Protein AF-A0A8C0EFK5-F1 (afdb_monomer_lite)

InterPro domains:
  IPR038929 Coiled-coil domain-containing protein 13 [PTHR31935] (38-577)

Organism: Bubo bubo (NCBI:txid30461)

pLDDT: mean 75.66, std 22.25, range [25.09, 98.5]

Structure (mmCIF, N/CA/C/O backbone):
data_AF-A0A8C0EFK5-F1
#
_entry.id   AF-A0A8C0EFK5-F1
#
loop_
_atom_site.group_PDB
_atom_site.id
_atom_site.type_symbol
_atom_site.label_atom_id
_atom_site.label_alt_id
_atom_site.label_comp_id
_atom_site.label_asym_id
_atom_site.label_entity_id
_atom_site.label_seq_id
_atom_site.pdbx_PDB_ins_code
_atom_site.Cartn_x
_atom_site.Cartn_y
_atom_site.Cartn_z
_atom_site.occupancy
_atom_site.B_iso_or_equiv
_atom_site.auth_seq_id
_atom_site.auth_comp_id
_atom_site.auth_asym_id
_atom_site.auth_atom_id
_atom_site.pdbx_PDB_model_num
ATOM 1 N N . MET A 1 1 ? -13.902 -30.221 4.411 1.00 50.72 1 MET A N 1
ATOM 2 C CA . MET A 1 1 ? -14.308 -31.520 3.827 1.00 50.72 1 MET A CA 1
ATOM 3 C C . MET A 1 1 ? -15.475 -31.349 2.859 1.00 50.72 1 MET A C 1
ATOM 5 O O . MET A 1 1 ? -15.222 -31.438 1.668 1.00 50.72 1 MET A O 1
ATOM 9 N N . GLU A 1 2 ? -16.713 -31.046 3.283 1.00 52.28 2 GLU A N 1
ATOM 10 C CA . GLU A 1 2 ? -17.829 -30.838 2.323 1.00 52.28 2 GLU A CA 1
ATOM 11 C C . GLU A 1 2 ? -17.586 -29.707 1.308 1.00 52.28 2 GLU A C 1
ATOM 13 O O . GLU A 1 2 ? -17.977 -29.821 0.146 1.00 52.28 2 GLU A O 1
ATOM 18 N N . SER A 1 3 ? -16.902 -28.637 1.725 1.00 60.78 3 SER A N 1
ATOM 19 C CA . SER A 1 3 ? -16.443 -27.548 0.852 1.00 60.78 3 SER A CA 1
ATOM 20 C C . SER A 1 3 ? -15.601 -28.057 -0.321 1.00 60.78 3 SER A C 1
ATOM 22 O O . SER A 1 3 ? -15.846 -27.707 -1.474 1.00 60.78 3 SER A O 1
ATOM 24 N N . ASP A 1 4 ? -14.639 -28.929 -0.029 1.00 62.12 4 ASP A N 1
ATOM 25 C CA . ASP A 1 4 ? -13.640 -29.413 -0.983 1.00 62.12 4 ASP A CA 1
ATOM 26 C C . ASP A 1 4 ? -14.261 -30.417 -1.963 1.00 62.12 4 ASP A C 1
ATOM 28 O O . ASP A 1 4 ? -13.916 -30.439 -3.143 1.00 62.12 4 ASP A O 1
ATOM 32 N N . ILE A 1 5 ? -15.248 -31.193 -1.496 1.00 72.25 5 ILE A N 1
ATOM 33 C CA . ILE A 1 5 ? -16.047 -32.098 -2.333 1.00 72.25 5 ILE A CA 1
ATOM 34 C C . ILE A 1 5 ? -16.863 -31.293 -3.356 1.00 72.25 5 ILE A C 1
ATOM 36 O O . ILE A 1 5 ? -16.809 -31.602 -4.546 1.00 72.25 5 ILE A O 1
ATOM 40 N N . LYS A 1 6 ? -17.552 -30.221 -2.932 1.00 74.31 6 LYS A N 1
ATOM 41 C CA . LYS A 1 6 ? -18.326 -29.350 -3.841 1.00 74.31 6 LYS A CA 1
ATOM 42 C C . LYS A 1 6 ? -17.438 -28.650 -4.876 1.00 74.31 6 LYS A C 1
ATOM 44 O O . LYS A 1 6 ? -17.806 -28.575 -6.046 1.00 74.31 6 LYS A O 1
ATOM 49 N N . VAL A 1 7 ? -16.252 -28.190 -4.473 1.00 77.75 7 VAL A N 1
ATOM 50 C CA . VAL A 1 7 ? -15.264 -27.589 -5.388 1.00 77.75 7 VAL A CA 1
ATOM 51 C C . VAL A 1 7 ? -14.739 -28.619 -6.401 1.00 77.75 7 VAL A C 1
ATOM 53 O O . VAL A 1 7 ? -14.638 -28.312 -7.589 1.00 77.75 7 VAL A O 1
ATOM 56 N N . ASN A 1 8 ? -14.470 -29.856 -5.973 1.00 84.06 8 ASN A N 1
ATOM 57 C CA . ASN A 1 8 ? -14.023 -30.936 -6.857 1.00 84.06 8 ASN A CA 1
ATOM 58 C C . ASN A 1 8 ? -15.111 -31.360 -7.868 1.00 84.06 8 ASN A C 1
ATOM 60 O O . ASN A 1 8 ? -14.830 -31.494 -9.057 1.00 84.06 8 ASN A O 1
ATOM 64 N N . GLU A 1 9 ? -16.369 -31.495 -7.434 1.00 87.19 9 GLU A N 1
ATOM 65 C CA . GLU A 1 9 ? -17.511 -31.762 -8.327 1.00 87.19 9 GLU A CA 1
ATOM 66 C C . GLU A 1 9 ? -17.725 -30.645 -9.362 1.00 87.19 9 GLU A C 1
ATOM 68 O O . GLU A 1 9 ? -17.975 -30.917 -10.541 1.00 87.19 9 GLU A O 1
ATOM 73 N N . HIS A 1 10 ? -17.541 -29.384 -8.963 1.00 88.62 10 HIS A N 1
ATOM 74 C CA . HIS A 1 10 ? -17.586 -28.248 -9.882 1.00 88.62 10 HIS A CA 1
ATOM 75 C C . HIS A 1 10 ? -16.460 -28.309 -10.932 1.00 88.62 10 HIS A C 1
ATOM 77 O O . HIS A 1 10 ? -16.728 -28.140 -12.123 1.00 88.62 10 HIS A O 1
ATOM 83 N N . PHE A 1 11 ? -15.220 -28.633 -10.541 1.00 87.81 11 PHE A N 1
ATOM 84 C CA . PHE A 1 11 ? -14.117 -28.803 -11.497 1.00 87.81 11 PHE A CA 1
ATOM 85 C C . PHE A 1 11 ? -14.320 -29.990 -12.450 1.00 87.81 11 PHE A C 1
ATOM 87 O O . PHE A 1 11 ? -14.077 -29.845 -13.649 1.00 87.81 11 PHE A O 1
ATOM 94 N N . LYS A 1 12 ? -14.829 -31.134 -11.971 1.00 92.69 12 LYS A N 1
ATOM 95 C CA . LYS A 1 12 ? -15.214 -32.260 -12.846 1.00 92.69 12 LYS A CA 1
ATOM 96 C C . LYS A 1 12 ? -16.294 -31.854 -13.849 1.00 92.69 12 LYS A C 1
ATOM 98 O O . LYS A 1 12 ? -16.196 -32.197 -15.025 1.00 92.69 12 LYS A O 1
ATOM 103 N N . SER A 1 13 ? -17.295 -31.095 -13.400 1.00 91.44 13 SER A N 1
ATOM 104 C CA . SER A 1 13 ? -18.384 -30.602 -14.250 1.00 91.44 13 SER A CA 1
ATOM 105 C C . SER A 1 13 ? -17.873 -29.643 -15.331 1.00 91.44 13 SER A C 1
ATOM 107 O O . SER A 1 13 ? -18.224 -29.798 -16.500 1.00 91.44 13 SER A O 1
ATOM 109 N N . GLN A 1 14 ? -16.975 -28.713 -14.980 1.00 88.50 14 GLN A N 1
ATOM 110 C CA . GLN A 1 14 ? -16.312 -27.838 -15.956 1.00 88.50 14 GLN A CA 1
ATOM 111 C C . GLN A 1 14 ? -15.446 -28.621 -16.953 1.00 88.50 14 GLN A C 1
ATOM 113 O O . GLN A 1 14 ? -15.498 -28.350 -18.153 1.00 88.50 14 GLN A O 1
ATOM 118 N N . PHE A 1 15 ? -14.685 -29.617 -16.487 1.00 93.06 15 PHE A N 1
ATOM 119 C CA . PHE A 1 15 ? -13.860 -30.453 -17.360 1.00 93.06 15 PHE A CA 1
ATOM 120 C C . PHE A 1 15 ? -14.712 -31.256 -18.354 1.00 93.06 15 PHE A C 1
ATOM 122 O O . PHE A 1 15 ? -14.403 -31.290 -19.545 1.00 93.06 15 PHE A O 1
ATOM 129 N N . LYS A 1 16 ? -15.833 -31.829 -17.893 1.00 94.38 16 LYS A N 1
ATOM 130 C CA . LYS A 1 16 ? -16.793 -32.537 -18.748 1.00 94.38 16 LYS A CA 1
ATOM 131 C C . LYS A 1 16 ? -17.415 -31.607 -19.797 1.00 94.38 16 LYS A C 1
ATOM 133 O O . LYS A 1 16 ? -17.402 -31.941 -20.979 1.00 94.38 16 LYS A O 1
ATOM 138 N N . ALA A 1 17 ? -17.865 -30.415 -19.398 1.00 91.19 17 ALA A N 1
ATOM 139 C CA . ALA A 1 17 ? -18.406 -29.416 -20.324 1.00 91.19 17 ALA A CA 1
ATOM 140 C C . ALA A 1 17 ? -17.376 -28.976 -21.385 1.00 91.19 17 ALA A C 1
ATOM 142 O O . ALA A 1 17 ? -17.714 -28.822 -22.560 1.00 91.19 17 ALA A O 1
ATOM 143 N N . TYR A 1 18 ? -16.103 -28.828 -21.004 1.00 93.06 18 TYR A N 1
ATOM 144 C CA . TYR A 1 18 ? -15.019 -28.545 -21.948 1.00 93.06 18 TYR A CA 1
ATOM 145 C C . TYR A 1 18 ? -14.781 -29.708 -22.923 1.00 93.06 18 TYR A C 1
ATOM 147 O O . TYR A 1 18 ? -14.620 -29.486 -24.124 1.00 93.06 18 TYR A O 1
ATOM 155 N N . GLN A 1 19 ? -14.807 -30.952 -22.437 1.00 89.94 19 GLN A N 1
ATOM 156 C CA . GLN A 1 19 ? -14.638 -32.147 -23.265 1.00 89.94 19 GLN A CA 1
ATOM 157 C C . GLN A 1 19 ? -15.780 -32.296 -24.288 1.00 89.94 19 GLN A C 1
ATOM 159 O O . GLN A 1 19 ? -15.517 -32.519 -25.473 1.00 89.94 19 GLN A O 1
ATOM 164 N N . GLU A 1 20 ? -17.029 -32.061 -23.872 1.00 93.44 20 GLU A N 1
ATOM 165 C CA . GLU A 1 20 ? -18.196 -31.989 -24.763 1.00 93.44 20 GLU A CA 1
ATOM 166 C C . GLU A 1 20 ? -18.071 -30.843 -25.785 1.00 93.44 20 GLU A C 1
ATOM 168 O O . GLU A 1 20 ? -18.390 -31.021 -26.963 1.00 93.44 20 GLU A O 1
ATOM 173 N N . GLN A 1 21 ? -17.541 -29.678 -25.389 1.00 91.31 21 GLN A N 1
ATOM 174 C CA . GLN A 1 21 ? -17.300 -28.563 -26.312 1.00 91.31 21 GLN A CA 1
ATOM 175 C C . GLN A 1 21 ? -16.269 -28.919 -27.400 1.00 91.31 21 GLN A C 1
ATOM 177 O O . GLN A 1 21 ? -16.462 -28.553 -28.563 1.00 91.31 21 GLN A O 1
ATOM 182 N N . GLN A 1 22 ? -15.199 -29.651 -27.063 1.00 88.06 22 GLN A N 1
ATOM 183 C CA . GLN A 1 22 ? -14.231 -30.122 -28.064 1.00 88.06 22 GLN A CA 1
ATOM 184 C C . GLN A 1 22 ? -14.835 -31.183 -28.995 1.00 88.06 22 GLN A C 1
ATOM 186 O O . GLN A 1 22 ? -14.611 -31.123 -30.205 1.00 88.06 22 GLN A O 1
ATOM 191 N N . GLN A 1 23 ? -15.658 -32.100 -28.472 1.00 90.31 23 GLN A N 1
ATOM 192 C CA . GLN A 1 23 ? -16.383 -33.075 -29.297 1.00 90.31 23 GLN A CA 1
ATOM 193 C C . GLN A 1 23 ? -17.337 -32.388 -30.286 1.00 90.31 23 GLN A C 1
ATOM 195 O O . GLN A 1 23 ? -17.288 -32.690 -31.478 1.00 90.31 23 GLN A O 1
ATOM 200 N N . ARG A 1 24 ? -18.119 -31.389 -29.845 1.00 93.19 24 ARG A N 1
ATOM 201 C CA . ARG A 1 24 ? -18.983 -30.588 -30.736 1.00 93.19 24 ARG A CA 1
ATOM 202 C C . ARG A 1 24 ? -18.186 -29.843 -31.811 1.00 93.19 24 ARG A C 1
ATOM 204 O O . ARG A 1 24 ? -18.594 -29.817 -32.967 1.00 93.19 24 ARG A O 1
ATOM 211 N N . ARG A 1 25 ? -17.021 -29.272 -31.476 1.00 89.12 25 ARG A N 1
ATOM 212 C CA . ARG A 1 25 ? -16.133 -28.637 -32.473 1.00 89.12 25 ARG A CA 1
ATOM 213 C C . ARG A 1 25 ? -15.648 -29.630 -33.531 1.00 89.12 25 ARG A C 1
ATOM 215 O O . ARG A 1 25 ? -15.613 -29.281 -34.710 1.00 89.12 25 ARG A O 1
ATOM 222 N N . LEU A 1 26 ? -15.302 -30.853 -33.125 1.00 89.94 26 LEU A N 1
ATOM 223 C CA . LEU A 1 26 ? -14.895 -31.914 -34.045 1.00 89.94 26 LEU A CA 1
ATOM 224 C C . LEU A 1 26 ? -16.064 -32.375 -34.929 1.00 89.94 26 LEU A C 1
ATOM 226 O O . LEU A 1 26 ? -15.886 -32.507 -36.139 1.00 89.94 26 LEU A O 1
ATOM 230 N N . GLN A 1 27 ? -17.261 -32.544 -34.361 1.00 89.25 27 GLN A N 1
ATOM 231 C CA . GLN A 1 27 ? -18.467 -32.902 -35.110 1.00 89.25 27 GLN A CA 1
ATOM 232 C C . GLN A 1 27 ? -18.821 -31.839 -36.161 1.00 89.25 27 GLN A C 1
ATOM 234 O O . GLN A 1 27 ? -18.952 -32.177 -37.334 1.00 89.25 27 GLN A O 1
ATOM 239 N N . ASN A 1 28 ? -18.841 -30.555 -35.793 1.00 91.50 28 ASN A N 1
ATOM 240 C CA . ASN A 1 28 ? -19.112 -29.459 -36.732 1.00 91.50 28 ASN A CA 1
ATOM 241 C C . ASN A 1 28 ? -18.061 -29.374 -37.861 1.00 91.50 28 ASN A C 1
ATOM 243 O O . ASN A 1 28 ? -18.371 -28.962 -38.978 1.00 91.50 28 ASN A O 1
ATOM 247 N N . LEU A 1 29 ? -16.804 -29.760 -37.598 1.00 90.38 29 LEU A N 1
ATOM 248 C CA . LEU A 1 29 ? -15.770 -29.877 -38.636 1.00 90.38 29 LEU A CA 1
ATOM 249 C C . LEU A 1 29 ? -16.009 -31.071 -39.570 1.00 90.38 29 LEU A C 1
ATOM 251 O O . LEU A 1 29 ? -15.716 -30.969 -40.763 1.00 90.38 29 LEU A O 1
ATOM 255 N N . MET A 1 30 ? -16.537 -32.183 -39.056 1.00 83.25 30 MET A N 1
ATOM 256 C CA . MET A 1 30 ? -16.912 -33.351 -39.858 1.00 83.25 30 MET A CA 1
ATOM 257 C C . MET A 1 30 ? -18.160 -33.079 -40.706 1.00 83.25 30 MET A C 1
ATOM 259 O O . MET A 1 30 ? -18.161 -33.411 -41.889 1.00 83.25 30 MET A O 1
ATOM 263 N N . GLU A 1 31 ? -19.170 -32.402 -40.156 1.00 85.44 31 GLU A N 1
ATOM 264 C CA . GLU A 1 31 ? -20.357 -31.952 -40.895 1.00 85.44 31 GLU A CA 1
ATOM 265 C C . GLU A 1 31 ? -19.969 -30.976 -42.011 1.00 85.44 31 GLU A C 1
ATOM 267 O O . GLU A 1 31 ? -20.247 -31.262 -43.171 1.00 85.44 31 GLU A O 1
ATOM 272 N N . ARG A 1 32 ? -19.168 -29.937 -41.728 1.00 84.19 32 ARG A N 1
ATOM 273 C CA . ARG A 1 32 ? -18.648 -29.024 -42.770 1.00 84.19 32 ARG A CA 1
ATOM 274 C C . ARG A 1 32 ? -17.783 -29.707 -43.833 1.00 84.19 32 ARG A C 1
ATOM 276 O O . ARG A 1 32 ? -17.703 -29.223 -44.962 1.00 84.19 32 ARG A O 1
ATOM 283 N N . LYS A 1 33 ? -17.097 -30.809 -43.506 1.00 81.50 33 LYS A N 1
ATOM 284 C CA . LYS A 1 33 ? -16.394 -31.633 -44.508 1.00 81.50 33 LYS A CA 1
ATOM 285 C C . LYS A 1 33 ? -17.373 -32.448 -45.356 1.00 81.50 33 LYS A C 1
ATOM 287 O O . LYS A 1 33 ? -17.174 -32.539 -46.564 1.00 81.50 33 LYS A O 1
ATOM 292 N N . LYS A 1 34 ? -18.426 -32.999 -44.746 1.00 79.19 34 LYS A N 1
ATOM 293 C CA . LYS A 1 34 ? -19.484 -33.763 -45.422 1.00 79.19 34 LYS A CA 1
ATOM 294 C C . LYS A 1 34 ? -20.331 -32.877 -46.339 1.00 79.19 34 LYS A C 1
ATOM 296 O O . LYS A 1 34 ? -20.580 -33.265 -47.472 1.00 79.19 34 LYS A O 1
ATOM 301 N N . GLU A 1 35 ? -20.692 -31.673 -45.897 1.00 76.06 35 GLU A N 1
ATOM 302 C CA . GLU A 1 35 ? -21.345 -30.639 -46.712 1.00 76.06 35 GLU A CA 1
ATOM 303 C C . GLU A 1 35 ? -20.518 -30.339 -47.964 1.00 76.06 35 GLU A C 1
ATOM 305 O O . GLU A 1 35 ? -21.017 -30.495 -49.073 1.00 76.06 35 GLU A O 1
ATOM 310 N N . LYS A 1 36 ? -19.224 -30.027 -47.804 1.00 77.12 36 LYS A N 1
ATOM 311 C CA . LYS A 1 36 ? -18.318 -29.766 -48.935 1.00 77.12 36 LYS A CA 1
ATOM 312 C C . LYS A 1 36 ? -18.198 -30.954 -49.895 1.00 77.12 36 LYS A C 1
ATOM 314 O O . LYS A 1 36 ? -18.189 -30.745 -51.103 1.00 77.12 36 LYS A O 1
ATOM 319 N N . GLN A 1 37 ? -18.151 -32.188 -49.387 1.00 67.06 37 GLN A N 1
ATOM 320 C CA . GLN A 1 37 ? -18.147 -33.387 -50.234 1.00 67.06 37 GLN A CA 1
ATOM 321 C C . GLN A 1 37 ? -19.483 -33.626 -50.954 1.00 67.06 37 GLN A C 1
ATOM 323 O O . GLN A 1 37 ? -19.471 -34.114 -52.081 1.00 67.06 37 GLN A O 1
ATOM 328 N N . ASN A 1 38 ? -20.619 -33.260 -50.351 1.00 58.81 38 ASN A N 1
ATOM 329 C CA . ASN A 1 38 ? -21.924 -33.311 -51.011 1.00 58.81 38 ASN A CA 1
ATOM 330 C C . ASN A 1 38 ? -22.061 -32.218 -52.084 1.00 58.81 38 ASN A C 1
ATOM 332 O O . ASN A 1 38 ? -22.485 -32.525 -53.195 1.00 58.81 38 ASN A O 1
ATOM 336 N N . SER A 1 39 ? -21.639 -30.977 -51.804 1.00 57.03 39 SER A N 1
ATOM 337 C CA . SER A 1 39 ? -21.615 -29.888 -52.795 1.00 57.03 39 SER A CA 1
ATOM 338 C C . SER A 1 39 ? -20.762 -30.241 -54.017 1.00 57.03 39 SER A C 1
ATOM 340 O O . SER A 1 39 ? -21.118 -29.895 -55.136 1.00 57.03 39 SER A O 1
ATOM 342 N N . GLN A 1 40 ? -19.668 -30.982 -53.819 1.00 55.59 40 GLN A N 1
ATOM 343 C CA . GLN A 1 40 ? -18.756 -31.396 -54.890 1.00 55.59 40 GLN A CA 1
ATOM 344 C C . GLN A 1 40 ? -19.191 -32.687 -55.620 1.00 55.59 40 GLN A C 1
ATOM 346 O O . GLN A 1 40 ? -18.482 -33.161 -56.505 1.00 55.59 40 GLN A O 1
ATOM 351 N N . LYS A 1 41 ? -20.353 -33.259 -55.268 1.00 49.22 41 LYS A N 1
ATOM 352 C CA . LYS A 1 41 ? -20.974 -34.417 -55.940 1.00 49.22 41 LYS A CA 1
ATOM 353 C C . LYS A 1 41 ? -22.230 -34.069 -56.751 1.00 49.22 41 LYS A C 1
ATOM 355 O O . LYS A 1 41 ? -22.797 -34.965 -57.369 1.00 49.22 41 LYS A O 1
ATOM 360 N N . GLY A 1 42 ? -22.668 -32.808 -56.721 1.00 47.47 42 GLY A N 1
ATOM 361 C CA . GLY A 1 42 ? -23.909 -32.345 -57.352 1.00 47.47 42 GLY A CA 1
ATOM 362 C C . GLY A 1 42 ? -23.764 -31.725 -58.745 1.00 47.47 42 GLY A C 1
ATOM 363 O O . GLY A 1 42 ? -24.782 -31.407 -59.345 1.00 47.47 42 GLY A O 1
ATOM 364 N N . ASP A 1 43 ? -22.544 -31.547 -59.260 1.00 43.75 43 ASP A N 1
ATOM 365 C CA . ASP A 1 43 ? -22.303 -30.881 -60.547 1.00 43.75 43 ASP A CA 1
ATOM 366 C C . ASP A 1 43 ? -21.783 -31.864 -61.604 1.00 43.75 43 ASP A C 1
ATOM 368 O O . ASP A 1 43 ? -20.577 -32.052 -61.776 1.00 43.75 43 ASP A O 1
ATOM 372 N N . ASN A 1 44 ? -22.718 -32.551 -62.268 1.00 42.78 44 ASN A N 1
ATOM 373 C CA . ASN A 1 44 ? -22.461 -33.256 -63.523 1.00 42.78 44 ASN A CA 1
ATOM 374 C C . ASN A 1 44 ? -23.784 -33.508 -64.273 1.00 42.78 44 ASN A C 1
ATOM 376 O O . ASN A 1 44 ? -24.384 -34.575 -64.137 1.00 42.78 44 ASN A O 1
ATOM 380 N N . GLY A 1 45 ? -24.278 -32.529 -65.039 1.00 35.88 45 GLY A N 1
ATOM 381 C CA . GLY A 1 45 ? -25.526 -32.713 -65.793 1.00 35.88 45 GLY A CA 1
ATOM 382 C C . GLY A 1 45 ? -26.192 -31.435 -66.296 1.00 35.88 45 GLY A C 1
ATOM 383 O O . GLY A 1 45 ? -27.135 -30.942 -65.695 1.00 35.88 45 GLY A O 1
ATOM 384 N N . ASN A 1 46 ? -25.727 -30.950 -67.444 1.00 42.22 46 ASN A N 1
ATOM 385 C CA . ASN A 1 46 ? -26.373 -29.947 -68.295 1.00 42.22 46 ASN A CA 1
ATOM 386 C C . ASN A 1 46 ? -27.914 -30.082 -68.408 1.00 42.22 46 ASN A C 1
ATOM 388 O O . ASN A 1 46 ? -28.397 -31.016 -69.049 1.00 42.22 46 ASN A O 1
ATOM 392 N N . SER A 1 47 ? -28.663 -29.073 -67.949 1.00 34.34 47 SER A N 1
ATOM 393 C CA . SER A 1 47 ? -29.986 -28.741 -68.500 1.00 34.34 47 SER A CA 1
ATOM 394 C C . SER A 1 47 ? -30.383 -27.288 -68.221 1.00 34.34 47 SER A C 1
ATOM 396 O O . SER A 1 47 ? -30.221 -26.784 -67.113 1.00 34.34 47 SER A O 1
ATOM 398 N N . LYS A 1 48 ? -30.960 -26.624 -69.232 1.00 50.22 48 LYS A N 1
ATOM 399 C CA . LYS A 1 48 ? -31.713 -25.372 -69.064 1.00 50.22 48 LYS A CA 1
ATOM 400 C C . LYS A 1 48 ? -32.900 -25.628 -68.137 1.00 50.22 48 LYS A C 1
ATOM 402 O O . LYS A 1 48 ? -33.743 -26.441 -68.504 1.00 50.22 48 LYS A O 1
ATOM 407 N N . GLU A 1 49 ? -33.060 -24.862 -67.060 1.00 34.06 49 GLU A N 1
ATOM 408 C CA . GLU A 1 49 ? -34.393 -24.698 -66.478 1.00 34.06 49 GLU A CA 1
ATOM 409 C C . GLU A 1 49 ? -34.616 -23.333 -65.819 1.00 34.06 49 GLU A C 1
ATOM 411 O O . GLU A 1 49 ? -33.742 -22.745 -65.184 1.00 34.06 49 GLU A O 1
ATOM 416 N N . THR A 1 50 ? -35.816 -22.810 -66.045 1.00 43.88 50 THR A N 1
ATOM 417 C CA . THR A 1 50 ? -36.297 -21.504 -65.604 1.00 43.88 50 THR A CA 1
ATOM 418 C C . THR A 1 50 ? -36.834 -21.584 -64.177 1.00 43.88 50 THR A C 1
ATOM 420 O O . THR A 1 50 ? -37.790 -22.313 -63.933 1.00 43.88 50 THR A O 1
ATOM 423 N N . PHE A 1 51 ? -36.324 -20.759 -63.259 1.00 29.73 51 PHE A N 1
ATOM 424 C CA . PHE A 1 51 ? -36.966 -20.496 -61.962 1.00 29.73 51 PHE A CA 1
ATOM 425 C C . PHE A 1 51 ? -37.121 -18.980 -61.780 1.00 29.73 51 PHE A C 1
ATOM 427 O O . PHE A 1 51 ? -36.142 -18.255 -61.652 1.00 29.73 51 PHE A O 1
ATOM 434 N N . ARG A 1 52 ? -38.319 -18.440 -62.035 1.00 32.19 52 ARG A N 1
ATOM 435 C CA . ARG A 1 52 ? -39.426 -18.279 -61.064 1.00 32.19 52 ARG A CA 1
ATOM 436 C C . ARG A 1 52 ? -39.083 -17.317 -59.921 1.00 32.19 52 ARG A C 1
ATOM 438 O O . ARG A 1 52 ? -38.682 -17.736 -58.842 1.00 32.19 52 ARG A O 1
ATOM 445 N N . ILE A 1 53 ? -39.365 -16.038 -60.159 1.00 36.25 53 ILE A N 1
ATOM 446 C CA . ILE A 1 53 ? -39.674 -15.070 -59.101 1.00 36.25 53 ILE A CA 1
ATOM 447 C C . ILE A 1 53 ? -41.118 -15.354 -58.640 1.00 36.25 53 ILE A C 1
ATOM 449 O O . ILE A 1 53 ? -42.001 -15.421 -59.500 1.00 36.25 53 ILE A O 1
ATOM 453 N N . PRO A 1 54 ? -41.393 -15.547 -57.338 1.00 39.84 54 PRO A N 1
ATOM 454 C CA . PRO A 1 54 ? -42.761 -15.622 -56.832 1.00 39.84 54 PRO A CA 1
ATOM 455 C C . PRO A 1 54 ? -43.401 -14.227 -56.818 1.00 39.84 54 PRO A C 1
ATOM 457 O O . PRO A 1 54 ? -43.031 -13.379 -56.009 1.00 39.84 54 PRO A O 1
ATOM 460 N N . ASN A 1 55 ? -44.364 -13.996 -57.710 1.00 36.41 55 ASN A N 1
ATOM 461 C CA . ASN A 1 55 ? -45.246 -12.833 -57.646 1.00 36.41 55 ASN A CA 1
ATOM 462 C C . ASN A 1 55 ? -46.435 -13.158 -56.734 1.00 36.41 55 ASN A C 1
ATOM 464 O O . ASN A 1 55 ? -47.362 -13.832 -57.175 1.00 36.41 55 ASN A O 1
ATOM 468 N N . ASP A 1 56 ? -46.429 -12.635 -55.509 1.00 41.22 56 ASP A N 1
ATOM 469 C CA . ASP A 1 56 ? -47.608 -12.581 -54.638 1.00 41.22 56 ASP A CA 1
ATOM 470 C C . ASP A 1 56 ? -47.838 -11.132 -54.198 1.00 41.22 56 ASP A C 1
ATOM 472 O O . ASP A 1 56 ? -47.248 -10.669 -53.226 1.00 41.22 56 ASP A O 1
ATOM 476 N N . LEU A 1 57 ? -48.674 -10.411 -54.955 1.00 39.62 57 LEU A N 1
ATOM 477 C CA . LEU A 1 57 ? -49.387 -9.195 -54.535 1.00 39.62 57 LEU A CA 1
ATOM 478 C C . LEU A 1 57 ? -50.405 -8.798 -55.620 1.00 39.62 57 LEU A C 1
ATOM 480 O O . LEU A 1 57 ? -50.169 -7.931 -56.458 1.00 39.62 57 LEU A O 1
ATOM 484 N N . ASN A 1 58 ? -51.564 -9.460 -55.607 1.00 43.69 58 ASN A N 1
ATOM 485 C CA . ASN A 1 58 ? -52.738 -8.984 -56.336 1.00 43.69 58 ASN A CA 1
ATOM 486 C C . ASN A 1 58 ? -53.347 -7.792 -55.586 1.00 43.69 58 ASN A C 1
ATOM 488 O O . ASN A 1 58 ? -53.879 -7.976 -54.491 1.00 43.69 58 ASN A O 1
ATOM 492 N N . LEU A 1 59 ? -53.349 -6.601 -56.192 1.00 40.28 59 LEU A N 1
ATOM 493 C CA . LEU A 1 59 ? -54.223 -5.511 -55.757 1.00 40.28 59 LEU A CA 1
ATOM 494 C C . LEU A 1 59 ? -54.871 -4.798 -56.954 1.00 40.28 59 LEU A C 1
ATOM 496 O O . LEU A 1 59 ? -54.310 -3.883 -57.542 1.00 40.28 59 LEU A O 1
ATOM 500 N N . PHE A 1 60 ? -56.067 -5.283 -57.289 1.00 38.22 60 PHE A N 1
ATOM 501 C CA . PHE A 1 60 ? -57.155 -4.621 -58.016 1.00 38.22 60 PHE A CA 1
ATOM 502 C C . PHE A 1 60 ? -56.821 -3.513 -59.030 1.00 38.22 60 PHE A C 1
ATOM 504 O O . PHE A 1 60 ? -56.815 -2.317 -58.739 1.00 38.22 60 PHE A O 1
ATOM 511 N N . GLU A 1 61 ? -56.752 -3.964 -60.280 1.00 45.88 61 GLU A N 1
ATOM 512 C CA . GLU A 1 61 ? -57.284 -3.304 -61.473 1.00 45.88 61 GLU A CA 1
ATOM 513 C C . GLU A 1 61 ? -58.388 -2.260 -61.175 1.00 45.88 61 GLU A C 1
ATOM 515 O O . GLU A 1 61 ? -59.541 -2.600 -60.909 1.00 45.88 61 GLU A O 1
ATOM 520 N N . THR A 1 62 ? -58.043 -0.969 -61.263 1.00 37.88 62 THR A N 1
ATOM 521 C CA . THR A 1 62 ? -59.022 0.125 -61.373 1.00 37.88 62 THR A CA 1
ATOM 522 C C . THR A 1 62 ? -58.833 0.844 -62.705 1.00 37.88 62 THR A C 1
ATOM 524 O O . THR A 1 62 ? -57.851 1.532 -62.960 1.00 37.88 62 THR A O 1
ATOM 527 N N . ARG A 1 63 ? -59.827 0.638 -63.562 1.00 39.16 63 ARG A N 1
ATOM 528 C CA . ARG A 1 63 ? -59.982 1.102 -64.942 1.00 39.16 63 ARG A CA 1
ATOM 529 C C . ARG A 1 63 ? -59.955 2.632 -65.097 1.00 39.16 63 ARG A C 1
ATOM 531 O O . ARG A 1 63 ? -60.944 3.278 -64.761 1.00 39.16 63 ARG A O 1
ATOM 538 N N . GLN A 1 64 ? -58.929 3.184 -65.752 1.00 37.53 64 GLN A N 1
ATOM 539 C CA . GLN A 1 64 ? -58.996 4.462 -66.489 1.00 37.53 64 GLN A CA 1
ATOM 540 C C . GLN A 1 64 ? -57.879 4.548 -67.556 1.00 37.53 64 GLN A C 1
ATOM 542 O O . GLN A 1 64 ? -56.815 3.965 -67.352 1.00 37.53 64 GLN A O 1
ATOM 547 N N . PRO A 1 65 ? -58.098 5.231 -68.700 1.00 48.84 65 PRO A N 1
ATOM 548 C CA . PRO A 1 65 ? -57.100 5.345 -69.759 1.00 48.84 65 PRO A CA 1
ATOM 549 C C . PRO A 1 65 ? -56.095 6.447 -69.408 1.00 48.84 65 PRO A C 1
ATOM 551 O O . PRO A 1 65 ? -56.329 7.625 -69.669 1.00 48.84 65 PRO A O 1
ATOM 554 N N . VAL A 1 66 ? -54.982 6.057 -68.795 1.00 43.97 66 VAL A N 1
ATOM 555 C CA . VAL A 1 66 ? -53.817 6.931 -68.615 1.00 43.97 66 VAL A CA 1
ATOM 556 C C . VAL A 1 66 ? -52.950 6.819 -69.869 1.00 43.97 66 VAL A C 1
ATOM 558 O O . VAL A 1 66 ? -52.782 5.721 -70.401 1.00 43.97 66 VAL A O 1
ATOM 561 N N . ASN A 1 67 ? -52.450 7.948 -70.377 1.00 51.25 67 ASN A N 1
ATOM 562 C CA . ASN A 1 67 ? -51.731 7.996 -71.649 1.00 51.25 67 ASN A CA 1
ATOM 563 C C . ASN A 1 67 ? -50.503 7.072 -71.611 1.00 51.25 67 ASN A C 1
ATOM 565 O O . ASN A 1 67 ? -49.799 7.018 -70.601 1.00 51.25 67 ASN A O 1
ATOM 569 N N . GLU A 1 68 ? -50.195 6.404 -72.728 1.00 58.75 68 GLU A N 1
ATOM 570 C CA . GLU A 1 68 ? -49.015 5.527 -72.836 1.00 58.75 68 GLU A CA 1
ATOM 571 C C . GLU A 1 68 ? -47.709 6.261 -72.470 1.00 58.75 68 GLU A C 1
ATOM 573 O O . GLU A 1 68 ? -46.774 5.651 -71.953 1.00 58.75 68 GLU A O 1
ATOM 578 N N . ASP A 1 69 ? -47.669 7.583 -72.667 1.00 60.81 69 ASP A N 1
ATOM 579 C CA . ASP A 1 69 ? -46.540 8.447 -72.320 1.00 60.81 69 ASP A CA 1
ATOM 580 C C . ASP A 1 69 ? -46.346 8.624 -70.798 1.00 60.81 69 ASP A C 1
ATOM 582 O O . ASP A 1 69 ? -45.212 8.638 -70.326 1.00 60.81 69 ASP A O 1
ATOM 586 N N . ASP A 1 70 ? -47.421 8.681 -70.003 1.00 63.41 70 ASP A N 1
ATOM 587 C CA . ASP A 1 70 ? -47.334 8.857 -68.543 1.00 63.41 70 ASP A CA 1
ATOM 588 C C . ASP A 1 70 ? -46.847 7.570 -67.855 1.00 63.41 70 ASP A C 1
ATOM 590 O O . ASP A 1 70 ? -45.970 7.602 -66.988 1.00 63.41 70 ASP A O 1
ATOM 594 N N . GLY A 1 71 ? -47.359 6.412 -68.292 1.00 75.69 71 GLY A N 1
ATOM 595 C CA . GLY A 1 71 ? -46.897 5.103 -67.816 1.00 75.69 71 GLY A CA 1
ATOM 596 C C . GLY A 1 71 ? -45.447 4.813 -68.217 1.00 75.69 71 GLY A C 1
ATOM 597 O O . GLY A 1 71 ? -44.676 4.267 -67.426 1.00 75.69 71 GLY A O 1
ATOM 598 N N . LYS A 1 72 ? -45.044 5.239 -69.421 1.00 78.50 72 LYS A N 1
ATOM 599 C CA . LYS A 1 72 ? -43.661 5.131 -69.891 1.00 78.50 72 LYS A CA 1
ATOM 600 C C . LYS A 1 72 ? -42.707 6.015 -69.081 1.00 78.50 72 LYS A C 1
ATOM 602 O O . LYS A 1 72 ? -41.658 5.523 -68.676 1.00 78.50 72 LYS A O 1
ATOM 607 N N . ARG A 1 73 ? -43.080 7.264 -68.778 1.00 76.88 73 ARG A N 1
ATOM 608 C CA . ARG A 1 73 ? -42.297 8.157 -67.899 1.00 76.88 73 ARG A CA 1
ATOM 609 C C . ARG A 1 73 ? -42.116 7.563 -66.501 1.00 76.88 73 ARG A C 1
ATOM 611 O O . ARG A 1 73 ? -40.996 7.529 -66.006 1.00 76.88 73 ARG A O 1
ATOM 618 N N . LEU A 1 74 ? -43.178 7.012 -65.906 1.00 82.69 74 LEU A N 1
ATOM 619 C CA . LEU A 1 74 ? -43.099 6.358 -64.594 1.00 82.69 74 LEU A CA 1
ATOM 620 C C . LEU A 1 74 ? -42.135 5.155 -64.596 1.00 82.69 74 LEU A C 1
ATOM 622 O O . LEU A 1 74 ? -41.362 4.984 -63.655 1.00 82.69 74 LEU A O 1
ATOM 626 N N . LEU A 1 75 ? -42.140 4.348 -65.663 1.00 82.56 75 LEU A N 1
ATOM 627 C CA . LEU A 1 75 ? -41.184 3.248 -65.844 1.00 82.56 75 LEU A CA 1
ATOM 628 C C . LEU A 1 75 ? -39.747 3.748 -66.068 1.00 82.56 75 LEU A C 1
ATOM 630 O O . LEU A 1 75 ? -38.806 3.149 -65.550 1.00 82.56 75 LEU A O 1
ATOM 634 N N . GLU A 1 76 ? -39.555 4.840 -66.812 1.00 86.00 76 GLU A N 1
ATOM 635 C CA . GLU A 1 76 ? -38.242 5.467 -67.016 1.00 86.00 76 GLU A CA 1
ATOM 636 C C . GLU A 1 76 ? -37.665 6.041 -65.710 1.00 86.00 76 GLU A C 1
ATOM 638 O O . GLU A 1 76 ? -36.468 5.883 -65.452 1.00 86.00 76 GLU A O 1
ATOM 643 N N . ASP A 1 77 ? -38.502 6.624 -64.848 1.00 88.38 77 ASP A N 1
ATOM 644 C CA . ASP A 1 77 ? -38.089 7.123 -63.533 1.00 88.38 77 ASP A CA 1
ATOM 645 C C . ASP A 1 77 ? -37.807 5.987 -62.537 1.00 88.38 77 ASP A C 1
ATOM 647 O O . ASP A 1 77 ? -36.783 6.026 -61.854 1.00 88.38 77 ASP A O 1
ATOM 651 N N . GLN A 1 78 ? -38.602 4.909 -62.527 1.00 91.50 78 GLN A N 1
ATOM 652 C CA . GLN A 1 78 ? -38.277 3.697 -61.755 1.00 91.50 78 GLN A CA 1
ATOM 653 C C . GLN A 1 78 ? -36.964 3.047 -62.225 1.00 91.50 78 GLN A C 1
ATOM 655 O O . GLN A 1 78 ? -36.140 2.633 -61.407 1.00 91.50 78 GLN A O 1
ATOM 660 N N . LEU A 1 79 ? -36.713 2.991 -63.539 1.00 89.94 79 LEU A N 1
ATOM 661 C CA . LEU A 1 79 ? -35.445 2.502 -64.094 1.00 89.94 79 LEU A CA 1
ATOM 662 C C . LEU A 1 79 ? -34.255 3.401 -63.731 1.00 89.94 79 LEU A C 1
ATOM 664 O O . LEU A 1 79 ? -33.133 2.900 -63.603 1.00 89.94 79 LEU A O 1
ATOM 668 N N . ARG A 1 80 ? -34.478 4.710 -63.564 1.00 93.75 80 ARG A N 1
ATOM 669 C CA . ARG A 1 80 ? -33.475 5.663 -63.069 1.00 93.75 80 ARG A CA 1
ATOM 670 C C . ARG A 1 80 ? -33.181 5.423 -61.590 1.00 93.75 80 ARG A C 1
ATOM 672 O O . ARG A 1 80 ? -32.020 5.237 -61.244 1.00 93.75 80 ARG A O 1
ATOM 679 N N . GLU A 1 81 ? -34.208 5.331 -60.749 1.00 92.56 81 GLU A N 1
ATOM 680 C CA . GLU A 1 81 ? -34.065 5.086 -59.309 1.00 92.56 81 GLU A CA 1
ATOM 681 C C . GLU A 1 81 ? -33.365 3.748 -59.022 1.00 92.56 81 GLU A C 1
ATOM 683 O O . GLU A 1 81 ? -32.384 3.706 -58.280 1.00 92.56 81 GLU A O 1
ATOM 688 N N . VAL A 1 82 ? -33.775 2.664 -59.692 1.00 91.56 82 VAL A N 1
ATOM 689 C CA . VAL A 1 82 ? -33.118 1.350 -59.578 1.00 91.56 82 VAL A CA 1
ATOM 690 C C . VAL A 1 82 ? -31.666 1.401 -60.068 1.00 91.56 82 VAL A C 1
ATOM 692 O O . VAL A 1 82 ? -30.807 0.712 -59.513 1.00 91.56 82 VAL A O 1
ATOM 695 N N . ARG A 1 83 ? -31.344 2.215 -61.082 1.00 94.62 83 ARG A N 1
ATOM 696 C CA . ARG A 1 83 ? -29.958 2.405 -61.543 1.00 94.62 83 ARG A CA 1
ATOM 697 C C . ARG A 1 83 ? -29.123 3.174 -60.521 1.00 94.62 83 ARG A C 1
ATOM 699 O O . ARG A 1 83 ? -27.992 2.771 -60.255 1.00 94.62 83 ARG A O 1
ATOM 706 N N . ASP A 1 84 ? -29.669 4.237 -59.942 1.00 94.31 84 ASP A N 1
ATOM 707 C CA . ASP A 1 84 ? -28.990 5.042 -58.927 1.00 94.31 84 ASP A CA 1
ATOM 708 C C . ASP A 1 84 ? -28.768 4.241 -57.636 1.00 94.31 84 ASP A C 1
ATOM 710 O O . ASP A 1 84 ? -27.684 4.304 -57.052 1.00 94.31 84 ASP A O 1
ATOM 714 N N . GLU A 1 85 ? -29.730 3.404 -57.240 1.00 95.12 85 GLU A N 1
ATOM 715 C CA . GLU A 1 85 ? -29.588 2.522 -56.082 1.00 95.12 85 GLU A CA 1
ATOM 716 C C . GLU A 1 85 ? -28.577 1.395 -56.333 1.00 95.12 85 GLU A C 1
ATOM 718 O O . GLU A 1 85 ? -27.702 1.164 -55.499 1.00 95.12 85 GLU A O 1
ATOM 723 N N . ASN A 1 86 ? -28.569 0.775 -57.521 1.00 91.62 86 ASN A N 1
ATOM 724 C CA . ASN A 1 86 ? -27.483 -0.138 -57.903 1.00 91.62 86 ASN A CA 1
ATOM 725 C C . ASN A 1 86 ? -26.111 0.564 -57.858 1.00 91.62 86 ASN A C 1
ATOM 727 O O . ASN A 1 86 ? -25.146 -0.002 -57.346 1.00 91.62 86 ASN A O 1
ATOM 731 N N . CYS A 1 87 ? -26.010 1.816 -58.320 1.00 95.94 87 CYS A N 1
ATOM 732 C CA . CYS A 1 87 ? -24.782 2.609 -58.212 1.00 95.94 87 CYS A CA 1
ATOM 733 C C . CYS A 1 87 ? -24.354 2.872 -56.754 1.00 95.94 87 CYS A C 1
ATOM 735 O O . CYS A 1 87 ? -23.151 2.878 -56.477 1.00 95.94 87 CYS A O 1
ATOM 737 N N . ARG A 1 88 ? -25.293 3.069 -55.814 1.00 96.50 88 ARG A N 1
ATOM 738 C CA . ARG A 1 88 ? -24.984 3.157 -54.372 1.00 96.50 88 ARG A CA 1
ATOM 739 C C . ARG A 1 88 ? -24.508 1.816 -53.816 1.00 96.50 88 ARG A C 1
ATOM 741 O O . ARG A 1 88 ? -23.472 1.776 -53.154 1.00 96.50 88 ARG A O 1
ATOM 748 N N . LEU A 1 89 ? -25.210 0.728 -54.132 1.00 95.00 89 LEU A N 1
ATOM 749 C CA . LEU A 1 89 ? -24.863 -0.620 -53.681 1.00 95.00 89 LEU A CA 1
ATOM 750 C C . LEU A 1 89 ? -23.473 -1.047 -54.172 1.00 95.00 89 LEU A C 1
ATOM 752 O O . LEU A 1 89 ? -22.685 -1.546 -53.373 1.00 95.00 89 LEU A O 1
ATOM 756 N N . TYR A 1 90 ? -23.115 -0.779 -55.434 1.00 96.75 90 TYR A N 1
ATOM 757 C CA . TYR A 1 90 ? -21.764 -1.057 -55.937 1.00 96.75 90 TYR A CA 1
ATOM 758 C C . TYR A 1 90 ? -20.679 -0.286 -55.174 1.00 96.75 90 TYR A C 1
ATOM 760 O O . TYR A 1 90 ? -19.659 -0.879 -54.823 1.00 96.75 90 TYR A O 1
ATOM 768 N N . LYS A 1 91 ? -20.894 1.001 -54.859 1.00 96.50 91 LYS A N 1
ATOM 769 C CA . LYS A 1 91 ? -19.949 1.779 -54.035 1.00 96.50 91 LYS A CA 1
ATOM 770 C C . LYS A 1 91 ? -19.790 1.162 -52.646 1.00 96.50 91 LYS A C 1
ATOM 772 O O . LYS A 1 91 ? -18.665 0.858 -52.250 1.00 96.50 91 LYS A O 1
ATOM 777 N N . LEU A 1 92 ? -20.901 0.872 -51.967 1.00 96.44 92 LEU A N 1
ATOM 778 C CA . LEU A 1 92 ? -20.890 0.257 -50.639 1.00 96.44 92 LEU A CA 1
ATOM 779 C C . LEU A 1 92 ? -20.184 -1.110 -50.639 1.00 96.44 92 LEU A C 1
ATOM 781 O O . LEU A 1 92 ? -19.395 -1.389 -49.739 1.00 96.44 92 LEU A O 1
ATOM 785 N N . VAL A 1 93 ? -20.398 -1.945 -51.662 1.00 95.75 93 VAL A N 1
ATOM 786 C CA . VAL A 1 93 ? -19.666 -3.215 -51.824 1.00 95.75 93 VAL A CA 1
ATOM 787 C C . VAL A 1 93 ? -18.162 -2.964 -51.961 1.00 95.75 93 VAL A C 1
ATOM 789 O O . VAL A 1 93 ? -17.387 -3.599 -51.250 1.00 95.75 93 VAL A O 1
ATOM 792 N N . THR A 1 94 ? -17.728 -2.001 -52.785 1.00 94.69 94 THR A N 1
ATOM 793 C CA . THR A 1 94 ? -16.290 -1.698 -52.931 1.00 94.69 94 THR A CA 1
ATOM 794 C C . THR A 1 94 ? -15.644 -1.154 -51.652 1.00 94.69 94 THR A C 1
ATOM 796 O O . THR A 1 94 ? -14.497 -1.495 -51.356 1.00 94.69 94 THR A O 1
ATOM 799 N N . GLU A 1 95 ? -16.377 -0.369 -50.856 1.00 95.50 95 GLU A N 1
ATOM 800 C CA . GLU A 1 95 ? -15.936 0.100 -49.536 1.00 95.50 95 GLU A CA 1
ATOM 801 C C . GLU A 1 95 ? -15.787 -1.069 -48.551 1.00 95.50 95 GLU A C 1
ATOM 803 O O . GLU A 1 95 ? -14.763 -1.189 -47.874 1.00 95.50 95 GLU A O 1
ATOM 808 N N . LYS A 1 96 ? -16.769 -1.981 -48.513 1.00 95.12 96 LYS A N 1
ATOM 809 C CA . LYS A 1 96 ? -16.734 -3.171 -47.649 1.00 95.12 96 LYS A CA 1
ATOM 810 C C . LYS A 1 96 ? -15.645 -4.160 -48.068 1.00 95.12 96 LYS A C 1
ATOM 812 O O . LYS A 1 96 ? -14.964 -4.701 -47.201 1.00 95.12 96 LYS A O 1
ATOM 817 N N . ASP A 1 97 ? -15.394 -4.337 -49.363 1.00 95.44 97 ASP A N 1
ATOM 818 C CA . ASP A 1 97 ? -14.269 -5.136 -49.866 1.00 95.44 97 ASP A CA 1
ATOM 819 C C . ASP A 1 97 ? -12.908 -4.543 -49.472 1.00 95.44 97 ASP A C 1
ATOM 821 O O . ASP A 1 97 ? -11.957 -5.284 -49.200 1.00 95.44 97 ASP A O 1
ATOM 825 N N . PHE A 1 98 ? -12.785 -3.212 -49.431 1.00 96.69 98 PHE A N 1
ATOM 826 C CA . PHE A 1 98 ? -11.576 -2.546 -48.946 1.00 96.69 98 PHE A CA 1
ATOM 827 C C . PHE A 1 98 ? -11.400 -2.722 -47.430 1.00 96.69 98 PHE A C 1
ATOM 829 O O . PHE A 1 98 ? -10.310 -3.081 -46.978 1.00 96.69 98 PHE A O 1
ATOM 836 N N . GLU A 1 99 ? -12.474 -2.562 -46.652 1.00 97.12 99 GLU A N 1
ATOM 837 C CA . GLU A 1 99 ? -12.491 -2.820 -45.206 1.00 97.12 99 GLU A CA 1
ATOM 838 C C . GLU A 1 99 ? -12.097 -4.275 -44.889 1.00 97.12 99 GLU A C 1
ATOM 840 O O . GLU A 1 99 ? -11.211 -4.515 -44.067 1.00 97.12 99 GLU A O 1
ATOM 845 N N . ILE A 1 100 ? -12.659 -5.252 -45.612 1.00 95.06 100 ILE A N 1
ATOM 846 C CA . ILE A 1 100 ? -12.310 -6.675 -45.491 1.00 95.06 100 ILE A CA 1
ATOM 847 C C . ILE A 1 100 ? -10.823 -6.907 -45.792 1.00 95.06 100 ILE A C 1
ATOM 849 O O . ILE A 1 100 ? -10.159 -7.614 -45.033 1.00 95.06 100 ILE A O 1
ATOM 853 N N . LYS A 1 101 ? -10.265 -6.296 -46.848 1.00 96.25 101 LYS A N 1
ATOM 854 C CA . LYS A 1 101 ? -8.829 -6.410 -47.174 1.00 96.25 101 LYS A CA 1
ATOM 855 C C . LYS A 1 101 ? -7.937 -5.830 -46.074 1.00 96.25 101 LYS A C 1
ATOM 857 O O . LYS A 1 101 ? -6.931 -6.450 -45.729 1.00 96.25 101 LYS A O 1
ATOM 862 N N . GLN A 1 102 ? -8.306 -4.688 -45.492 1.00 94.81 102 GLN A N 1
ATOM 863 C CA . GLN A 1 102 ? -7.558 -4.085 -44.383 1.00 94.81 102 GLN A CA 1
ATOM 864 C C . GLN A 1 102 ? -7.637 -4.941 -43.110 1.00 94.81 102 GLN A C 1
ATOM 866 O O . GLN A 1 102 ? -6.614 -5.182 -42.468 1.00 94.81 102 GLN A O 1
ATOM 871 N N . LEU A 1 103 ? -8.815 -5.481 -42.778 1.00 92.44 103 LEU A N 1
ATOM 872 C CA . LEU A 1 103 ? -8.983 -6.403 -41.651 1.00 92.44 103 LEU A CA 1
ATOM 873 C C . LEU A 1 103 ? -8.197 -7.706 -41.854 1.00 92.44 103 LEU A C 1
ATOM 875 O O . LEU A 1 103 ? -7.539 -8.169 -40.926 1.00 92.44 103 LEU A O 1
ATOM 879 N N . GLN A 1 104 ? -8.192 -8.275 -43.064 1.00 93.12 104 GLN A N 1
ATOM 880 C CA . GLN A 1 104 ? -7.379 -9.450 -43.400 1.00 93.12 104 GLN A CA 1
ATOM 881 C C . GLN A 1 104 ? -5.876 -9.168 -43.280 1.00 93.12 104 GLN A C 1
ATOM 883 O O . GLN A 1 104 ? -5.149 -9.986 -42.712 1.00 93.12 104 GLN A O 1
ATOM 888 N N . LYS A 1 105 ? -5.413 -8.007 -43.764 1.00 93.81 105 LYS A N 1
ATOM 889 C CA . LYS A 1 105 ? -4.020 -7.566 -43.617 1.00 93.81 105 LYS A CA 1
ATOM 890 C C . LYS A 1 105 ? -3.639 -7.444 -42.140 1.00 93.81 105 LYS A C 1
ATOM 892 O O . LYS A 1 105 ? -2.647 -8.042 -41.732 1.00 93.81 105 LYS A O 1
ATOM 897 N N . LYS A 1 106 ? -4.469 -6.776 -41.332 1.00 92.19 106 LYS A N 1
ATOM 898 C CA . LYS A 1 106 ? -4.258 -6.636 -39.886 1.00 92.19 106 LYS A CA 1
ATOM 899 C C . LYS A 1 106 ? -4.226 -7.988 -39.168 1.00 92.19 106 LYS A C 1
ATOM 901 O O . LYS A 1 106 ? -3.298 -8.246 -38.416 1.00 92.19 106 LYS A O 1
ATOM 906 N N . ILE A 1 107 ? -5.166 -8.893 -39.460 1.00 87.50 107 ILE A N 1
ATOM 907 C CA . ILE A 1 107 ? -5.169 -10.261 -38.907 1.00 87.50 107 ILE A CA 1
ATOM 908 C C . ILE A 1 107 ? -3.879 -11.009 -39.272 1.00 87.50 107 ILE A C 1
ATOM 910 O O . ILE A 1 107 ? -3.360 -11.766 -38.453 1.00 87.50 107 ILE A O 1
ATOM 914 N N . GLN A 1 108 ? -3.345 -10.816 -40.480 1.00 86.62 108 GLN A N 1
ATOM 915 C CA . GLN A 1 108 ? -2.096 -11.449 -40.901 1.00 86.62 108 GLN A CA 1
ATOM 916 C C . GLN A 1 108 ? -0.862 -10.824 -40.224 1.00 86.62 108 GLN A C 1
ATOM 918 O O . GLN A 1 108 ? 0.052 -11.561 -39.860 1.00 86.62 108 GLN A O 1
ATOM 923 N N . GLU A 1 109 ? -0.841 -9.507 -40.010 1.00 80.38 109 GLU A N 1
ATOM 924 C CA . GLU A 1 109 ? 0.203 -8.799 -39.251 1.00 80.38 109 GLU A CA 1
ATOM 925 C C . GLU A 1 109 ? 0.187 -9.202 -37.766 1.00 80.38 109 GLU A C 1
ATOM 927 O O . GLU A 1 109 ? 1.212 -9.644 -37.243 1.00 80.38 109 GLU A O 1
ATOM 932 N N . ASP A 1 110 ? -0.985 -9.185 -37.124 1.00 78.31 110 ASP A N 1
ATOM 933 C CA . ASP A 1 110 ? -1.196 -9.654 -35.748 1.00 78.31 110 ASP A CA 1
ATOM 934 C C . ASP A 1 110 ? -0.792 -11.132 -35.605 1.00 78.31 110 ASP A C 1
ATOM 936 O O . ASP A 1 110 ? -0.125 -11.517 -34.645 1.00 78.31 110 ASP A O 1
ATOM 940 N N . ARG A 1 111 ? -1.127 -11.977 -36.591 1.00 80.31 111 ARG A N 1
ATOM 941 C CA . ARG A 1 111 ? -0.717 -13.389 -36.625 1.00 80.31 111 ARG A CA 1
ATOM 942 C C . ARG A 1 111 ? 0.796 -13.555 -36.755 1.00 80.31 111 ARG A C 1
ATOM 944 O O . ARG A 1 111 ? 1.336 -14.470 -36.139 1.00 80.31 111 ARG A O 1
ATOM 951 N N . LEU A 1 112 ? 1.484 -12.718 -37.531 1.00 70.56 112 LEU A N 1
ATOM 952 C CA . LEU A 1 112 ? 2.948 -12.753 -37.643 1.00 70.56 112 LEU A CA 1
ATOM 953 C C . LEU A 1 112 ? 3.626 -12.282 -36.348 1.00 70.56 112 LEU A C 1
ATOM 955 O O . LEU A 1 112 ? 4.606 -12.896 -35.927 1.00 70.56 112 LEU A O 1
ATOM 959 N N . ALA A 1 113 ? 3.068 -11.271 -35.675 1.00 65.75 113 ALA A N 1
ATOM 960 C CA . ALA A 1 113 ? 3.528 -10.829 -34.358 1.00 65.75 113 ALA A CA 1
ATOM 961 C C . ALA A 1 113 ? 3.314 -11.908 -33.275 1.00 65.75 113 ALA A C 1
ATOM 963 O O . ALA A 1 113 ? 4.226 -12.205 -32.504 1.00 65.75 113 ALA A O 1
ATOM 964 N N . LEU A 1 114 ? 2.138 -12.547 -33.252 1.00 62.66 114 LEU A N 1
ATOM 965 C CA . LEU A 1 114 ? 1.785 -13.609 -32.300 1.00 62.66 114 LEU A CA 1
ATOM 966 C C . LEU A 1 114 ? 2.500 -14.940 -32.568 1.00 62.66 114 LEU A C 1
ATOM 968 O O . LEU A 1 114 ? 2.753 -15.694 -31.632 1.00 62.66 114 LEU A O 1
ATOM 972 N N . SER A 1 115 ? 2.828 -15.250 -33.826 1.00 62.62 115 SER A N 1
ATOM 973 C CA . SER A 1 115 ? 3.496 -16.506 -34.188 1.00 62.62 115 SER A CA 1
ATOM 974 C C . SER A 1 115 ? 4.984 -16.531 -33.820 1.00 62.62 115 SER A C 1
ATOM 976 O O . SER A 1 115 ? 5.603 -17.583 -33.966 1.00 62.62 115 SER A O 1
ATOM 978 N N . GLY A 1 116 ? 5.581 -15.406 -33.404 1.00 57.94 116 GLY A N 1
ATOM 979 C CA . GLY A 1 116 ? 6.991 -15.305 -32.994 1.00 57.94 116 GLY A CA 1
ATOM 980 C C . GLY A 1 116 ? 8.026 -15.481 -34.116 1.00 57.94 116 GLY A C 1
ATOM 981 O O . GLY A 1 116 ? 9.188 -15.143 -33.930 1.00 57.94 116 GLY A O 1
ATOM 982 N N . THR A 1 117 ? 7.614 -15.928 -35.304 1.00 53.94 117 THR A N 1
ATOM 983 C CA . THR A 1 117 ? 8.461 -16.313 -36.449 1.00 53.94 117 THR A CA 1
ATOM 984 C C . THR A 1 117 ? 9.026 -15.138 -37.257 1.00 53.94 117 THR A C 1
ATOM 986 O O . THR A 1 117 ? 9.529 -15.334 -38.362 1.00 53.94 117 THR A O 1
ATOM 989 N N . SER A 1 118 ? 8.961 -13.912 -36.731 1.00 51.62 118 SER A N 1
ATOM 990 C CA . SER A 1 118 ? 9.419 -12.692 -37.408 1.00 51.62 118 SER A CA 1
ATOM 991 C C . SER A 1 118 ? 10.324 -11.826 -36.520 1.00 51.62 118 SER A C 1
ATOM 993 O O . SER A 1 118 ? 10.106 -10.622 -36.368 1.00 51.62 118 SER A O 1
ATOM 995 N N . GLY A 1 119 ? 11.382 -12.428 -35.973 1.00 60.62 119 GLY A N 1
ATOM 996 C CA . GLY A 1 119 ? 12.551 -11.703 -35.468 1.00 60.62 119 GLY A CA 1
ATOM 997 C C . GLY A 1 119 ? 13.073 -12.184 -34.116 1.00 60.62 119 GLY A C 1
ATOM 998 O O . GLY A 1 119 ? 12.329 -12.710 -33.295 1.00 60.62 119 GLY A O 1
ATOM 999 N N . LEU A 1 120 ? 14.357 -11.898 -33.870 1.00 58.12 120 LEU A N 1
ATOM 1000 C CA . LEU A 1 120 ? 15.135 -12.270 -32.674 1.00 58.12 120 LEU A CA 1
ATOM 1001 C C . LEU A 1 120 ? 14.415 -12.031 -31.329 1.00 58.12 120 LEU A C 1
ATOM 1003 O O . LEU A 1 120 ? 14.662 -12.747 -30.365 1.00 58.12 120 LEU A O 1
ATOM 1007 N N . ALA A 1 121 ? 13.519 -11.043 -31.247 1.00 56.69 121 ALA A N 1
ATOM 1008 C CA . ALA A 1 121 ? 12.750 -10.750 -30.037 1.00 56.69 121 ALA A CA 1
ATOM 1009 C C . ALA A 1 121 ? 11.716 -11.842 -29.678 1.00 56.69 121 ALA A C 1
ATOM 1011 O O . ALA A 1 121 ? 11.508 -12.109 -28.493 1.00 56.69 121 ALA A O 1
ATOM 1012 N N . GLY A 1 122 ? 11.092 -12.485 -30.673 1.00 64.25 122 GLY A N 1
ATOM 1013 C CA . GLY A 1 122 ? 10.115 -13.560 -30.458 1.00 64.25 122 GLY A CA 1
ATOM 1014 C C . GLY A 1 122 ? 10.771 -14.818 -29.889 1.00 64.25 122 GLY A C 1
ATOM 1015 O O . GLY A 1 122 ? 10.318 -15.353 -28.875 1.00 64.25 122 GLY A O 1
ATOM 1016 N N . ASP A 1 123 ? 11.901 -15.217 -30.474 1.00 69.62 123 ASP A N 1
ATOM 1017 C CA . ASP A 1 123 ? 12.701 -16.358 -30.016 1.00 69.62 123 ASP A CA 1
ATOM 1018 C C . ASP A 1 123 ? 13.249 -16.142 -28.596 1.00 69.62 123 ASP A C 1
ATOM 1020 O O . ASP A 1 123 ? 13.198 -17.048 -27.762 1.00 69.62 123 ASP A O 1
ATOM 1024 N N . VAL A 1 124 ? 13.705 -14.924 -28.274 1.00 76.25 124 VAL A N 1
ATOM 1025 C CA . VAL A 1 124 ? 14.155 -14.563 -26.917 1.00 76.25 124 VAL A CA 1
ATOM 1026 C C . VAL A 1 124 ? 13.013 -14.662 -25.900 1.00 76.25 124 VAL A C 1
ATOM 1028 O O . VAL A 1 124 ? 13.220 -15.200 -24.809 1.00 76.25 124 VAL A O 1
ATOM 1031 N N . ALA A 1 125 ? 11.802 -14.209 -26.240 1.00 76.88 125 ALA A N 1
ATOM 1032 C CA . ALA A 1 125 ? 10.640 -14.332 -25.359 1.00 76.88 125 ALA A CA 1
ATOM 1033 C C . ALA A 1 125 ? 10.234 -15.802 -25.140 1.00 76.88 125 ALA A C 1
ATOM 1035 O O . ALA A 1 125 ? 10.045 -16.223 -23.996 1.00 76.88 125 ALA A O 1
ATOM 1036 N N . ALA A 1 126 ? 10.170 -16.605 -26.207 1.00 80.50 126 ALA A N 1
ATOM 1037 C CA . ALA A 1 126 ? 9.859 -18.032 -26.127 1.00 80.50 126 ALA A CA 1
ATOM 1038 C C . ALA A 1 126 ? 10.899 -18.800 -25.290 1.00 80.50 126 ALA A C 1
ATOM 1040 O O . ALA A 1 126 ? 10.542 -19.549 -24.375 1.00 80.50 126 ALA A O 1
ATOM 1041 N N . MET A 1 127 ? 12.190 -18.551 -25.530 1.00 84.38 127 MET A N 1
ATOM 1042 C CA . MET A 1 127 ? 13.283 -19.138 -24.754 1.00 84.38 127 MET A CA 1
ATOM 1043 C C . MET A 1 127 ? 13.216 -18.721 -23.278 1.00 84.38 127 MET A C 1
ATOM 1045 O O . MET A 1 127 ? 13.414 -19.561 -22.397 1.00 84.38 127 MET A O 1
ATOM 1049 N N . LYS A 1 128 ? 12.851 -17.464 -22.980 1.00 88.69 128 LYS A N 1
ATOM 1050 C CA . LYS A 1 128 ? 12.698 -16.998 -21.595 1.00 88.69 128 LYS A CA 1
ATOM 1051 C C . LYS A 1 128 ? 11.511 -17.639 -20.878 1.00 88.69 128 LYS A C 1
ATOM 1053 O O . LYS A 1 128 ? 11.635 -17.975 -19.701 1.00 88.69 128 LYS A O 1
ATOM 1058 N N . ILE A 1 129 ? 10.392 -17.865 -21.569 1.00 89.50 129 ILE A N 1
ATOM 1059 C CA . ILE A 1 129 ? 9.237 -18.595 -21.023 1.00 89.50 129 ILE A CA 1
ATOM 1060 C C . ILE A 1 129 ? 9.637 -20.032 -20.659 1.00 89.50 129 ILE A C 1
ATOM 1062 O O . ILE A 1 129 ? 9.312 -20.494 -19.565 1.00 89.50 129 ILE A O 1
ATOM 1066 N N . VAL A 1 130 ? 10.397 -20.721 -21.519 1.00 90.75 130 VAL A N 1
ATOM 1067 C CA . VAL A 1 130 ? 10.903 -22.079 -21.239 1.00 90.75 130 VAL A CA 1
ATOM 1068 C C . VAL A 1 130 ? 11.891 -22.087 -20.065 1.00 90.75 130 VAL A C 1
ATOM 1070 O O . VAL A 1 130 ? 11.789 -22.947 -19.189 1.00 90.75 130 VAL A O 1
ATOM 1073 N N . GLU A 1 131 ? 12.807 -21.117 -19.991 1.00 92.06 131 GLU A N 1
ATOM 1074 C CA . GLU A 1 131 ? 13.755 -20.977 -18.874 1.00 92.06 131 GLU A CA 1
ATOM 1075 C C . GLU A 1 131 ? 13.029 -20.744 -17.535 1.00 92.06 131 GLU A C 1
ATOM 1077 O O . GLU A 1 131 ? 13.327 -21.408 -16.540 1.00 92.06 131 GLU A O 1
ATOM 1082 N N . LEU A 1 132 ? 12.037 -19.846 -17.510 1.00 92.75 132 LEU A N 1
ATOM 1083 C CA . LEU A 1 132 ? 11.217 -19.572 -16.325 1.00 92.75 132 LEU A CA 1
ATOM 1084 C C . LEU A 1 132 ? 10.340 -20.772 -15.942 1.00 92.75 132 LEU A C 1
ATOM 1086 O O . LEU A 1 132 ? 10.212 -21.081 -14.758 1.00 92.75 132 LEU A O 1
ATOM 1090 N N . ALA A 1 133 ? 9.788 -21.500 -16.916 1.00 93.81 133 ALA A N 1
ATOM 1091 C CA . ALA A 1 133 ? 9.050 -22.737 -16.662 1.00 93.81 133 ALA A CA 1
ATOM 1092 C C . ALA A 1 133 ? 9.952 -23.837 -16.073 1.00 93.81 133 ALA A C 1
ATOM 1094 O O . ALA A 1 133 ? 9.520 -24.565 -15.176 1.00 93.81 133 ALA A O 1
ATOM 1095 N N . LYS A 1 134 ? 11.212 -23.939 -16.523 1.00 95.94 134 LYS A N 1
ATOM 1096 C CA . LYS A 1 134 ? 12.205 -24.858 -15.946 1.00 95.94 134 LYS A CA 1
ATOM 1097 C C . LYS A 1 134 ? 12.535 -24.476 -14.498 1.00 95.94 134 LYS A C 1
ATOM 1099 O O . LYS A 1 134 ? 12.434 -25.334 -13.626 1.00 95.94 134 LYS A O 1
ATOM 1104 N N . LYS A 1 135 ? 12.808 -23.193 -14.232 1.00 96.44 135 LYS A N 1
ATOM 1105 C CA . LYS A 1 135 ? 13.064 -22.668 -12.876 1.00 96.44 135 LYS A CA 1
ATOM 1106 C C . LYS A 1 135 ? 11.879 -22.868 -11.926 1.00 96.44 135 LYS A C 1
ATOM 1108 O O . LYS A 1 135 ? 12.078 -23.273 -10.788 1.00 96.44 135 LYS A O 1
ATOM 1113 N N . ASN A 1 136 ? 10.642 -22.679 -12.390 1.00 92.12 136 ASN A N 1
ATOM 1114 C CA . ASN A 1 136 ? 9.451 -22.960 -11.579 1.00 92.12 136 ASN A CA 1
ATOM 1115 C C . ASN A 1 136 ? 9.326 -24.448 -11.204 1.00 92.12 136 ASN A C 1
ATOM 1117 O O . ASN A 1 136 ? 8.947 -24.757 -10.075 1.00 92.12 136 ASN A O 1
ATOM 1121 N N . ARG A 1 137 ? 9.664 -25.379 -12.110 1.00 95.25 137 ARG A N 1
ATOM 1122 C CA . ARG A 1 137 ? 9.686 -26.822 -11.794 1.00 95.25 137 ARG A CA 1
ATOM 1123 C C . ARG A 1 137 ? 10.771 -27.165 -10.772 1.00 95.25 137 ARG A C 1
ATOM 1125 O O . ARG A 1 137 ? 10.505 -27.927 -9.852 1.00 95.25 137 ARG A O 1
ATOM 1132 N N . GLU A 1 138 ? 11.953 -26.574 -10.918 1.00 93.81 138 GLU A N 1
ATOM 1133 C CA . GLU A 1 138 ? 13.097 -26.747 -10.014 1.00 93.81 138 GLU A CA 1
ATOM 1134 C C . GLU A 1 138 ? 12.771 -26.256 -8.593 1.00 93.81 138 GLU A C 1
ATOM 1136 O O . GLU A 1 138 ? 12.811 -27.048 -7.655 1.00 93.81 138 GLU A O 1
ATOM 1141 N N . ILE A 1 139 ? 12.280 -25.019 -8.447 1.00 93.88 139 ILE A N 1
ATOM 1142 C CA . ILE A 1 139 ? 11.831 -24.453 -7.159 1.00 93.88 139 ILE A CA 1
ATOM 1143 C C . ILE A 1 139 ? 10.703 -25.291 -6.531 1.00 93.88 139 ILE A C 1
ATOM 1145 O O . ILE A 1 139 ? 10.651 -25.452 -5.309 1.00 93.88 139 ILE A O 1
ATOM 1149 N N . THR A 1 140 ? 9.797 -25.851 -7.343 1.00 94.00 140 THR A N 1
ATOM 1150 C CA . THR A 1 140 ? 8.731 -26.740 -6.846 1.00 94.00 140 THR A CA 1
ATOM 1151 C C . THR A 1 140 ? 9.319 -28.029 -6.267 1.00 94.00 140 THR A C 1
ATOM 1153 O O . THR A 1 140 ? 8.987 -28.388 -5.138 1.00 94.00 140 THR A O 1
ATOM 1156 N N . ALA A 1 141 ? 10.241 -28.679 -6.985 1.00 94.69 141 ALA A N 1
ATOM 1157 C CA . ALA A 1 141 ? 10.915 -29.894 -6.528 1.00 94.69 141 ALA A CA 1
ATOM 1158 C C . ALA A 1 141 ? 11.773 -29.652 -5.270 1.00 94.69 141 ALA A C 1
ATOM 1160 O O . ALA A 1 141 ? 11.726 -30.445 -4.328 1.00 94.69 141 ALA A O 1
ATOM 1161 N N . GLU A 1 142 ? 12.498 -28.530 -5.202 1.00 92.75 142 GLU A N 1
ATOM 1162 C CA . GLU A 1 142 ? 13.230 -28.116 -3.998 1.00 92.75 142 GLU A CA 1
ATOM 1163 C C . GLU A 1 142 ? 12.280 -27.926 -2.809 1.00 92.75 142 GLU A C 1
ATOM 1165 O O . GLU A 1 142 ? 12.504 -28.505 -1.744 1.00 92.75 142 GLU A O 1
ATOM 1170 N N . THR A 1 143 ? 11.174 -27.199 -3.006 1.00 88.31 143 THR A N 1
ATOM 1171 C CA . THR A 1 143 ? 10.149 -26.951 -1.977 1.00 88.31 143 THR A CA 1
ATOM 1172 C C . THR A 1 143 ? 9.507 -28.248 -1.477 1.00 88.31 143 THR A C 1
ATOM 1174 O O . THR A 1 143 ? 9.230 -28.388 -0.284 1.00 88.31 143 THR A O 1
ATOM 1177 N N . GLU A 1 144 ? 9.253 -29.210 -2.364 1.00 94.62 144 GLU A N 1
ATOM 1178 C CA . GLU A 1 144 ? 8.752 -30.535 -1.991 1.00 94.62 144 GLU A CA 1
ATOM 1179 C C . GLU A 1 144 ? 9.799 -31.331 -1.207 1.00 94.62 144 GLU A C 1
ATOM 1181 O O . GLU A 1 144 ? 9.474 -31.873 -0.147 1.00 94.62 144 GLU A O 1
ATOM 1186 N N . SER A 1 145 ? 11.062 -31.322 -1.647 1.00 92.25 145 SER A N 1
ATOM 1187 C CA . SER A 1 145 ? 12.159 -31.965 -0.917 1.00 92.25 145 SER A CA 1
ATOM 1188 C C . SER A 1 145 ? 12.309 -31.386 0.496 1.00 92.25 145 SER A C 1
ATOM 1190 O O . SER A 1 145 ? 12.385 -32.140 1.467 1.00 92.25 145 SER A O 1
ATOM 1192 N N . GLU A 1 146 ? 12.227 -30.063 0.654 1.00 90.50 146 GLU A N 1
ATOM 1193 C CA . GLU A 1 146 ? 12.351 -29.405 1.953 1.00 90.50 146 GLU A CA 1
ATOM 1194 C C . GLU A 1 146 ? 11.142 -29.703 2.851 1.00 90.50 146 GLU A C 1
ATOM 1196 O O . GLU A 1 146 ? 11.307 -30.035 4.024 1.00 90.50 146 GLU A O 1
ATOM 1201 N N . LYS A 1 147 ? 9.922 -29.744 2.293 1.00 93.75 147 LYS A N 1
ATOM 1202 C CA . LYS A 1 147 ? 8.734 -30.240 3.014 1.00 93.75 147 LYS A CA 1
ATOM 1203 C C . LYS A 1 147 ? 8.910 -31.682 3.503 1.00 93.75 147 LYS A C 1
ATOM 1205 O O . LYS A 1 147 ? 8.403 -32.004 4.579 1.00 93.75 147 LYS A O 1
ATOM 1210 N N . THR A 1 148 ? 9.603 -32.557 2.765 1.00 93.12 148 THR A N 1
ATOM 1211 C CA . THR A 1 148 ? 9.892 -33.920 3.257 1.00 93.12 148 THR A CA 1
ATOM 1212 C C . THR A 1 148 ? 10.913 -33.928 4.395 1.00 93.12 148 THR A C 1
ATOM 1214 O O . THR A 1 148 ? 10.658 -34.593 5.399 1.00 93.12 148 THR A O 1
ATOM 1217 N N . LYS A 1 149 ? 11.986 -33.124 4.321 1.00 96.25 149 LYS A N 1
ATOM 1218 C CA . LYS A 1 149 ? 12.954 -32.962 5.424 1.00 96.25 149 LYS A CA 1
ATOM 1219 C C . LYS A 1 149 ? 12.290 -32.403 6.682 1.00 96.25 149 LYS A C 1
ATOM 1221 O O . LYS A 1 149 ? 12.467 -32.956 7.761 1.00 96.25 149 LYS A O 1
ATOM 1226 N N . VAL A 1 150 ? 11.452 -31.371 6.552 1.00 93.62 150 VAL A N 1
ATOM 1227 C CA . VAL A 1 150 ? 10.689 -30.796 7.674 1.00 93.62 150 VAL A CA 1
ATOM 1228 C C . VAL A 1 150 ? 9.764 -31.840 8.309 1.00 93.62 150 VAL A C 1
ATOM 1230 O O . VAL A 1 150 ? 9.695 -31.924 9.533 1.00 93.62 150 VAL A O 1
ATOM 1233 N N . LYS A 1 151 ? 9.100 -32.695 7.514 1.00 95.81 151 LYS A N 1
ATOM 1234 C CA . LYS A 1 151 ? 8.312 -33.822 8.049 1.00 95.81 151 LYS A CA 1
ATOM 1235 C C . LYS A 1 151 ? 9.183 -34.847 8.787 1.00 95.81 151 LYS A C 1
ATOM 1237 O O . LYS A 1 151 ? 8.787 -35.291 9.860 1.00 95.81 151 LYS A O 1
ATOM 1242 N N . GLN A 1 152 ? 10.352 -35.201 8.252 1.00 94.69 152 GLN A N 1
ATOM 1243 C CA . GLN A 1 152 ? 11.296 -36.119 8.906 1.00 94.69 152 GLN A CA 1
ATOM 1244 C C . GLN A 1 152 ? 11.808 -35.553 10.239 1.00 94.69 152 GLN A C 1
ATOM 1246 O O . GLN A 1 152 ? 11.752 -36.243 11.254 1.00 94.69 152 GLN A O 1
ATOM 1251 N N . LEU A 1 153 ? 12.227 -34.283 10.263 1.00 92.62 153 LEU A N 1
ATOM 1252 C CA . LEU A 1 153 ? 12.675 -33.598 11.477 1.00 92.62 153 LEU A CA 1
ATOM 1253 C C . LEU A 1 153 ? 11.551 -33.483 12.514 1.00 92.62 153 LEU A C 1
ATOM 1255 O O . LEU A 1 153 ? 11.771 -33.810 13.672 1.00 92.62 153 LEU A O 1
ATOM 1259 N N . ASN A 1 154 ? 10.333 -33.111 12.108 1.00 93.56 154 ASN A N 1
ATOM 1260 C CA . ASN A 1 154 ? 9.170 -33.054 13.002 1.00 93.56 154 ASN A CA 1
ATOM 1261 C C . ASN A 1 154 ? 8.816 -34.437 13.585 1.00 93.56 154 ASN A C 1
ATOM 1263 O O . ASN A 1 154 ? 8.464 -34.552 14.756 1.00 93.56 154 ASN A O 1
ATOM 1267 N N . ASN A 1 155 ? 8.954 -35.507 12.797 1.00 95.56 155 ASN A N 1
ATOM 1268 C CA . ASN A 1 155 ? 8.789 -36.869 13.303 1.00 95.56 155 ASN A CA 1
ATOM 1269 C C . ASN A 1 155 ? 9.889 -37.240 14.309 1.00 95.56 155 ASN A C 1
ATOM 1271 O O . ASN A 1 155 ? 9.571 -37.847 15.329 1.00 95.56 155 ASN A O 1
ATOM 1275 N N . LYS A 1 156 ? 11.148 -36.836 14.070 1.00 95.56 156 LYS A N 1
ATOM 1276 C CA . LYS A 1 156 ? 12.258 -37.073 15.007 1.00 95.56 156 LYS A CA 1
ATOM 1277 C C . LYS A 1 156 ? 12.114 -36.261 16.297 1.00 95.56 156 LYS A C 1
ATOM 1279 O O . LYS A 1 156 ? 12.392 -36.797 17.361 1.00 95.56 156 LYS A O 1
ATOM 1284 N N . VAL A 1 157 ? 11.616 -35.023 16.228 1.00 91.75 157 VAL A N 1
ATOM 1285 C CA . VAL A 1 157 ? 11.249 -34.224 17.412 1.00 91.75 157 VAL A CA 1
ATOM 1286 C C . VAL A 1 157 ? 10.189 -34.961 18.231 1.00 91.75 157 VAL A C 1
ATOM 1288 O O . VAL A 1 157 ? 10.430 -35.236 19.396 1.00 91.75 157 VAL A O 1
ATOM 1291 N N . LYS A 1 158 ? 9.091 -35.413 17.611 1.00 94.19 158 LYS A N 1
ATOM 1292 C CA . LYS A 1 158 ? 8.047 -36.196 18.300 1.00 94.19 158 LYS A CA 1
ATOM 1293 C C . LYS A 1 158 ? 8.534 -37.534 18.856 1.00 94.19 158 LYS A C 1
ATOM 1295 O O . LYS A 1 158 ? 7.959 -38.060 19.805 1.00 94.19 158 LYS A O 1
ATOM 1300 N N . GLU A 1 159 ? 9.528 -38.152 18.229 1.00 94.00 159 GLU A N 1
ATOM 1301 C CA . GLU A 1 159 ? 10.170 -39.362 18.747 1.00 94.00 159 GLU A CA 1
ATOM 1302 C C . GLU A 1 159 ? 10.985 -39.044 20.005 1.00 94.00 159 GLU A C 1
ATOM 1304 O O . GLU A 1 159 ? 10.733 -39.653 21.037 1.00 94.00 159 GLU A O 1
ATOM 1309 N N . LEU A 1 160 ? 11.841 -38.019 19.961 1.00 90.06 160 LEU A N 1
ATOM 1310 C CA . LEU A 1 160 ? 12.617 -37.546 21.113 1.00 90.06 160 LEU A CA 1
ATOM 1311 C C . LEU A 1 160 ? 11.725 -37.031 22.257 1.00 90.06 160 LEU A C 1
ATOM 1313 O O . LEU A 1 160 ? 12.024 -37.284 23.417 1.00 90.06 160 LEU A O 1
ATOM 1317 N N . GLU A 1 161 ? 10.608 -36.364 21.955 1.00 90.88 161 GLU A N 1
ATOM 1318 C CA . GLU A 1 161 ? 9.596 -35.957 22.941 1.00 90.88 161 GLU A CA 1
ATOM 1319 C C . GLU A 1 161 ? 8.964 -37.173 23.634 1.00 90.88 161 GLU A C 1
ATOM 1321 O O . GLU A 1 161 ? 8.790 -37.157 24.850 1.00 90.88 161 GLU A O 1
ATOM 1326 N N . ARG A 1 162 ? 8.673 -38.258 22.896 1.00 92.81 162 ARG A N 1
ATOM 1327 C CA . ARG A 1 162 ? 8.195 -39.515 23.500 1.00 92.81 162 ARG A CA 1
ATOM 1328 C C . ARG A 1 162 ? 9.286 -40.245 24.273 1.00 92.81 162 ARG A C 1
ATOM 1330 O O . ARG A 1 162 ? 8.987 -40.783 25.328 1.00 92.81 162 ARG A O 1
ATOM 1337 N N . GLU A 1 163 ? 10.523 -40.282 23.784 1.00 91.12 163 GLU A N 1
ATOM 1338 C CA . GLU A 1 163 ? 11.654 -40.869 24.515 1.00 91.12 163 GLU A CA 1
ATOM 1339 C C . GLU A 1 163 ? 11.898 -40.126 25.836 1.00 91.12 163 GLU A C 1
ATOM 1341 O O . GLU A 1 163 ? 12.090 -40.765 26.868 1.00 91.12 163 GLU A O 1
ATOM 1346 N N . LEU A 1 164 ? 11.811 -38.791 25.825 1.00 87.69 164 LEU A N 1
ATOM 1347 C CA . LEU A 1 164 ? 11.892 -37.944 27.014 1.00 87.69 164 LEU A CA 1
ATOM 1348 C C . LEU A 1 164 ? 10.709 -38.200 27.952 1.00 87.69 164 LEU A C 1
ATOM 1350 O O . LEU A 1 164 ? 10.928 -38.421 29.139 1.00 87.69 164 LEU A O 1
ATOM 1354 N N . GLN A 1 165 ? 9.479 -38.253 27.433 1.00 87.69 165 GLN A N 1
ATOM 1355 C CA . GLN A 1 165 ? 8.291 -38.576 28.226 1.00 87.69 165 GLN A CA 1
ATOM 1356 C C . GLN A 1 165 ? 8.390 -39.975 28.858 1.00 87.69 165 GLN A C 1
ATOM 1358 O O . GLN A 1 165 ? 8.116 -40.118 30.041 1.00 87.69 165 GLN A O 1
ATOM 1363 N N . ILE A 1 166 ? 8.874 -40.984 28.126 1.00 88.25 166 ILE A N 1
ATOM 1364 C CA . ILE A 1 166 ? 9.118 -42.342 28.641 1.00 88.25 166 ILE A CA 1
ATOM 1365 C C . ILE A 1 166 ? 10.270 -42.357 29.654 1.00 88.25 166 ILE A C 1
ATOM 1367 O O . ILE A 1 166 ? 10.238 -43.142 30.596 1.00 88.25 166 ILE A O 1
ATOM 1371 N N . ALA A 1 167 ? 11.299 -41.521 29.494 1.00 82.81 167 ALA A N 1
ATOM 1372 C CA . ALA A 1 167 ? 12.371 -41.393 30.480 1.00 82.81 167 ALA A CA 1
ATOM 1373 C C . ALA A 1 167 ? 11.861 -40.751 31.781 1.00 82.81 167 ALA A C 1
ATOM 1375 O O . ALA A 1 167 ? 12.162 -41.255 32.860 1.00 82.81 167 ALA A O 1
ATOM 1376 N N . VAL A 1 168 ? 11.032 -39.706 31.683 1.00 79.19 168 VAL A N 1
ATOM 1377 C CA . VAL A 1 168 ? 10.332 -39.083 32.818 1.00 79.19 168 VAL A CA 1
ATOM 1378 C C . VAL A 1 168 ? 9.377 -40.082 33.476 1.00 79.19 168 VAL A C 1
ATOM 1380 O O . VAL A 1 168 ? 9.439 -40.277 34.684 1.00 79.19 168 VAL A O 1
ATOM 1383 N N . GLU A 1 169 ? 8.561 -40.796 32.702 1.00 76.12 169 GLU A N 1
ATOM 1384 C CA . GLU A 1 169 ? 7.660 -41.836 33.211 1.00 76.12 169 GLU A CA 1
ATOM 1385 C C . GLU A 1 169 ? 8.418 -43.011 33.833 1.00 76.12 169 GLU A C 1
ATOM 1387 O O . GLU A 1 169 ? 7.952 -43.546 34.829 1.00 76.12 169 GLU A O 1
ATOM 1392 N N . LYS A 1 170 ? 9.609 -43.374 33.336 1.00 80.88 170 LYS A N 1
ATOM 1393 C CA . LYS A 1 170 ? 10.482 -44.371 33.981 1.00 80.88 170 LYS A CA 1
ATOM 1394 C C . LYS A 1 170 ? 11.077 -43.873 35.292 1.00 80.88 170 LYS A C 1
ATOM 1396 O O . LYS A 1 170 ? 11.152 -44.653 36.234 1.00 80.88 170 LYS A O 1
ATOM 1401 N N . ILE A 1 171 ? 11.467 -42.600 35.371 1.00 67.44 171 ILE A N 1
ATOM 1402 C CA . ILE A 1 171 ? 11.884 -41.963 36.631 1.00 67.44 171 ILE A CA 1
ATOM 1403 C C . ILE A 1 171 ? 10.717 -41.984 37.634 1.00 67.44 171 ILE A C 1
ATOM 1405 O O . ILE A 1 171 ? 10.925 -42.325 38.792 1.00 67.44 171 ILE A O 1
ATOM 1409 N N . HIS A 1 172 ? 9.485 -41.733 37.179 1.00 54.66 172 HIS A N 1
ATOM 1410 C CA . HIS A 1 172 ? 8.273 -41.835 37.999 1.00 54.66 172 HIS A CA 1
ATOM 1411 C C . HIS A 1 172 ? 7.830 -43.280 38.311 1.00 54.66 172 HIS A C 1
ATOM 1413 O O . HIS A 1 172 ? 7.232 -43.513 39.357 1.00 54.66 172 HIS A O 1
ATOM 1419 N N . SER A 1 173 ? 8.101 -44.271 37.453 1.00 55.62 173 SER A N 1
ATOM 1420 C CA . SER A 1 173 ? 7.693 -45.669 37.676 1.00 55.62 173 SER A CA 1
ATOM 1421 C C . SER A 1 173 ? 8.698 -46.466 38.510 1.00 55.62 173 SER A C 1
ATOM 1423 O O . SER A 1 173 ? 8.329 -47.476 39.102 1.00 55.62 173 SER A O 1
ATOM 1425 N N . LEU A 1 174 ? 9.957 -46.017 38.574 1.00 48.28 174 LEU A N 1
ATOM 1426 C CA . LEU A 1 174 ? 10.951 -46.476 39.555 1.00 48.28 174 LEU A CA 1
ATOM 1427 C C . LEU A 1 174 ? 10.691 -45.927 40.975 1.00 48.28 174 LEU A C 1
ATOM 1429 O O . LEU A 1 174 ? 11.340 -46.382 41.908 1.00 48.28 174 LEU A O 1
ATOM 1433 N N . ASP A 1 175 ? 9.718 -45.023 41.137 1.00 42.31 175 ASP A N 1
ATOM 1434 C CA . ASP A 1 175 ? 9.165 -44.543 42.420 1.00 42.31 175 ASP A CA 1
ATOM 1435 C C . ASP A 1 175 ? 7.798 -45.212 42.744 1.00 42.31 175 ASP A C 1
ATOM 1437 O O . ASP A 1 175 ? 7.032 -44.756 43.591 1.00 42.31 175 ASP A O 1
ATOM 1441 N N . GLY A 1 176 ? 7.439 -46.276 42.006 1.00 40.69 176 GLY A N 1
ATOM 1442 C CA . GLY A 1 176 ? 6.064 -46.789 41.895 1.00 40.69 176 GLY A CA 1
ATOM 1443 C C . GLY A 1 176 ? 5.774 -48.170 42.497 1.00 40.69 176 GLY A C 1
ATOM 1444 O O . GLY A 1 176 ? 4.647 -48.649 42.380 1.00 40.69 176 GLY A O 1
ATOM 1445 N N . SER A 1 177 ? 6.751 -48.837 43.115 1.00 50.44 177 SER A N 1
ATOM 1446 C CA . SER A 1 177 ? 6.566 -50.123 43.806 1.00 50.44 177 SER A CA 1
ATOM 1447 C C . SER A 1 177 ? 7.770 -50.355 44.711 1.00 50.44 177 SER A C 1
ATOM 1449 O O . SER A 1 177 ? 8.777 -50.872 44.235 1.00 50.44 177 SER A O 1
ATOM 1451 N N . ASP A 1 178 ? 7.641 -49.994 45.993 1.00 41.28 178 ASP A N 1
ATOM 1452 C CA . ASP A 1 178 ? 8.772 -49.555 46.835 1.00 41.28 178 ASP A CA 1
ATOM 1453 C C . ASP A 1 178 ? 9.284 -48.168 46.354 1.00 41.28 178 ASP A C 1
ATOM 1455 O O . ASP A 1 178 ? 9.368 -47.928 45.154 1.00 41.28 178 ASP A O 1
ATOM 1459 N N . ALA A 1 179 ? 9.546 -47.158 47.190 1.00 43.84 179 ALA A N 1
ATOM 1460 C CA . ALA A 1 179 ? 9.467 -47.089 48.650 1.00 43.84 179 ALA A CA 1
ATOM 1461 C C . ALA A 1 179 ? 8.444 -46.028 49.105 1.00 43.84 179 ALA A C 1
ATOM 1463 O O . ALA A 1 179 ? 8.773 -44.864 49.334 1.00 43.84 179 ALA A O 1
ATOM 1464 N N . GLY A 1 180 ? 7.191 -46.453 49.309 1.00 41.84 180 GLY A N 1
ATOM 1465 C CA . GLY A 1 180 ? 6.073 -45.626 49.789 1.00 41.84 180 GLY A CA 1
ATOM 1466 C C . GLY A 1 180 ? 6.181 -45.198 51.260 1.00 41.84 180 GLY A C 1
ATOM 1467 O O . GLY A 1 180 ? 5.252 -45.398 52.041 1.00 41.84 180 GLY A O 1
ATOM 1468 N N . ILE A 1 181 ? 7.311 -44.612 51.659 1.00 44.41 181 ILE A N 1
ATOM 1469 C CA . ILE A 1 181 ? 7.575 -44.109 53.006 1.00 44.41 181 ILE A CA 1
ATOM 1470 C C . ILE A 1 181 ? 7.982 -42.632 52.928 1.00 44.41 181 ILE A C 1
ATOM 1472 O O . ILE A 1 181 ? 9.019 -42.268 52.388 1.00 44.41 181 ILE A O 1
ATOM 1476 N N . LYS A 1 182 ? 7.191 -41.795 53.611 1.00 44.38 182 LYS A N 1
ATOM 1477 C CA . LYS A 1 182 ? 7.486 -40.396 53.976 1.00 44.38 182 LYS A CA 1
ATOM 1478 C C . LYS A 1 182 ? 7.519 -39.379 52.826 1.00 44.38 182 LYS A C 1
ATOM 1480 O O . LYS A 1 182 ? 8.557 -38.826 52.461 1.00 44.38 182 LYS A O 1
ATOM 1485 N N . LYS A 1 183 ? 6.315 -38.835 52.610 1.00 41.69 183 LYS A N 1
ATOM 1486 C CA . LYS A 1 183 ? 5.997 -37.416 52.313 1.00 41.69 183 LYS A CA 1
ATOM 1487 C C . LYS A 1 183 ? 6.634 -36.388 53.298 1.00 41.69 183 LYS A C 1
ATOM 1489 O O . LYS A 1 183 ? 6.175 -35.257 53.400 1.00 41.69 183 LYS A O 1
ATOM 1494 N N . SER A 1 184 ? 7.671 -36.765 54.054 1.00 41.19 184 SER A N 1
ATOM 1495 C CA . SER A 1 184 ? 8.383 -35.945 55.042 1.00 41.19 184 SER A CA 1
ATOM 1496 C C . SER A 1 184 ? 9.916 -36.034 54.958 1.00 41.19 184 SER A C 1
ATOM 1498 O O . SER A 1 184 ? 10.578 -35.423 55.793 1.00 41.19 184 SER A O 1
ATOM 1500 N N . THR A 1 185 ? 10.507 -36.771 54.003 1.00 40.31 185 THR A N 1
ATOM 1501 C CA . THR A 1 185 ? 11.981 -36.924 53.914 1.00 40.31 185 THR A CA 1
ATOM 1502 C C . THR A 1 185 ? 12.594 -36.333 52.636 1.00 40.31 185 THR A C 1
ATOM 1504 O O . THR A 1 185 ? 13.755 -35.929 52.658 1.00 40.31 185 THR A O 1
ATOM 1507 N N . LEU A 1 186 ? 11.809 -36.100 51.574 1.00 36.44 186 LEU A N 1
ATOM 1508 C CA . LEU A 1 186 ? 12.289 -35.408 50.362 1.00 36.44 186 LEU A CA 1
ATOM 1509 C C . LEU A 1 186 ? 12.552 -33.893 50.559 1.00 36.44 186 LEU A C 1
ATOM 1511 O O . LEU A 1 186 ? 13.013 -33.220 49.651 1.00 36.44 186 LEU A O 1
ATOM 1515 N N . LYS A 1 187 ? 12.350 -33.353 51.772 1.00 41.94 187 LYS A N 1
ATOM 1516 C CA . LYS A 1 187 ? 12.858 -32.024 52.173 1.00 41.94 187 LYS A CA 1
ATOM 1517 C C . LYS A 1 187 ? 14.298 -32.028 52.716 1.00 41.94 187 LYS A C 1
ATOM 1519 O O . LYS A 1 187 ? 14.799 -30.958 53.037 1.00 41.94 187 LYS A O 1
ATOM 1524 N N . MET A 1 188 ? 14.952 -33.190 52.846 1.00 39.28 188 MET A N 1
ATOM 1525 C CA . MET A 1 188 ? 16.248 -33.315 53.544 1.00 39.28 188 MET A CA 1
ATOM 1526 C C . MET A 1 188 ? 17.374 -33.989 52.738 1.00 39.28 188 MET A C 1
ATOM 1528 O O . MET A 1 188 ? 18.499 -34.037 53.230 1.00 39.28 188 MET A O 1
ATOM 1532 N N . ILE A 1 189 ? 17.119 -34.515 51.529 1.00 47.50 189 ILE A N 1
ATOM 1533 C CA . ILE A 1 189 ? 18.127 -35.302 50.777 1.00 47.50 189 ILE A CA 1
ATOM 1534 C C . ILE A 1 189 ? 18.503 -34.689 49.416 1.00 47.50 189 ILE A C 1
ATOM 1536 O O . ILE A 1 189 ? 19.683 -34.707 49.067 1.00 47.50 189 ILE A O 1
ATOM 1540 N N . GLU A 1 190 ? 17.592 -34.023 48.696 1.00 37.31 190 GLU A N 1
ATOM 1541 C CA . GLU A 1 190 ? 17.969 -33.306 47.457 1.00 37.31 190 GLU A CA 1
ATOM 1542 C C . GLU A 1 190 ? 18.811 -32.036 47.722 1.00 37.31 190 GLU A C 1
ATOM 1544 O O . GLU A 1 190 ? 19.453 -31.497 46.822 1.00 37.31 190 GLU A O 1
ATOM 1549 N N . GLY A 1 191 ? 18.935 -31.626 48.990 1.00 43.50 191 GLY A N 1
ATOM 1550 C CA . GLY A 1 191 ? 19.895 -30.606 49.415 1.00 43.50 191 GLY A CA 1
ATOM 1551 C C . GLY A 1 191 ? 21.367 -31.035 49.335 1.00 43.50 191 GLY A C 1
ATOM 1552 O O . GLY A 1 191 ? 22.224 -30.171 49.356 1.00 43.50 191 GLY A O 1
ATOM 1553 N N . ASN A 1 192 ? 21.706 -32.329 49.225 1.00 46.12 192 ASN A N 1
ATOM 1554 C CA . ASN A 1 192 ? 23.090 -32.792 49.457 1.00 46.12 192 ASN A CA 1
ATOM 1555 C C . ASN A 1 192 ? 23.797 -33.488 48.277 1.00 46.12 192 ASN A C 1
ATOM 1557 O O . ASN A 1 192 ? 24.931 -33.940 48.430 1.00 46.12 192 ASN A O 1
ATOM 1561 N N . LEU A 1 193 ? 23.198 -33.506 47.080 1.00 44.41 193 LEU A N 1
ATOM 1562 C CA . LEU A 1 193 ? 23.925 -33.826 45.834 1.00 44.41 193 LEU A CA 1
ATOM 1563 C C . LEU A 1 193 ? 23.977 -32.641 44.850 1.00 44.41 193 LEU A C 1
ATOM 1565 O O . LEU A 1 193 ? 24.911 -32.537 44.056 1.00 44.41 193 LEU A O 1
ATOM 1569 N N . ALA A 1 194 ? 23.049 -31.686 44.977 1.00 46.47 194 ALA A N 1
ATOM 1570 C CA . ALA A 1 194 ? 23.068 -30.406 44.266 1.00 46.47 194 ALA A CA 1
ATOM 1571 C C . ALA A 1 194 ? 23.943 -29.321 44.946 1.00 46.47 194 ALA A C 1
ATOM 1573 O O . ALA A 1 194 ? 24.122 -28.236 44.382 1.00 46.47 194 ALA A O 1
ATOM 1574 N N . GLU A 1 195 ? 24.508 -29.590 46.131 1.00 48.44 195 GLU A N 1
ATOM 1575 C CA . GLU A 1 195 ? 25.302 -28.635 46.933 1.00 48.44 195 GLU A CA 1
ATOM 1576 C C . GLU A 1 195 ? 26.784 -29.006 47.099 1.00 48.44 195 GLU A C 1
ATOM 1578 O O . GLU A 1 195 ? 27.453 -28.573 48.032 1.00 48.44 195 GLU A O 1
ATOM 1583 N N . SER A 1 196 ? 27.371 -29.717 46.131 1.00 52.12 196 SER A N 1
ATOM 1584 C CA . SER A 1 196 ? 28.821 -29.605 45.950 1.00 52.12 196 SER A CA 1
ATOM 1585 C C . SER A 1 196 ? 29.127 -28.391 45.062 1.00 52.12 196 SER A C 1
ATOM 1587 O O . SER A 1 196 ? 28.869 -28.459 43.853 1.00 52.12 196 SER A O 1
ATOM 1589 N N . PRO A 1 197 ? 29.729 -27.295 45.577 1.00 66.19 197 PRO A N 1
ATOM 1590 C CA . PRO A 1 197 ? 30.119 -26.158 44.737 1.00 66.19 197 PRO A CA 1
ATOM 1591 C C . PRO A 1 197 ? 31.114 -26.570 43.641 1.00 66.19 197 PRO A C 1
ATOM 1593 O O . PRO A 1 197 ? 31.165 -25.943 42.587 1.00 66.19 197 PRO A O 1
ATOM 1596 N N . LYS A 1 198 ? 31.847 -27.679 43.834 1.00 70.25 198 LYS A N 1
ATOM 1597 C CA . LYS A 1 198 ? 32.697 -28.284 42.800 1.00 70.25 198 LYS A CA 1
ATOM 1598 C C . LYS A 1 198 ? 31.896 -28.813 41.608 1.00 70.25 198 LYS A C 1
ATOM 1600 O O . LYS A 1 198 ? 32.348 -28.629 40.487 1.00 70.25 198 LYS A O 1
ATOM 1605 N N . VAL A 1 199 ? 30.732 -29.437 41.811 1.00 75.81 199 VAL A N 1
ATOM 1606 C CA . VAL A 1 199 ? 29.929 -30.000 40.706 1.00 75.81 199 VAL A CA 1
ATOM 1607 C C . VAL A 1 199 ? 29.300 -28.883 39.871 1.00 75.81 199 VAL A C 1
ATOM 1609 O O . VAL A 1 199 ? 29.429 -28.904 38.651 1.00 75.81 199 VAL A O 1
ATOM 1612 N N . LYS A 1 200 ? 28.731 -27.851 40.511 1.00 79.31 200 LYS A N 1
ATOM 1613 C CA . LYS A 1 200 ? 28.234 -26.650 39.809 1.00 79.31 200 LYS A CA 1
ATOM 1614 C C . LYS A 1 200 ? 29.360 -25.919 39.064 1.00 79.31 200 LYS A C 1
ATOM 1616 O O . LYS A 1 200 ? 29.235 -25.686 37.866 1.00 79.31 200 LYS A O 1
ATOM 1621 N N . ALA A 1 201 ? 30.509 -25.689 39.707 1.00 83.19 201 ALA A N 1
ATOM 1622 C CA . ALA A 1 201 ? 31.665 -25.069 39.053 1.00 83.19 201 ALA A CA 1
ATOM 1623 C C . ALA A 1 201 ? 32.262 -25.918 37.911 1.00 83.19 201 ALA A C 1
ATOM 1625 O O . ALA A 1 201 ? 32.823 -25.365 36.967 1.00 83.19 201 ALA A O 1
ATOM 1626 N N . LEU A 1 202 ? 32.174 -27.253 37.969 1.00 82.81 202 LEU A N 1
ATOM 1627 C CA . LEU A 1 202 ? 32.570 -28.130 36.861 1.00 82.81 202 LEU A CA 1
ATOM 1628 C C . LEU A 1 202 ? 31.555 -28.084 35.713 1.00 82.81 202 LEU A C 1
ATOM 1630 O O . LEU A 1 202 ? 31.974 -28.030 34.559 1.00 82.81 202 LEU A O 1
ATOM 1634 N N . GLN A 1 203 ? 30.255 -28.023 36.010 1.00 83.62 203 GLN A N 1
ATOM 1635 C CA . GLN A 1 203 ? 29.203 -27.866 35.004 1.00 83.62 203 GLN A CA 1
ATOM 1636 C C . GLN A 1 203 ? 29.313 -26.516 34.276 1.00 83.62 203 GLN A C 1
ATOM 1638 O O . GLN A 1 203 ? 29.265 -26.478 33.050 1.00 83.62 203 GLN A O 1
ATOM 1643 N N . GLU A 1 204 ? 29.547 -25.420 35.002 1.00 88.00 204 GLU A N 1
ATOM 1644 C CA . GLU A 1 204 ? 29.788 -24.086 34.428 1.00 88.00 204 GLU A CA 1
ATOM 1645 C C . GLU A 1 204 ? 31.089 -24.021 33.616 1.00 88.00 204 GLU A C 1
ATOM 1647 O O . GLU A 1 204 ? 31.141 -23.397 32.553 1.00 88.00 204 GLU A O 1
ATOM 1652 N N . LYS A 1 205 ? 32.152 -24.704 34.062 1.00 92.81 205 LYS A N 1
ATOM 1653 C CA . LYS A 1 205 ? 33.385 -24.842 33.270 1.00 92.81 205 LYS A CA 1
ATOM 1654 C C . LYS A 1 205 ? 33.156 -25.658 32.001 1.00 92.81 205 LYS A C 1
ATOM 1656 O O . LYS A 1 205 ? 33.709 -25.297 30.966 1.00 92.81 205 LYS A O 1
ATOM 1661 N N . LEU A 1 206 ? 32.334 -26.707 32.052 1.00 88.81 20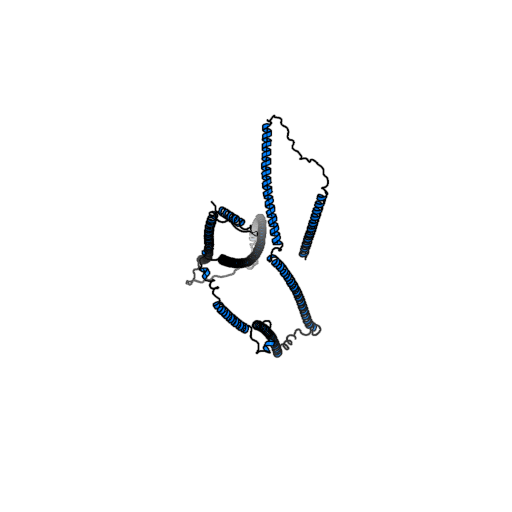6 LEU A N 1
ATOM 1662 C CA . LEU A 1 206 ? 31.978 -27.524 30.893 1.00 88.81 206 LEU A CA 1
ATOM 1663 C C . LEU A 1 206 ? 31.136 -26.732 29.882 1.00 88.81 206 LEU A C 1
ATOM 1665 O O . LEU A 1 206 ? 31.447 -26.754 28.693 1.00 88.81 206 LEU A O 1
ATOM 1669 N N . THR A 1 207 ? 30.121 -25.981 30.324 1.00 89.62 207 THR A N 1
ATOM 1670 C CA . THR A 1 207 ? 29.329 -25.120 29.426 1.00 89.62 207 THR A CA 1
ATOM 1671 C C . THR A 1 207 ? 30.170 -23.984 28.844 1.00 89.62 207 THR A C 1
ATOM 1673 O O . THR A 1 207 ? 30.101 -23.745 27.640 1.00 89.62 207 THR A O 1
ATOM 1676 N N . THR A 1 208 ? 31.040 -23.355 29.641 1.00 93.00 208 THR A N 1
ATOM 1677 C CA . THR A 1 208 ? 31.984 -22.325 29.167 1.00 93.00 208 THR A CA 1
ATOM 1678 C C . THR A 1 208 ? 32.991 -22.889 28.159 1.00 93.00 208 THR A C 1
ATOM 1680 O O . THR A 1 208 ? 33.282 -22.247 27.149 1.00 93.00 208 THR A O 1
ATOM 1683 N N . ALA A 1 209 ? 33.519 -24.095 28.391 1.00 91.56 209 ALA A N 1
ATOM 1684 C CA . ALA A 1 209 ? 34.417 -24.767 27.455 1.00 91.56 209 ALA A CA 1
ATOM 1685 C C . ALA A 1 209 ? 33.696 -25.134 26.149 1.00 91.56 209 ALA A C 1
ATOM 1687 O O . ALA A 1 209 ? 34.212 -24.844 25.073 1.00 91.56 209 ALA A O 1
ATOM 1688 N N . ASN A 1 210 ? 32.480 -25.685 26.229 1.00 87.94 210 ASN A N 1
ATOM 1689 C CA . ASN A 1 210 ? 31.656 -25.994 25.058 1.00 87.94 210 ASN A CA 1
ATOM 1690 C C . ASN A 1 210 ? 31.309 -24.733 24.252 1.00 87.94 210 ASN A C 1
ATOM 1692 O O . ASN A 1 210 ? 31.409 -24.751 23.025 1.00 87.94 210 ASN A O 1
ATOM 1696 N N . PHE A 1 211 ? 30.980 -23.622 24.920 1.00 95.44 211 PHE A N 1
ATOM 1697 C CA . PHE A 1 211 ? 30.759 -22.331 24.267 1.00 95.44 211 PHE A CA 1
ATOM 1698 C C . PHE A 1 211 ? 32.012 -21.868 23.510 1.00 95.44 211 PHE A C 1
ATOM 1700 O O . PHE A 1 211 ? 31.929 -21.589 22.316 1.00 95.44 211 PHE A O 1
ATOM 1707 N N . LYS A 1 212 ? 33.190 -21.898 24.152 1.00 96.44 212 LYS A N 1
ATOM 1708 C CA . LYS A 1 212 ? 34.470 -21.562 23.501 1.00 96.44 212 LYS A CA 1
ATOM 1709 C C . LYS A 1 212 ? 34.815 -22.496 22.338 1.00 96.44 212 LYS A C 1
ATOM 1711 O O . LYS A 1 212 ? 35.341 -22.035 21.333 1.00 96.44 212 LYS A O 1
ATOM 1716 N N . VAL A 1 213 ? 34.505 -23.791 22.427 1.00 91.69 213 VAL A N 1
ATOM 1717 C CA . VAL A 1 213 ? 34.696 -24.739 21.313 1.00 91.69 213 VAL A CA 1
ATOM 1718 C C . VAL A 1 213 ? 33.807 -24.373 20.122 1.00 91.69 213 VAL A C 1
ATOM 1720 O O . VAL A 1 213 ? 34.285 -24.381 18.988 1.00 91.69 213 VAL A O 1
ATOM 1723 N N . VAL A 1 214 ? 32.543 -24.003 20.352 1.00 93.06 214 VAL A N 1
ATOM 1724 C CA . VAL A 1 214 ? 31.645 -23.517 19.289 1.00 93.06 214 VAL A CA 1
ATOM 1725 C C . VAL A 1 214 ? 32.143 -22.189 18.710 1.00 93.06 214 VAL A C 1
ATOM 1727 O O . VAL A 1 214 ? 32.167 -22.032 17.489 1.00 93.06 214 VAL A O 1
ATOM 1730 N N . GLU A 1 215 ? 32.597 -21.267 19.558 1.00 95.25 215 GLU A N 1
ATOM 1731 C CA . GLU A 1 215 ? 33.148 -19.974 19.151 1.00 95.25 215 GLU A CA 1
ATOM 1732 C C . GLU A 1 215 ? 34.399 -20.141 18.273 1.00 95.25 215 GLU A C 1
ATOM 1734 O O . GLU A 1 215 ? 34.413 -19.667 17.137 1.00 95.25 215 GLU A O 1
ATOM 1739 N N . TYR A 1 216 ? 35.400 -20.907 18.722 1.00 96.00 216 TYR A N 1
ATOM 1740 C CA . TYR A 1 216 ? 36.602 -21.200 17.935 1.00 96.00 216 TYR A CA 1
ATOM 1741 C C . TYR A 1 216 ? 36.289 -21.964 16.646 1.00 96.00 216 TYR A C 1
ATOM 1743 O O . TYR A 1 216 ? 36.912 -21.703 15.618 1.00 96.00 216 TYR A O 1
ATOM 1751 N N . ARG A 1 217 ? 35.299 -22.870 16.644 1.00 95.38 217 ARG A N 1
ATOM 1752 C CA . ARG A 1 217 ? 34.853 -23.548 15.415 1.00 95.38 217 ARG A CA 1
ATOM 1753 C C . ARG A 1 217 ? 34.286 -22.549 14.402 1.00 95.38 217 ARG A C 1
ATOM 1755 O O . ARG A 1 217 ? 34.563 -22.671 13.209 1.00 95.38 217 ARG A O 1
ATOM 1762 N N . ASN A 1 218 ? 33.523 -21.561 14.867 1.00 94.12 218 ASN A N 1
ATOM 1763 C CA . ASN A 1 218 ? 32.948 -20.519 14.020 1.00 94.12 218 ASN A CA 1
ATOM 1764 C C . ASN A 1 218 ? 34.025 -19.529 13.530 1.00 94.12 218 ASN A C 1
ATOM 1766 O O . ASN A 1 218 ? 34.056 -19.218 12.340 1.00 94.12 218 ASN A O 1
ATOM 1770 N N . GLN A 1 219 ? 34.961 -19.113 14.392 1.00 94.94 219 GLN A N 1
ATOM 1771 C CA . GLN A 1 219 ? 36.120 -18.288 14.011 1.00 94.94 219 GLN A CA 1
ATOM 1772 C C . GLN A 1 219 ? 36.995 -18.997 12.961 1.00 94.94 219 GLN A C 1
ATOM 1774 O O . GLN A 1 219 ? 37.318 -18.416 11.926 1.00 94.94 219 GLN A O 1
ATOM 1779 N N . LEU A 1 220 ? 37.302 -20.286 13.162 1.00 94.44 220 LEU A N 1
ATOM 1780 C CA . LEU A 1 220 ? 38.042 -21.112 12.201 1.00 94.44 220 LEU A CA 1
ATOM 1781 C C . LEU A 1 220 ? 37.296 -21.252 10.864 1.00 94.44 220 LEU A C 1
ATOM 1783 O O . LEU A 1 220 ? 37.923 -21.296 9.805 1.00 94.44 220 LEU A O 1
ATOM 1787 N N . GLN A 1 221 ? 35.960 -21.305 10.889 1.00 94.75 221 GLN A N 1
ATOM 1788 C CA . GLN A 1 221 ? 35.147 -21.310 9.675 1.00 94.75 221 GLN A CA 1
ATOM 1789 C C . GLN A 1 221 ? 35.197 -19.959 8.938 1.00 94.75 221 GLN A C 1
ATOM 1791 O O . GLN A 1 221 ? 35.318 -19.981 7.712 1.00 94.75 221 GLN A O 1
ATOM 1796 N N . SER A 1 222 ? 35.170 -18.823 9.650 1.00 93.31 222 SER A N 1
ATOM 1797 C CA . SER A 1 222 ? 35.347 -17.483 9.059 1.00 93.31 222 SER A CA 1
ATOM 1798 C C . SER A 1 222 ? 36.723 -17.349 8.411 1.00 93.31 222 SER A C 1
ATOM 1800 O O . SER A 1 222 ? 36.814 -17.160 7.200 1.00 93.31 222 SER A O 1
ATOM 1802 N N . ALA A 1 223 ? 37.794 -17.631 9.162 1.00 92.69 223 ALA A N 1
ATOM 1803 C CA . ALA A 1 223 ? 39.167 -17.591 8.659 1.00 92.69 223 ALA A CA 1
ATOM 1804 C C . ALA A 1 223 ? 39.373 -18.508 7.436 1.00 92.69 223 ALA A C 1
ATOM 1806 O O . ALA A 1 223 ? 40.076 -18.155 6.491 1.00 92.69 223 ALA A O 1
ATOM 1807 N N . LYS A 1 224 ? 38.711 -19.674 7.392 1.00 95.00 224 LYS A N 1
ATOM 1808 C CA . LYS A 1 224 ? 38.736 -20.585 6.233 1.00 95.00 224 LYS A CA 1
ATOM 1809 C C . LYS A 1 224 ? 37.944 -20.062 5.025 1.00 95.00 224 LYS A C 1
ATOM 1811 O O . LYS A 1 224 ? 38.263 -20.433 3.895 1.00 95.00 224 LYS A O 1
ATOM 1816 N N . GLN A 1 225 ? 36.909 -19.249 5.230 1.00 92.69 225 GLN A N 1
ATOM 1817 C CA . GLN A 1 225 ? 36.188 -18.566 4.150 1.00 92.69 225 GLN A CA 1
ATOM 1818 C C . GLN A 1 225 ? 36.983 -17.361 3.634 1.00 92.69 225 GLN A C 1
ATOM 1820 O O . GLN A 1 225 ? 37.156 -17.235 2.423 1.00 92.69 225 GLN A O 1
ATOM 1825 N N . GLU A 1 226 ? 37.544 -16.552 4.530 1.00 92.38 226 GLU A N 1
ATOM 1826 C CA . GLU A 1 226 ? 38.444 -15.440 4.212 1.00 92.38 226 GLU A CA 1
ATOM 1827 C C . GLU A 1 226 ? 39.665 -15.927 3.422 1.00 92.38 226 GLU A C 1
ATOM 1829 O O . GLU A 1 226 ? 39.925 -15.410 2.340 1.00 92.38 226 GLU A O 1
ATOM 1834 N N . LEU A 1 227 ? 40.326 -17.006 3.863 1.00 91.38 227 LEU A N 1
ATOM 1835 C CA . LEU A 1 227 ? 41.448 -17.627 3.145 1.00 91.38 227 LEU A CA 1
ATOM 1836 C C . LEU A 1 227 ? 41.065 -18.100 1.731 1.00 91.38 227 LEU A C 1
ATOM 1838 O O . LEU A 1 227 ? 41.849 -17.973 0.796 1.00 91.38 227 LEU A O 1
ATOM 1842 N N . LYS A 1 228 ? 39.845 -18.618 1.538 1.00 89.38 228 LYS A N 1
ATOM 1843 C CA . LYS A 1 228 ? 39.343 -18.969 0.197 1.00 89.38 228 LYS A CA 1
ATOM 1844 C C . LYS A 1 228 ? 39.077 -17.736 -0.665 1.00 89.38 228 LYS A C 1
ATOM 1846 O O . LYS A 1 228 ? 39.233 -17.811 -1.882 1.00 89.38 228 LYS A O 1
ATOM 1851 N N . MET A 1 229 ? 38.651 -16.626 -0.067 1.00 88.19 229 MET A N 1
ATOM 1852 C CA . MET A 1 229 ? 38.424 -15.372 -0.785 1.00 88.19 229 MET A CA 1
ATOM 1853 C C . MET A 1 229 ? 39.745 -14.698 -1.160 1.00 88.19 229 MET A C 1
ATOM 1855 O O . MET A 1 229 ? 39.896 -14.304 -2.312 1.00 88.19 229 MET A O 1
ATOM 1859 N N . THR A 1 230 ? 40.735 -14.650 -0.263 1.00 86.19 230 THR A N 1
ATOM 1860 C CA . THR A 1 230 ? 42.077 -14.140 -0.588 1.00 86.19 230 THR A CA 1
ATOM 1861 C C . THR A 1 230 ? 42.771 -15.013 -1.632 1.00 86.19 230 THR A C 1
ATOM 1863 O O . THR A 1 230 ? 43.354 -14.474 -2.567 1.00 86.19 230 THR A O 1
ATOM 1866 N N . GLN A 1 231 ? 42.621 -16.342 -1.571 1.00 84.19 231 GLN A N 1
ATOM 1867 C CA . GLN A 1 231 ? 43.129 -17.249 -2.606 1.00 84.19 231 GLN A CA 1
ATOM 1868 C C . GLN A 1 231 ? 42.486 -16.992 -3.985 1.00 84.19 231 GLN A C 1
ATOM 1870 O O . GLN A 1 231 ? 43.178 -17.051 -4.998 1.00 84.19 231 GLN A O 1
ATOM 1875 N N . LYS A 1 232 ? 41.186 -16.659 -4.043 1.00 82.69 232 LYS A N 1
ATOM 1876 C CA . LYS A 1 232 ? 40.510 -16.253 -5.292 1.00 82.69 232 LYS A CA 1
ATOM 1877 C C . LYS A 1 232 ? 40.965 -14.884 -5.800 1.00 82.69 232 LYS A C 1
ATOM 1879 O O . LYS A 1 232 ? 41.173 -14.731 -6.997 1.00 82.69 232 LYS A O 1
ATOM 1884 N N . LEU A 1 233 ? 41.121 -13.898 -4.915 1.00 81.19 233 LEU A N 1
ATOM 1885 C CA . LEU A 1 233 ? 41.633 -12.576 -5.292 1.00 81.19 233 LEU A CA 1
ATOM 1886 C C . LEU A 1 233 ? 43.052 -12.689 -5.859 1.00 81.19 233 LEU A C 1
ATOM 1888 O O . LEU A 1 233 ? 43.318 -12.166 -6.938 1.00 81.19 233 LEU A O 1
ATOM 1892 N N . LEU A 1 234 ? 43.912 -13.473 -5.203 1.00 79.44 234 LEU A N 1
ATOM 1893 C CA . LEU A 1 234 ? 45.253 -13.770 -5.690 1.00 79.44 234 LEU A CA 1
ATOM 1894 C C . LEU A 1 234 ? 45.210 -14.475 -7.055 1.00 79.44 234 LEU A C 1
ATOM 1896 O O . LEU A 1 234 ? 45.932 -14.070 -7.954 1.00 79.44 234 LEU A O 1
ATOM 1900 N N . ALA A 1 235 ? 44.326 -15.458 -7.267 1.00 77.06 235 ALA A N 1
ATOM 1901 C CA . ALA A 1 235 ? 44.154 -16.083 -8.584 1.00 77.06 235 ALA A CA 1
ATOM 1902 C C . ALA A 1 235 ? 43.762 -15.068 -9.681 1.00 77.06 235 ALA A C 1
ATOM 1904 O O . ALA A 1 235 ? 44.286 -15.132 -10.789 1.00 77.06 235 ALA A O 1
ATOM 1905 N N . ASN A 1 236 ? 42.917 -14.078 -9.378 1.00 75.88 236 ASN A N 1
ATOM 1906 C CA . ASN A 1 236 ? 42.527 -13.036 -10.340 1.00 75.88 236 ASN A CA 1
ATOM 1907 C C . ASN A 1 236 ? 43.685 -12.073 -10.693 1.00 75.88 236 ASN A C 1
ATOM 1909 O O . ASN A 1 236 ? 43.778 -11.593 -11.832 1.00 75.88 236 ASN A O 1
ATOM 1913 N N . GLU A 1 237 ? 44.566 -11.788 -9.727 1.00 74.88 237 GLU A N 1
ATOM 1914 C CA . GLU A 1 237 ? 45.781 -10.975 -9.905 1.00 74.88 237 GLU A CA 1
ATOM 1915 C C . GLU A 1 237 ? 46.923 -11.739 -10.587 1.00 74.88 237 GLU A C 1
ATOM 1917 O O . GLU A 1 237 ? 47.741 -11.147 -11.292 1.00 74.88 237 GLU A O 1
ATOM 1922 N N . VAL A 1 238 ? 46.977 -13.055 -10.395 1.00 71.56 238 VAL A N 1
ATOM 1923 C CA . VAL A 1 238 ? 47.987 -13.947 -10.969 1.00 71.56 238 VAL A CA 1
ATOM 1924 C C . VAL A 1 238 ? 47.602 -14.381 -12.396 1.00 71.56 238 VAL A C 1
ATOM 1926 O O . VAL A 1 238 ? 48.468 -14.471 -13.265 1.00 71.56 238 VAL A O 1
ATOM 1929 N N . GLY A 1 239 ? 46.309 -14.584 -12.658 1.00 68.31 239 GLY A N 1
ATOM 1930 C CA . GLY A 1 239 ? 45.761 -15.162 -13.887 1.00 68.31 239 GLY A CA 1
ATOM 1931 C C . GLY A 1 239 ? 45.119 -16.529 -13.624 1.00 68.31 239 GLY A C 1
ATOM 1932 O O . GLY A 1 239 ? 45.652 -17.331 -12.859 1.00 68.31 239 GLY A O 1
ATOM 1933 N N . GLU A 1 240 ? 43.980 -16.798 -14.271 1.00 67.69 240 GLU A N 1
ATOM 1934 C CA . GLU A 1 240 ? 43.133 -17.976 -13.999 1.00 67.69 240 GLU A CA 1
ATOM 1935 C C . GLU A 1 240 ? 43.837 -19.323 -14.275 1.00 67.69 240 GLU A C 1
ATOM 1937 O O . GLU A 1 240 ? 43.502 -20.326 -13.648 1.00 67.69 240 GLU A O 1
ATOM 1942 N N . ASP A 1 241 ? 44.860 -19.335 -15.137 1.00 63.91 241 ASP A N 1
ATOM 1943 C CA . ASP A 1 241 ? 45.599 -20.538 -15.551 1.00 63.91 241 ASP A CA 1
ATOM 1944 C C . ASP A 1 241 ? 46.758 -20.950 -14.614 1.00 63.91 241 ASP A C 1
ATOM 1946 O O . ASP A 1 241 ? 47.427 -21.957 -14.863 1.00 63.91 241 ASP A O 1
ATOM 1950 N N . VAL A 1 242 ? 47.052 -20.196 -13.544 1.00 64.62 242 VAL A N 1
ATOM 1951 C CA . VAL A 1 242 ? 48.262 -20.418 -12.724 1.00 64.62 242 VAL A CA 1
ATOM 1952 C C . VAL A 1 242 ? 47.933 -20.994 -11.343 1.00 64.62 242 VAL A C 1
ATOM 1954 O O . VAL A 1 242 ? 47.328 -20.353 -10.484 1.00 64.62 242 VAL A O 1
ATOM 1957 N N . ASN A 1 243 ? 48.412 -22.211 -11.078 1.00 72.88 243 ASN A N 1
ATOM 1958 C CA . ASN A 1 243 ? 48.223 -22.873 -9.788 1.00 72.88 243 ASN A CA 1
ATOM 1959 C C . ASN A 1 243 ? 49.075 -22.213 -8.683 1.00 72.88 243 ASN A C 1
ATOM 1961 O O . ASN A 1 243 ? 50.303 -22.314 -8.695 1.00 72.88 243 ASN A O 1
ATOM 1965 N N . ILE A 1 244 ? 48.426 -21.621 -7.677 1.00 72.38 244 ILE A N 1
ATOM 1966 C CA . ILE A 1 244 ? 49.058 -20.966 -6.512 1.00 72.38 244 ILE A CA 1
ATOM 1967 C C . ILE A 1 244 ? 50.068 -21.876 -5.781 1.00 72.38 244 ILE A C 1
ATOM 1969 O O . ILE A 1 244 ? 51.100 -21.394 -5.319 1.00 72.38 244 ILE A O 1
ATOM 1973 N N . GLN A 1 245 ? 49.857 -23.197 -5.752 1.00 73.38 245 GLN A N 1
ATOM 1974 C CA . GLN A 1 245 ? 50.813 -24.146 -5.161 1.00 73.38 245 GLN A CA 1
ATOM 1975 C C . GLN A 1 245 ? 52.165 -24.179 -5.913 1.00 73.38 245 GLN A C 1
ATOM 1977 O O . GLN A 1 245 ? 53.215 -24.412 -5.313 1.00 73.38 245 GLN A O 1
ATOM 1982 N N . SER A 1 246 ? 52.145 -23.933 -7.229 1.00 67.56 246 SER A N 1
ATOM 1983 C CA . SER A 1 246 ? 53.333 -23.937 -8.099 1.00 67.56 246 SER A CA 1
ATOM 1984 C C . SER A 1 246 ? 54.142 -22.634 -8.024 1.00 67.56 246 SER A C 1
ATOM 1986 O O . SER A 1 246 ? 55.351 -22.637 -8.238 1.00 67.56 246 SER A O 1
ATOM 1988 N N . LEU A 1 247 ? 53.499 -21.527 -7.638 1.00 68.44 247 LEU A N 1
ATOM 1989 C CA . LEU A 1 247 ? 54.156 -20.242 -7.373 1.00 68.44 247 LEU A CA 1
ATOM 1990 C C . LEU A 1 247 ? 55.017 -20.281 -6.112 1.00 68.44 247 LEU A C 1
ATOM 1992 O O . LEU A 1 247 ? 56.133 -19.776 -6.123 1.00 68.44 247 LEU A O 1
ATOM 1996 N N . VAL A 1 248 ? 54.523 -20.927 -5.052 1.00 70.12 248 VAL A N 1
ATOM 1997 C CA . VAL A 1 248 ? 55.250 -21.088 -3.779 1.00 70.12 248 VAL A CA 1
ATOM 1998 C C . VAL A 1 248 ? 56.507 -21.955 -3.940 1.00 70.12 248 VAL A C 1
ATOM 2000 O O . VAL A 1 248 ? 57.456 -21.808 -3.177 1.00 70.12 248 VAL A O 1
ATOM 2003 N N . THR A 1 249 ? 56.532 -22.846 -4.936 1.00 75.31 249 THR A N 1
ATOM 2004 C CA . THR A 1 249 ? 57.691 -23.703 -5.241 1.00 75.31 249 THR A CA 1
ATOM 2005 C C . THR A 1 249 ? 58.662 -23.087 -6.255 1.00 75.31 249 THR A C 1
ATOM 2007 O O . THR A 1 249 ? 59.845 -23.408 -6.206 1.00 75.31 249 THR A O 1
ATOM 2010 N N . ASN A 1 250 ? 58.208 -22.169 -7.121 1.00 66.38 250 ASN A N 1
ATOM 2011 C CA . ASN A 1 250 ? 59.007 -21.547 -8.190 1.00 66.38 250 ASN A CA 1
ATOM 2012 C C . ASN A 1 250 ? 59.056 -20.005 -8.095 1.00 66.38 250 ASN A C 1
ATOM 2014 O O . ASN A 1 250 ? 58.967 -19.296 -9.103 1.00 66.38 250 ASN A O 1
ATOM 2018 N N . SER A 1 251 ? 59.224 -19.475 -6.882 1.00 61.31 251 SER A N 1
ATOM 2019 C CA . SER A 1 251 ? 59.032 -18.058 -6.519 1.00 61.31 251 SER A CA 1
ATOM 2020 C C . SER A 1 251 ? 59.870 -17.023 -7.292 1.00 61.31 251 SER A C 1
ATOM 2022 O O . SER A 1 251 ? 59.575 -15.835 -7.215 1.00 61.31 251 SER A O 1
ATOM 2024 N N . GLY A 1 252 ? 60.928 -17.434 -8.003 1.00 64.25 252 GLY A N 1
ATOM 2025 C CA . GLY A 1 252 ? 61.874 -16.525 -8.669 1.00 64.25 252 GLY A CA 1
ATOM 2026 C C . GLY A 1 252 ? 61.600 -16.217 -10.147 1.00 64.25 252 GLY A C 1
ATOM 2027 O O . GLY A 1 252 ? 62.104 -15.217 -10.651 1.00 64.25 252 GLY A O 1
ATOM 2028 N N . SER A 1 253 ? 60.831 -17.050 -10.859 1.00 66.06 253 SER A N 1
ATOM 2029 C CA . SER A 1 253 ? 60.662 -16.920 -12.322 1.00 66.06 253 SER A CA 1
ATOM 2030 C C . SER A 1 253 ? 59.336 -16.284 -12.748 1.00 66.06 253 SER A C 1
ATOM 2032 O O . SER A 1 253 ? 59.142 -16.011 -13.935 1.00 66.06 253 SER A O 1
ATOM 2034 N N . TRP A 1 254 ? 58.400 -16.081 -11.821 1.00 68.25 254 TRP A N 1
ATOM 2035 C CA . TRP A 1 254 ? 57.060 -15.618 -12.160 1.00 68.25 254 TRP A CA 1
ATOM 2036 C C . TRP A 1 254 ? 56.933 -14.093 -12.061 1.00 68.25 254 TRP A C 1
ATOM 2038 O O . TRP A 1 254 ? 57.305 -13.479 -11.064 1.00 68.25 254 TRP A O 1
ATOM 2048 N N . ARG A 1 255 ? 56.379 -13.484 -13.114 1.00 71.19 255 ARG A N 1
ATOM 2049 C CA . ARG A 1 255 ? 56.124 -12.044 -13.227 1.00 71.19 255 ARG A CA 1
ATOM 2050 C C . ARG A 1 255 ? 54.618 -11.811 -13.225 1.00 71.19 255 ARG A C 1
ATOM 2052 O O . ARG A 1 255 ? 53.922 -12.356 -14.074 1.00 71.19 255 ARG A O 1
ATOM 2059 N N . GLY A 1 256 ? 54.131 -10.982 -12.303 1.00 76.19 256 GLY A N 1
ATOM 2060 C CA . GLY A 1 256 ? 52.691 -10.817 -12.106 1.00 76.19 256 GLY A CA 1
ATOM 2061 C C . GLY A 1 256 ? 51.954 -10.143 -13.253 1.00 76.19 256 GLY A C 1
ATOM 2062 O O . GLY A 1 256 ? 52.528 -9.311 -13.957 1.00 76.19 256 GLY A O 1
ATOM 2063 N N . ARG A 1 257 ? 50.658 -10.454 -13.406 1.00 79.69 257 ARG A N 1
ATOM 2064 C CA . ARG A 1 257 ? 49.793 -9.931 -14.478 1.00 79.69 257 ARG A CA 1
ATOM 2065 C C . ARG A 1 257 ? 49.852 -8.409 -14.576 1.00 79.69 257 ARG A C 1
ATOM 2067 O O . ARG A 1 257 ? 49.981 -7.884 -15.673 1.00 79.69 257 ARG A O 1
ATOM 2074 N N . ALA A 1 258 ? 49.827 -7.695 -13.448 1.00 78.69 258 ALA A N 1
ATOM 2075 C CA . ALA A 1 258 ? 49.961 -6.237 -13.426 1.00 78.69 258 ALA A CA 1
ATOM 2076 C C . ALA A 1 258 ? 51.313 -5.761 -13.998 1.00 78.69 258 ALA A C 1
ATOM 2078 O O . ALA A 1 258 ? 51.360 -4.829 -14.796 1.00 78.69 258 ALA A O 1
ATOM 2079 N N . GLN A 1 259 ? 52.412 -6.443 -13.666 1.00 81.44 259 GLN A N 1
ATOM 2080 C CA . GLN A 1 259 ? 53.744 -6.140 -14.196 1.00 81.44 259 GLN A CA 1
ATOM 2081 C C . GLN A 1 259 ? 53.885 -6.546 -15.673 1.00 81.44 259 GLN A C 1
ATOM 2083 O O . GLN A 1 259 ? 54.574 -5.867 -16.431 1.00 81.44 259 GLN A O 1
ATOM 2088 N N . GLN A 1 260 ? 53.220 -7.620 -16.106 1.00 82.88 260 GLN A N 1
ATOM 2089 C CA . GLN A 1 260 ? 53.145 -8.025 -17.510 1.00 82.88 260 GLN A CA 1
ATOM 2090 C C . GLN A 1 260 ? 52.318 -7.026 -18.333 1.00 82.88 260 GLN A C 1
ATOM 2092 O O . GLN A 1 260 ? 52.759 -6.626 -19.406 1.00 82.88 260 GLN A O 1
ATOM 2097 N N . ILE A 1 261 ? 51.185 -6.550 -17.804 1.00 83.94 261 ILE A N 1
ATOM 2098 C CA . ILE A 1 261 ? 50.379 -5.469 -18.389 1.00 83.94 261 ILE A CA 1
ATOM 2099 C C . ILE A 1 261 ? 51.204 -4.185 -18.491 1.00 83.94 261 ILE A C 1
ATOM 2101 O O . ILE A 1 261 ? 51.221 -3.593 -19.560 1.00 83.94 261 ILE A O 1
ATOM 2105 N N . LEU A 1 262 ? 51.940 -3.780 -17.450 1.00 88.62 262 LEU A N 1
ATOM 2106 C CA . LEU A 1 262 ? 52.803 -2.591 -17.509 1.00 88.62 262 LEU A CA 1
ATOM 2107 C C . LEU A 1 262 ? 53.912 -2.719 -18.566 1.00 88.62 262 LEU A C 1
ATOM 2109 O O . LEU A 1 262 ? 54.165 -1.768 -19.304 1.00 88.62 262 LEU A O 1
ATOM 2113 N N . VAL A 1 263 ? 54.543 -3.894 -18.693 1.00 89.88 263 VAL A N 1
ATOM 2114 C CA . VAL A 1 263 ? 55.525 -4.159 -19.761 1.00 89.88 263 VAL A CA 1
ATOM 2115 C C . VAL A 1 263 ? 54.867 -4.101 -21.141 1.00 89.88 263 VAL A C 1
ATOM 2117 O O . VAL A 1 263 ? 55.407 -3.458 -22.038 1.00 89.88 263 VAL A O 1
ATOM 2120 N N . LEU A 1 264 ? 53.694 -4.716 -21.315 1.00 91.25 264 LEU A N 1
ATOM 2121 C CA . LEU A 1 264 ? 52.951 -4.692 -22.577 1.00 91.25 264 LEU A CA 1
ATOM 2122 C C . LEU A 1 264 ? 52.470 -3.281 -22.929 1.00 91.25 264 LEU A C 1
ATOM 2124 O O . LEU A 1 264 ? 52.641 -2.869 -24.065 1.00 91.25 264 LEU A O 1
ATOM 2128 N N . GLN A 1 265 ? 51.961 -2.503 -21.973 1.00 91.12 265 GLN A N 1
ATOM 2129 C CA . GLN A 1 265 ? 51.588 -1.097 -22.157 1.00 91.12 265 GLN A CA 1
ATOM 2130 C C . GLN A 1 265 ? 52.798 -0.231 -22.514 1.00 91.12 265 GLN A C 1
ATOM 2132 O O . GLN A 1 265 ? 52.698 0.626 -23.388 1.00 91.12 265 GLN A O 1
ATOM 2137 N N . SER A 1 266 ? 53.954 -0.464 -21.883 1.00 91.06 266 SER A N 1
ATOM 2138 C CA . SER A 1 266 ? 55.198 0.214 -22.254 1.00 91.06 266 SER A CA 1
ATOM 2139 C C . SER A 1 266 ? 55.634 -0.155 -23.672 1.00 91.06 266 SER A C 1
ATOM 2141 O O . SER A 1 266 ? 56.087 0.718 -24.407 1.00 91.06 266 SER A O 1
ATOM 2143 N N . LYS A 1 267 ? 55.475 -1.423 -24.075 1.00 94.06 267 LYS A N 1
ATOM 2144 C CA . LYS A 1 267 ? 55.821 -1.896 -25.421 1.00 94.06 267 LYS A CA 1
ATOM 2145 C C . LYS A 1 267 ? 54.844 -1.389 -26.482 1.00 94.06 267 LYS A C 1
ATOM 2147 O O . LYS A 1 267 ? 55.283 -0.993 -27.552 1.00 94.06 267 LYS A O 1
ATOM 2152 N N . VAL A 1 268 ? 53.549 -1.339 -26.172 1.00 93.69 268 VAL A N 1
ATOM 2153 C CA . VAL A 1 268 ? 52.514 -0.724 -27.012 1.00 93.69 268 VAL A CA 1
ATOM 2154 C C . VAL A 1 268 ? 52.816 0.759 -27.196 1.00 93.69 268 VAL A C 1
ATOM 2156 O O . VAL A 1 268 ? 52.934 1.181 -28.333 1.00 93.69 268 VAL A O 1
ATOM 2159 N N . ARG A 1 269 ? 53.097 1.514 -26.126 1.00 93.44 269 ARG A N 1
ATOM 2160 C CA . ARG A 1 269 ? 53.479 2.936 -26.220 1.00 93.44 269 ARG A CA 1
ATOM 2161 C C . ARG A 1 269 ? 54.758 3.164 -27.033 1.00 93.44 269 ARG A C 1
ATOM 2163 O O . ARG A 1 269 ? 54.882 4.156 -27.744 1.00 93.44 269 ARG A O 1
ATOM 2170 N N . GLU A 1 270 ? 55.726 2.256 -26.933 1.00 92.38 270 GLU A N 1
ATOM 2171 C CA . GLU A 1 270 ? 56.953 2.297 -27.732 1.00 92.38 270 GLU A CA 1
ATOM 2172 C C . GLU A 1 270 ? 56.672 2.019 -29.221 1.00 92.38 270 GLU A C 1
ATOM 2174 O O . GLU A 1 270 ? 57.176 2.741 -30.079 1.00 92.38 270 GLU A O 1
ATOM 2179 N N . LEU A 1 271 ? 55.817 1.038 -29.533 1.00 89.88 271 LEU A N 1
ATOM 2180 C CA . LEU A 1 271 ? 55.367 0.724 -30.895 1.00 89.88 271 LEU A CA 1
ATOM 2181 C C . LEU A 1 271 ? 54.463 1.819 -31.484 1.00 89.88 271 LEU A C 1
ATOM 2183 O O . LEU A 1 271 ? 54.594 2.141 -32.660 1.00 89.88 271 LEU A O 1
ATOM 2187 N N . GLU A 1 272 ? 53.593 2.430 -30.680 1.00 86.75 272 GLU A N 1
ATOM 2188 C CA . GLU A 1 272 ? 52.785 3.603 -31.029 1.00 86.75 272 GLU A CA 1
ATOM 2189 C C . GLU A 1 272 ? 53.689 4.794 -31.350 1.00 86.75 272 GLU A C 1
ATOM 2191 O O . GLU A 1 272 ? 53.511 5.426 -32.384 1.00 86.75 272 GLU A O 1
ATOM 2196 N N . ASN A 1 273 ? 54.721 5.058 -30.541 1.00 86.62 273 ASN A N 1
ATOM 2197 C CA . ASN A 1 273 ? 55.710 6.094 -30.840 1.00 86.62 273 ASN A CA 1
ATOM 2198 C C . ASN A 1 273 ? 56.505 5.790 -32.121 1.00 86.62 273 ASN A C 1
ATOM 2200 O O . ASN A 1 273 ? 56.728 6.698 -32.921 1.00 86.62 273 ASN A O 1
ATOM 2204 N N . GLN A 1 274 ? 56.898 4.534 -32.358 1.00 89.19 274 GLN A N 1
ATOM 2205 C CA . GLN A 1 274 ? 57.552 4.122 -33.609 1.00 89.19 274 GLN A CA 1
ATOM 2206 C C . GLN A 1 274 ? 56.616 4.272 -34.819 1.00 89.19 274 GLN A C 1
ATOM 2208 O O . GLN A 1 274 ? 57.045 4.737 -35.875 1.00 89.19 274 GLN A O 1
ATOM 2213 N N . LEU A 1 275 ? 55.326 3.954 -34.668 1.00 77.44 275 LEU A N 1
ATOM 2214 C CA . LEU A 1 275 ? 54.304 4.198 -35.686 1.00 77.44 275 LEU A CA 1
ATOM 2215 C C . LEU A 1 275 ? 54.093 5.695 -35.921 1.00 77.44 275 LEU A C 1
ATOM 2217 O O . LEU A 1 275 ? 54.078 6.103 -37.073 1.00 77.44 275 LEU A O 1
ATOM 2221 N N . CYS A 1 276 ? 54.020 6.527 -34.881 1.00 67.88 276 CYS A N 1
ATOM 2222 C CA . CYS A 1 276 ? 53.916 7.983 -35.001 1.00 67.88 276 CYS A CA 1
ATOM 2223 C C . CYS A 1 276 ? 55.142 8.605 -35.692 1.00 67.88 276 CYS A C 1
ATOM 2225 O O . CYS A 1 276 ? 54.978 9.511 -36.508 1.00 67.88 276 CYS A O 1
ATOM 2227 N N . GLN A 1 277 ? 56.351 8.094 -35.433 1.00 66.88 277 GLN A N 1
ATOM 2228 C CA . GLN A 1 277 ? 57.592 8.520 -36.100 1.00 66.88 277 GLN A CA 1
ATOM 2229 C C . GLN A 1 277 ? 57.658 8.061 -37.569 1.00 66.88 277 GLN A C 1
ATOM 2231 O O . GLN A 1 277 ? 58.047 8.831 -38.449 1.00 66.88 277 GLN A O 1
ATOM 2236 N N . ASN A 1 278 ? 57.218 6.837 -37.875 1.00 61.31 278 ASN A N 1
ATOM 2237 C CA . ASN A 1 278 ? 57.080 6.365 -39.259 1.00 61.31 278 ASN A CA 1
ATOM 2238 C C . ASN A 1 278 ? 55.980 7.130 -40.013 1.00 61.31 278 ASN A C 1
ATOM 2240 O O . ASN A 1 278 ? 56.139 7.471 -41.189 1.00 61.31 278 ASN A O 1
ATOM 2244 N N . LYS A 1 279 ? 54.895 7.474 -39.312 1.00 52.94 279 LYS A N 1
ATOM 2245 C CA . LYS A 1 279 ? 53.803 8.311 -39.803 1.00 52.94 279 LYS A CA 1
ATOM 2246 C C . LYS A 1 279 ? 54.299 9.720 -40.113 1.00 52.94 279 LYS A C 1
ATOM 2248 O O . LYS A 1 279 ? 54.032 10.174 -41.212 1.00 52.94 279 LYS A O 1
ATOM 2253 N N . THR A 1 280 ? 55.143 10.350 -39.287 1.00 49.47 280 THR A N 1
ATOM 2254 C CA . THR A 1 280 ? 55.748 11.663 -39.626 1.00 49.47 280 THR A CA 1
ATOM 2255 C C . THR A 1 280 ? 56.670 11.631 -40.851 1.00 49.47 280 THR A C 1
ATOM 2257 O O . THR A 1 280 ? 56.838 12.655 -41.507 1.00 49.47 280 THR A O 1
ATOM 2260 N N . ARG A 1 281 ? 57.242 10.472 -41.217 1.00 46.88 281 ARG A N 1
ATOM 2261 C CA . ARG A 1 281 ? 58.004 10.307 -42.476 1.00 46.88 281 ARG A CA 1
ATOM 2262 C C . ARG A 1 281 ? 57.125 9.990 -43.695 1.00 46.88 281 ARG A C 1
ATOM 2264 O O . ARG A 1 281 ? 57.641 9.968 -44.807 1.00 46.88 281 ARG A O 1
ATOM 2271 N N . THR A 1 282 ? 55.822 9.771 -43.496 1.00 45.38 282 THR A N 1
ATOM 2272 C CA . THR A 1 282 ? 54.849 9.385 -44.540 1.00 45.38 282 THR A CA 1
ATOM 2273 C C . THR A 1 282 ? 53.638 10.342 -44.608 1.00 45.38 282 THR A C 1
ATOM 2275 O O . THR A 1 282 ? 52.835 10.280 -45.536 1.00 45.38 282 THR A O 1
ATOM 2278 N N . SER A 1 283 ? 53.494 11.270 -43.655 1.00 42.72 283 SER A N 1
ATOM 2279 C CA . SER A 1 283 ? 52.320 12.131 -43.464 1.00 42.72 283 SER A CA 1
ATOM 2280 C C . SER A 1 283 ? 52.311 13.361 -44.374 1.00 42.72 283 SER A C 1
ATOM 2282 O O . SER A 1 283 ? 52.330 14.498 -43.907 1.00 42.72 283 SER A O 1
ATOM 2284 N N . LEU A 1 284 ? 52.196 13.123 -45.679 1.00 43.72 284 LEU A N 1
ATOM 2285 C CA . LEU A 1 284 ? 51.650 14.098 -46.633 1.00 43.72 284 LEU A CA 1
ATOM 2286 C C . LEU A 1 284 ? 50.142 13.866 -46.891 1.00 43.72 284 LEU A C 1
ATOM 2288 O O . LEU A 1 284 ? 49.590 14.427 -47.828 1.00 43.72 284 LEU A O 1
ATOM 2292 N N . SER A 1 285 ? 49.482 13.022 -46.078 1.00 45.47 285 SER A N 1
ATOM 2293 C CA . SER A 1 285 ? 48.127 12.504 -46.350 1.00 45.47 285 SER A CA 1
ATOM 2294 C C . SER A 1 285 ? 47.188 12.368 -45.132 1.00 45.47 285 SER A C 1
ATOM 2296 O O . SER A 1 285 ? 46.100 11.823 -45.285 1.00 45.47 285 SER A O 1
ATOM 2298 N N . GLU A 1 286 ? 47.566 12.821 -43.929 1.00 44.75 286 GLU A N 1
ATOM 2299 C CA . GLU A 1 286 ? 46.740 12.657 -42.707 1.00 44.75 286 GLU A CA 1
ATOM 2300 C C . GLU A 1 286 ? 46.647 13.936 -41.846 1.00 44.75 286 GLU A C 1
ATOM 2302 O O . GLU A 1 286 ? 46.578 13.880 -40.623 1.00 44.75 286 GLU A O 1
ATOM 2307 N N . ALA A 1 287 ? 46.636 15.109 -42.485 1.00 42.44 287 ALA A N 1
ATOM 2308 C CA . ALA A 1 287 ? 46.425 16.408 -41.827 1.00 42.44 287 ALA A CA 1
ATOM 2309 C C . ALA A 1 287 ? 44.996 16.961 -42.039 1.00 42.44 287 ALA A C 1
ATOM 2311 O O . ALA A 1 287 ? 44.785 18.171 -42.016 1.00 42.44 287 ALA A O 1
ATOM 2312 N N . ASP A 1 288 ? 44.021 16.080 -42.290 1.00 48.09 288 ASP A N 1
ATOM 2313 C CA . ASP A 1 288 ? 42.713 16.454 -42.853 1.00 48.09 288 ASP A CA 1
ATOM 2314 C C . ASP A 1 288 ? 41.546 16.399 -41.840 1.00 48.09 288 ASP A C 1
ATOM 2316 O O . ASP A 1 288 ? 40.458 16.903 -42.107 1.00 48.09 288 ASP A O 1
ATOM 2320 N N . GLU A 1 289 ? 41.739 15.838 -40.638 1.00 55.16 289 GLU A N 1
ATOM 2321 C CA . GLU A 1 289 ? 40.636 15.697 -39.666 1.00 55.16 289 GLU A CA 1
ATOM 2322 C C . GLU A 1 289 ? 40.168 17.015 -39.029 1.00 55.16 289 GLU A C 1
ATOM 2324 O O . GLU A 1 289 ? 38.982 17.141 -38.722 1.00 55.16 289 GLU A O 1
ATOM 2329 N N . GLU A 1 290 ? 41.053 18.005 -38.882 1.00 49.25 290 GLU A N 1
ATOM 2330 C CA . GLU A 1 290 ? 40.713 19.333 -38.341 1.00 49.25 290 GLU A CA 1
ATOM 2331 C C . GLU A 1 290 ? 40.508 20.386 -39.453 1.00 49.25 290 GLU A C 1
ATOM 2333 O O . GLU A 1 290 ? 39.726 21.326 -39.295 1.00 49.25 290 GLU A O 1
ATOM 2338 N N . LEU A 1 291 ? 41.117 20.190 -40.631 1.00 48.16 291 LEU A N 1
ATOM 2339 C CA . LEU A 1 291 ? 41.009 21.105 -41.776 1.00 48.16 291 LEU A CA 1
ATOM 2340 C C . LEU A 1 291 ? 39.632 21.039 -42.472 1.00 48.16 291 LEU A C 1
ATOM 2342 O O . LEU A 1 291 ? 39.122 22.050 -42.968 1.00 48.16 291 LEU A O 1
ATOM 2346 N N . LEU A 1 292 ? 38.979 19.871 -42.456 1.00 53.25 292 LEU A N 1
ATOM 2347 C CA . LEU A 1 292 ? 37.645 19.674 -43.038 1.00 53.25 292 LEU A CA 1
ATOM 2348 C C . LEU A 1 292 ? 36.524 20.447 -42.316 1.00 53.25 292 LEU A C 1
ATOM 2350 O O . LEU A 1 292 ? 35.458 20.641 -42.899 1.00 53.25 292 LEU A O 1
ATOM 2354 N N . ALA A 1 293 ? 36.747 20.935 -41.090 1.00 53.28 293 ALA A N 1
ATOM 2355 C CA . ALA A 1 293 ? 35.790 21.797 -40.386 1.00 53.28 293 ALA A CA 1
ATOM 2356 C C . ALA A 1 293 ? 35.784 23.255 -40.899 1.00 53.28 293 ALA A C 1
ATOM 2358 O O . ALA A 1 293 ? 34.822 23.983 -40.658 1.00 53.28 293 ALA A O 1
ATOM 2359 N N . LEU A 1 294 ? 36.839 23.674 -41.610 1.00 53.81 294 LEU A N 1
ATOM 2360 C CA . LEU A 1 294 ? 37.036 25.042 -42.115 1.00 53.81 294 LEU A CA 1
ATOM 2361 C C . LEU A 1 294 ? 37.062 25.131 -43.653 1.00 53.81 294 LEU A C 1
ATOM 2363 O O . LEU A 1 294 ? 37.234 26.216 -44.209 1.00 53.81 294 LEU A O 1
ATOM 2367 N N . THR A 1 295 ? 36.889 24.011 -44.358 1.00 54.50 295 THR A N 1
ATOM 2368 C CA . THR A 1 295 ? 36.976 23.958 -45.825 1.00 54.50 295 THR A CA 1
ATOM 2369 C C . THR A 1 295 ? 35.621 24.235 -46.487 1.00 54.50 295 THR A C 1
ATOM 2371 O O . THR A 1 295 ? 34.620 23.593 -46.175 1.00 54.50 295 THR A O 1
ATOM 2374 N N . ASP A 1 296 ? 35.591 25.179 -47.437 1.00 53.88 296 ASP A N 1
ATOM 2375 C CA . ASP A 1 296 ? 34.387 25.571 -48.191 1.00 53.88 296 ASP A CA 1
ATOM 2376 C C . ASP A 1 296 ? 33.707 24.346 -48.856 1.00 53.88 296 ASP A C 1
ATOM 2378 O O . ASP A 1 296 ? 34.332 23.686 -49.702 1.00 53.88 296 ASP A O 1
ATOM 2382 N N . PRO A 1 297 ? 32.416 24.061 -48.560 1.00 56.69 297 PRO A N 1
ATOM 2383 C CA . PRO A 1 297 ? 31.658 22.948 -49.143 1.00 56.69 297 PRO A CA 1
ATOM 2384 C C . PRO A 1 297 ? 31.663 22.879 -50.679 1.00 56.69 297 PRO A C 1
ATOM 2386 O O . PRO A 1 297 ? 31.357 21.832 -51.261 1.00 56.69 297 PRO A O 1
ATOM 2389 N N . ARG A 1 298 ? 32.001 23.976 -51.366 1.00 59.78 298 ARG A N 1
ATOM 2390 C CA . ARG A 1 298 ? 32.101 24.032 -52.830 1.00 59.78 298 ARG A CA 1
ATOM 2391 C C . ARG A 1 298 ? 33.331 23.313 -53.396 1.00 59.78 298 ARG A C 1
ATOM 2393 O O . ARG A 1 298 ? 33.262 22.895 -54.549 1.00 59.78 298 ARG A O 1
ATOM 2400 N N . LYS A 1 299 ? 34.404 23.112 -52.618 1.00 59.44 299 LYS A N 1
ATOM 2401 C CA . LYS A 1 299 ? 35.642 22.441 -53.079 1.00 59.44 299 LYS A CA 1
ATOM 2402 C C . LYS A 1 299 ? 35.737 20.946 -52.758 1.00 59.44 299 LYS A C 1
ATOM 2404 O O . LYS A 1 299 ? 36.558 20.271 -53.368 1.00 59.44 299 LYS A O 1
ATOM 2409 N N . LEU A 1 300 ? 34.902 20.431 -51.855 1.00 61.12 300 LEU A N 1
ATOM 2410 C CA . LEU A 1 300 ? 34.976 19.033 -51.415 1.00 61.12 300 LEU A CA 1
ATOM 2411 C C . LEU A 1 300 ? 34.512 18.034 -52.490 1.00 61.12 300 LEU A C 1
ATOM 2413 O O . LEU A 1 300 ? 33.487 18.244 -53.162 1.00 61.12 300 LEU A O 1
ATOM 2417 N N . SER A 1 301 ? 35.231 16.915 -52.579 1.00 71.00 301 SER A N 1
ATOM 2418 C CA . SER A 1 301 ? 34.904 15.725 -53.366 1.00 71.00 301 SER A CA 1
ATOM 2419 C C . SER A 1 301 ? 33.538 15.148 -52.977 1.00 71.00 301 SER A C 1
ATOM 2421 O O . SER A 1 301 ? 33.063 15.288 -51.846 1.00 71.00 301 SER A O 1
ATOM 2423 N N . ALA A 1 302 ? 32.896 14.432 -53.905 1.00 75.69 302 ALA A N 1
ATOM 2424 C CA . ALA A 1 302 ? 31.655 13.707 -53.620 1.00 75.69 302 ALA A CA 1
ATOM 2425 C C . ALA A 1 302 ? 31.829 12.682 -52.478 1.00 75.69 302 ALA A C 1
ATOM 2427 O O . ALA A 1 302 ? 30.900 12.450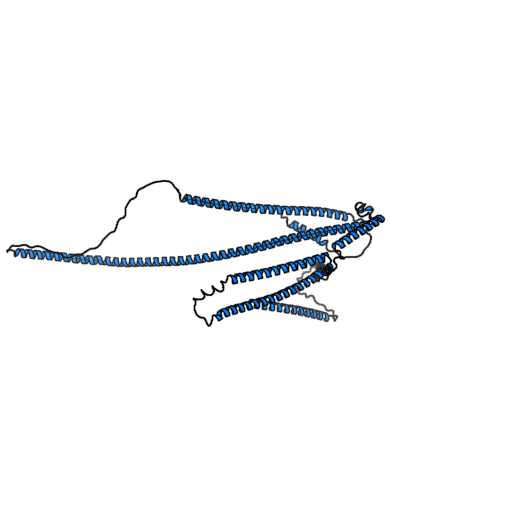 -51.705 1.00 75.69 302 ALA A O 1
ATOM 2428 N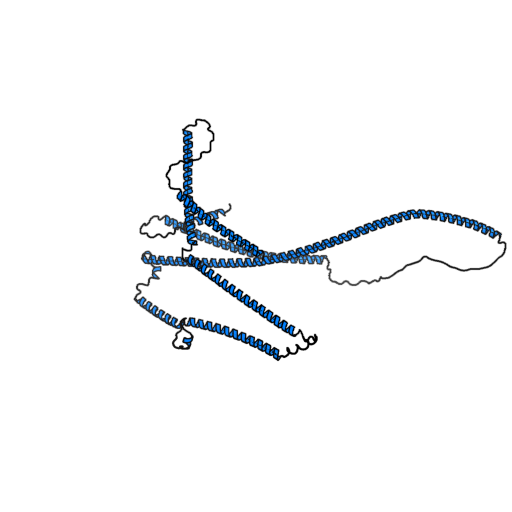 N . GLN A 1 303 ? 33.032 12.114 -52.332 1.00 77.00 303 GLN A N 1
ATOM 2429 C CA . GLN A 1 303 ? 33.369 11.172 -51.264 1.00 77.00 303 GLN A CA 1
ATOM 2430 C C . GLN A 1 303 ? 33.431 11.849 -49.883 1.00 77.00 303 GLN A C 1
ATOM 2432 O O . GLN A 1 303 ? 32.822 11.353 -48.936 1.00 77.00 303 GLN A O 1
ATOM 2437 N N . GLU A 1 304 ? 34.085 13.008 -49.775 1.00 77.75 304 GLU A N 1
ATOM 2438 C CA . GLU A 1 304 ? 34.160 13.806 -48.538 1.00 77.75 304 GLU A CA 1
ATOM 2439 C C . GLU A 1 304 ? 32.769 14.282 -48.089 1.00 77.75 304 GLU A C 1
ATOM 2441 O O . GLU A 1 304 ? 32.412 14.164 -46.916 1.00 77.75 304 GLU A O 1
ATOM 2446 N N . LYS A 1 305 ? 31.935 14.736 -49.036 1.00 84.31 305 LYS A N 1
ATOM 2447 C CA . LYS A 1 305 ? 30.542 15.146 -48.774 1.00 84.31 305 LYS A CA 1
ATOM 2448 C C . LYS A 1 305 ? 29.693 14.003 -48.214 1.00 84.31 305 LYS A C 1
ATOM 2450 O O . LYS A 1 305 ? 28.956 14.206 -47.248 1.00 84.31 305 LYS A O 1
ATOM 2455 N N . ASN A 1 306 ? 29.828 12.799 -48.774 1.00 83.62 306 ASN A N 1
ATOM 2456 C CA . ASN A 1 306 ? 29.157 11.608 -48.253 1.00 83.62 306 ASN A CA 1
ATOM 2457 C C . ASN A 1 306 ? 29.639 11.259 -46.837 1.00 83.62 306 ASN A C 1
ATOM 2459 O O . ASN A 1 306 ? 28.819 10.961 -45.970 1.00 83.62 306 ASN A O 1
ATOM 2463 N N . LEU A 1 307 ? 30.946 11.348 -46.577 1.00 87.38 307 LEU A N 1
ATOM 2464 C CA . LEU A 1 307 ? 31.530 11.018 -45.276 1.00 87.38 307 LEU A CA 1
ATOM 2465 C C . LEU A 1 307 ? 31.091 12.008 -44.180 1.00 87.38 307 LEU A C 1
ATOM 2467 O O . LEU A 1 307 ? 30.695 11.582 -43.094 1.00 87.38 307 LEU A O 1
ATOM 2471 N N . LEU A 1 308 ? 31.042 13.311 -44.480 1.00 85.75 308 LEU A N 1
ATOM 2472 C CA . LEU A 1 308 ? 30.464 14.321 -43.582 1.00 85.75 308 LEU A CA 1
ATOM 2473 C C . LEU A 1 308 ? 28.967 14.081 -43.323 1.00 85.75 308 LEU A C 1
ATOM 2475 O O . LEU A 1 308 ? 28.513 14.201 -42.181 1.00 85.75 308 LEU A O 1
ATOM 2479 N N . LYS A 1 309 ? 28.191 13.689 -44.347 1.00 90.25 309 LYS A N 1
ATOM 2480 C CA . LYS A 1 309 ? 26.765 13.368 -44.167 1.00 90.25 309 LYS A CA 1
ATOM 2481 C C . LYS A 1 309 ? 26.557 12.118 -43.305 1.00 90.25 309 LYS A C 1
ATOM 2483 O O . LYS A 1 309 ? 25.640 12.118 -42.486 1.00 90.25 309 LYS A O 1
ATOM 2488 N N . ILE A 1 310 ? 27.411 11.100 -43.433 1.00 87.25 310 ILE A N 1
ATOM 2489 C CA . ILE A 1 310 ? 27.393 9.911 -42.565 1.00 87.25 310 ILE A CA 1
ATOM 2490 C C . ILE A 1 310 ? 27.668 10.312 -41.110 1.00 87.25 310 ILE A C 1
ATOM 2492 O O . ILE A 1 310 ? 26.813 10.050 -40.266 1.00 87.25 310 ILE A O 1
ATOM 2496 N N . ARG A 1 311 ? 28.755 11.051 -40.823 1.00 90.62 311 ARG A N 1
ATOM 2497 C CA . ARG A 1 311 ? 29.055 11.535 -39.455 1.00 90.62 311 ARG A CA 1
ATOM 2498 C C . ARG A 1 311 ? 27.906 12.359 -38.859 1.00 90.62 311 ARG A C 1
ATOM 2500 O O . ARG A 1 311 ? 27.583 12.218 -37.683 1.00 90.62 311 ARG A O 1
ATOM 2507 N N . SER A 1 312 ? 27.265 13.214 -39.663 1.00 90.69 312 SER A N 1
ATOM 2508 C CA . SER A 1 312 ? 26.097 14.000 -39.238 1.00 90.69 312 SER A CA 1
ATOM 2509 C C . SER A 1 312 ? 24.912 13.110 -38.846 1.00 90.69 312 SER A C 1
ATOM 2511 O O . SER A 1 312 ? 24.311 13.344 -37.799 1.00 90.69 312 SER A O 1
ATOM 2513 N N . LEU A 1 313 ? 24.608 12.075 -39.636 1.00 90.94 313 LEU A N 1
ATOM 2514 C CA . LEU A 1 313 ? 23.538 11.115 -39.342 1.00 90.94 313 LEU A CA 1
ATOM 2515 C C . LEU A 1 313 ? 23.876 10.204 -38.151 1.00 90.94 313 LEU A C 1
ATOM 2517 O O . LEU A 1 313 ? 22.981 9.813 -37.405 1.00 90.94 313 LEU A O 1
ATOM 2521 N N . GLU A 1 314 ? 25.147 9.856 -37.951 1.00 90.81 314 GLU A N 1
ATOM 2522 C CA . GLU A 1 314 ? 25.614 9.102 -36.781 1.00 90.81 314 GLU A CA 1
ATOM 2523 C C . GLU A 1 314 ? 25.500 9.927 -35.498 1.00 90.81 314 GLU A C 1
ATOM 2525 O O . GLU A 1 314 ? 24.986 9.426 -34.498 1.00 90.81 314 GLU A O 1
ATOM 2530 N N . LYS A 1 315 ? 25.893 11.207 -35.540 1.00 95.12 315 LYS A N 1
ATOM 2531 C CA . LYS A 1 315 ? 25.715 12.145 -34.427 1.00 95.12 315 LYS A CA 1
ATOM 2532 C C . LYS A 1 315 ? 24.235 12.328 -34.082 1.00 95.12 315 LYS A C 1
ATOM 2534 O O . LYS A 1 315 ? 23.870 12.190 -32.921 1.00 95.12 315 LYS A O 1
ATOM 2539 N N . GLU A 1 316 ? 23.375 12.551 -35.075 1.00 91.62 316 GLU A N 1
ATOM 2540 C CA . GLU A 1 316 ? 21.925 12.687 -34.876 1.00 91.62 316 GLU A CA 1
ATOM 2541 C C . GLU A 1 316 ? 21.291 11.404 -34.300 1.00 91.62 316 GLU A C 1
ATOM 2543 O O . GLU A 1 316 ? 20.497 11.463 -33.357 1.00 91.62 316 GLU A O 1
ATOM 2548 N N . LYS A 1 317 ? 21.696 10.222 -34.788 1.00 92.75 317 LYS A N 1
ATOM 2549 C CA . LYS A 1 317 ? 21.299 8.928 -34.202 1.00 92.75 317 LYS A CA 1
ATOM 2550 C C . LYS A 1 317 ? 21.775 8.771 -32.760 1.00 92.75 317 LYS A C 1
ATOM 2552 O O . LYS A 1 317 ? 21.026 8.271 -31.927 1.00 92.75 317 LYS A O 1
ATOM 2557 N N . LYS A 1 318 ? 22.999 9.199 -32.446 1.00 94.81 318 LYS A N 1
ATOM 2558 C CA . LYS A 1 318 ? 23.528 9.143 -31.081 1.00 94.81 318 LYS A CA 1
ATOM 2559 C C . LYS A 1 318 ? 22.752 10.075 -30.149 1.00 94.81 318 LYS A C 1
ATOM 2561 O O . LYS A 1 318 ? 22.291 9.633 -29.105 1.00 94.81 318 LYS A O 1
ATOM 2566 N N . GLU A 1 319 ? 22.524 11.322 -30.556 1.00 95.00 319 GLU A N 1
ATOM 2567 C CA . GLU A 1 319 ? 21.751 12.299 -29.781 1.00 95.00 319 GLU A CA 1
ATOM 2568 C C . GLU A 1 319 ? 20.292 11.871 -29.575 1.00 95.00 319 GLU A C 1
ATOM 2570 O O . GLU A 1 319 ? 19.731 12.091 -28.504 1.00 95.00 319 GLU A O 1
ATOM 2575 N N . THR A 1 320 ? 19.653 11.259 -30.578 1.00 92.62 320 THR A N 1
ATOM 2576 C CA . THR A 1 320 ? 18.282 10.734 -30.441 1.00 92.62 320 THR A CA 1
ATOM 2577 C C . THR A 1 320 ? 18.222 9.510 -29.528 1.00 92.62 320 THR A C 1
ATOM 2579 O O . THR A 1 320 ? 17.304 9.424 -28.714 1.00 92.62 320 THR A O 1
ATOM 2582 N N . LEU A 1 321 ? 19.217 8.615 -29.571 1.00 89.62 321 LEU A N 1
ATOM 2583 C CA . LEU A 1 321 ? 19.347 7.508 -28.615 1.00 89.62 321 LEU A CA 1
ATOM 2584 C C . LEU A 1 321 ? 19.618 7.998 -27.184 1.00 89.62 321 LEU A C 1
ATOM 2586 O O . LEU A 1 321 ? 18.991 7.501 -26.250 1.00 89.62 321 LEU A O 1
ATOM 2590 N N . GLU A 1 322 ? 20.493 8.989 -26.996 1.00 95.50 322 GLU A N 1
ATOM 2591 C CA . GLU A 1 322 ? 20.767 9.601 -25.686 1.00 95.50 322 GLU A CA 1
ATOM 2592 C C . GLU A 1 322 ? 19.504 10.293 -25.126 1.00 95.50 322 GLU A C 1
ATOM 2594 O O . GLU A 1 322 ? 19.136 10.063 -23.971 1.00 95.50 322 GLU A O 1
ATOM 2599 N N . LYS A 1 323 ? 18.761 11.044 -25.958 1.00 96.81 323 LYS A N 1
ATOM 2600 C CA . LYS A 1 323 ? 17.461 11.647 -25.592 1.00 96.81 323 LYS A CA 1
ATOM 2601 C C . LYS A 1 323 ? 16.416 10.590 -25.216 1.00 96.81 323 LYS A C 1
ATOM 2603 O O . LYS A 1 323 ? 15.751 10.742 -24.193 1.00 96.81 323 LYS A O 1
ATOM 2608 N N . LEU A 1 324 ? 16.278 9.520 -26.004 1.00 92.69 324 LEU A N 1
ATOM 2609 C CA . LEU A 1 324 ? 15.312 8.446 -25.744 1.00 92.69 324 LEU A CA 1
ATOM 2610 C C . LEU A 1 324 ? 15.666 7.651 -24.477 1.00 92.69 324 LEU A C 1
ATOM 2612 O O . LEU A 1 324 ? 14.777 7.328 -23.693 1.00 92.69 324 LEU A O 1
ATOM 2616 N N . THR A 1 325 ? 16.955 7.402 -24.233 1.00 94.56 325 THR A N 1
ATOM 2617 C CA . THR A 1 325 ? 17.441 6.761 -22.998 1.00 94.56 325 THR A CA 1
ATOM 2618 C C . THR A 1 325 ? 17.138 7.638 -21.781 1.00 94.56 325 THR A C 1
ATOM 2620 O O . THR A 1 325 ? 16.574 7.158 -20.802 1.00 94.56 325 THR A O 1
ATOM 2623 N N . GLY A 1 326 ? 17.395 8.950 -21.862 1.00 97.00 326 GLY A N 1
ATOM 2624 C CA . GLY A 1 326 ? 17.044 9.892 -20.795 1.00 97.00 326 GLY A CA 1
ATOM 2625 C C . GLY A 1 326 ? 15.534 9.981 -20.525 1.00 97.00 326 GLY A C 1
ATOM 2626 O O . GLY A 1 326 ? 15.120 10.078 -19.369 1.00 97.00 326 GLY A O 1
ATOM 2627 N N . GLN A 1 327 ? 14.698 9.897 -21.567 1.00 95.38 327 GLN A N 1
ATOM 2628 C CA . GLN A 1 327 ? 13.238 9.810 -21.423 1.00 95.38 327 GLN A CA 1
ATOM 2629 C C . GLN A 1 327 ? 12.800 8.491 -20.774 1.00 95.38 327 GLN A C 1
ATOM 2631 O O . GLN A 1 327 ? 11.945 8.512 -19.889 1.00 95.38 327 GLN A O 1
ATOM 2636 N N . TYR A 1 328 ? 13.399 7.365 -21.169 1.00 94.25 328 TYR A N 1
ATOM 2637 C CA . TYR A 1 328 ? 13.152 6.055 -20.567 1.00 94.25 328 TYR A CA 1
ATOM 2638 C C . TYR A 1 328 ? 13.511 6.050 -19.071 1.00 94.25 328 TYR A C 1
ATOM 2640 O O . TYR A 1 328 ? 12.676 5.677 -18.248 1.00 94.25 328 TYR A O 1
ATOM 2648 N N . ASP A 1 329 ? 14.690 6.556 -18.698 1.00 96.12 329 ASP A N 1
ATOM 2649 C CA . ASP A 1 329 ? 15.133 6.642 -17.300 1.00 96.12 329 ASP A CA 1
ATOM 2650 C C . ASP A 1 329 ? 14.237 7.564 -16.459 1.00 96.12 329 ASP A C 1
ATOM 2652 O O . ASP A 1 329 ? 13.929 7.262 -15.301 1.00 96.12 329 ASP A O 1
ATOM 2656 N N . ALA A 1 330 ? 13.799 8.696 -17.022 1.00 96.38 330 ALA A N 1
ATOM 2657 C CA . ALA A 1 330 ? 12.862 9.602 -16.361 1.00 96.38 330 ALA A CA 1
ATOM 2658 C C . ALA A 1 330 ? 11.485 8.947 -16.159 1.00 96.38 330 ALA A C 1
ATOM 2660 O O . ALA A 1 330 ? 10.907 9.036 -15.071 1.00 96.38 330 ALA A O 1
ATOM 2661 N N . LEU A 1 331 ? 10.983 8.237 -17.176 1.00 95.06 331 LEU A N 1
ATOM 2662 C CA . LEU A 1 331 ? 9.727 7.497 -17.097 1.00 95.06 331 LEU A CA 1
ATOM 2663 C C . LEU A 1 331 ? 9.821 6.366 -16.063 1.00 95.06 331 LEU A C 1
ATOM 2665 O O . LEU A 1 331 ? 8.939 6.261 -15.209 1.00 95.06 331 LEU A O 1
ATOM 2669 N N . GLN A 1 332 ? 10.912 5.592 -16.058 1.00 96.94 332 GLN A N 1
ATOM 2670 C CA . GLN A 1 332 ? 11.159 4.536 -15.074 1.00 96.94 332 GLN A CA 1
ATOM 2671 C C . GLN A 1 332 ? 11.178 5.092 -13.640 1.00 96.94 332 GLN A C 1
ATOM 2673 O O . GLN A 1 332 ? 10.479 4.562 -12.774 1.00 96.94 332 GLN A O 1
ATOM 2678 N N . LYS A 1 333 ? 11.893 6.200 -13.391 1.00 97.94 333 LYS A N 1
ATOM 2679 C CA . LYS A 1 333 ? 11.906 6.876 -12.079 1.00 97.94 333 LYS A CA 1
ATOM 2680 C C . LYS A 1 333 ? 10.506 7.327 -11.656 1.00 97.94 333 LYS A C 1
ATOM 2682 O O . LYS A 1 333 ? 10.087 7.035 -10.536 1.00 97.94 333 LYS A O 1
ATOM 2687 N N . SER A 1 334 ? 9.744 7.958 -12.554 1.00 93.62 334 SER A N 1
ATOM 2688 C CA . SER A 1 334 ? 8.368 8.384 -12.252 1.00 93.62 334 SER A CA 1
ATOM 2689 C C . SER A 1 334 ? 7.434 7.203 -11.943 1.00 93.62 334 SER A C 1
ATOM 2691 O O . SER A 1 334 ? 6.620 7.279 -11.022 1.00 93.62 334 SER A O 1
ATOM 2693 N N . HIS A 1 335 ? 7.596 6.073 -12.638 1.00 93.62 335 HIS A N 1
ATOM 2694 C CA . HIS A 1 335 ? 6.856 4.843 -12.368 1.00 93.62 335 HIS A CA 1
ATOM 2695 C C . HIS A 1 335 ? 7.216 4.251 -10.992 1.00 93.62 335 HIS A C 1
ATOM 2697 O O . HIS A 1 335 ? 6.325 3.855 -10.237 1.00 93.62 335 HIS A O 1
ATOM 2703 N N . GLU A 1 336 ? 8.497 4.248 -10.612 1.00 97.00 336 GLU A N 1
ATOM 2704 C CA . GLU A 1 336 ? 8.934 3.839 -9.271 1.00 97.00 336 GLU A CA 1
ATOM 2705 C C . GLU A 1 336 ? 8.385 4.755 -8.163 1.00 97.00 336 GLU A C 1
ATOM 2707 O O . GLU A 1 336 ? 7.975 4.266 -7.107 1.00 97.00 336 GLU A O 1
ATOM 2712 N N . GLU A 1 337 ? 8.319 6.070 -8.388 1.00 96.81 337 GLU A N 1
ATOM 2713 C CA . GLU A 1 337 ? 7.687 7.015 -7.459 1.00 96.81 337 GLU A CA 1
ATOM 2714 C C . GLU A 1 337 ? 6.180 6.785 -7.312 1.00 96.81 337 GLU A C 1
ATOM 2716 O O . GLU A 1 337 ? 5.664 6.774 -6.191 1.00 96.81 337 GLU A O 1
ATOM 2721 N N . VAL A 1 338 ? 5.461 6.581 -8.421 1.00 95.56 338 VAL A N 1
ATOM 2722 C CA . VAL A 1 338 ? 4.022 6.274 -8.403 1.00 95.56 338 VAL A CA 1
ATOM 2723 C C . VAL A 1 338 ? 3.767 4.944 -7.695 1.00 95.56 338 VAL A C 1
ATOM 2725 O O . VAL A 1 338 ? 2.858 4.865 -6.869 1.00 95.56 338 VAL A O 1
ATOM 2728 N N . LYS A 1 339 ? 4.611 3.928 -7.915 1.00 97.44 339 LYS A N 1
ATOM 2729 C CA . LYS A 1 339 ? 4.555 2.653 -7.189 1.00 97.44 339 LYS A CA 1
ATOM 2730 C C . LYS A 1 339 ? 4.740 2.848 -5.678 1.00 97.44 339 LYS A C 1
ATOM 2732 O O . LYS A 1 339 ? 3.919 2.361 -4.904 1.00 97.44 339 LYS A O 1
ATOM 2737 N N . LYS A 1 340 ? 5.742 3.629 -5.250 1.00 98.25 340 LYS A N 1
ATOM 2738 C CA . LYS A 1 340 ? 5.955 3.975 -3.828 1.00 98.25 340 LYS A CA 1
ATOM 2739 C C . LYS A 1 340 ? 4.746 4.709 -3.230 1.00 98.25 340 LYS A C 1
ATOM 2741 O O . LYS A 1 340 ? 4.305 4.357 -2.137 1.00 98.25 340 LYS A O 1
ATOM 2746 N N . LYS A 1 341 ? 4.162 5.677 -3.951 1.00 97.75 341 LYS A N 1
ATOM 2747 C CA . LYS A 1 341 ? 2.939 6.399 -3.537 1.00 97.75 341 LYS A CA 1
ATOM 2748 C C . LYS A 1 341 ? 1.730 5.462 -3.420 1.00 97.75 341 LYS A C 1
ATOM 2750 O O . LYS A 1 341 ? 0.979 5.560 -2.450 1.00 97.75 341 LYS A O 1
ATOM 2755 N N . LEU A 1 342 ? 1.566 4.528 -4.358 1.00 94.56 342 LEU A N 1
ATOM 2756 C CA . LEU A 1 342 ? 0.514 3.510 -4.330 1.00 94.56 342 LEU A CA 1
ATOM 2757 C C . LEU A 1 342 ? 0.660 2.586 -3.115 1.00 94.56 342 LEU A C 1
ATOM 2759 O O . LEU A 1 342 ? -0.314 2.373 -2.395 1.00 94.56 342 LEU A O 1
ATOM 2763 N N . ASP A 1 343 ? 1.859 2.065 -2.856 1.00 97.44 343 ASP A N 1
ATOM 2764 C CA . ASP A 1 343 ? 2.093 1.143 -1.742 1.00 97.44 343 ASP A CA 1
ATOM 2765 C C . ASP A 1 343 ? 1.973 1.849 -0.377 1.00 97.44 343 ASP A C 1
ATOM 2767 O O . ASP A 1 343 ? 1.348 1.308 0.538 1.00 97.44 343 ASP A O 1
ATOM 2771 N N . ALA A 1 344 ? 2.411 3.110 -0.265 1.00 97.50 344 ALA A N 1
ATOM 2772 C CA . ALA A 1 344 ? 2.123 3.960 0.895 1.00 97.50 344 ALA A CA 1
ATOM 2773 C C . ALA A 1 344 ? 0.613 4.219 1.080 1.00 97.50 344 ALA A C 1
ATOM 2775 O O . ALA A 1 344 ? 0.108 4.229 2.205 1.00 97.50 344 ALA A O 1
ATOM 2776 N N . SER A 1 345 ? -0.148 4.390 -0.008 1.00 91.25 345 SER A N 1
ATOM 2777 C CA . SER A 1 345 ? -1.605 4.541 0.074 1.00 91.25 345 SER A CA 1
ATOM 2778 C C . SER A 1 345 ? -2.306 3.245 0.488 1.00 91.25 345 SER A C 1
ATOM 2780 O O . SER A 1 345 ? -3.219 3.294 1.308 1.00 91.25 345 SER A O 1
ATOM 2782 N N . LYS A 1 346 ? -1.856 2.081 -0.003 1.00 97.94 346 LYS A N 1
ATOM 2783 C CA . LYS A 1 346 ? -2.343 0.766 0.453 1.00 97.94 346 LYS A CA 1
ATOM 2784 C C . LYS A 1 346 ? -2.071 0.553 1.943 1.00 97.94 346 LYS A C 1
ATOM 2786 O O . LYS A 1 346 ? -2.948 0.060 2.648 1.00 97.94 346 LYS A O 1
ATOM 2791 N N . ALA A 1 347 ? -0.888 0.941 2.429 1.00 97.38 347 ALA A N 1
ATOM 2792 C CA . ALA A 1 347 ? -0.538 0.851 3.845 1.00 97.38 347 ALA A CA 1
ATOM 2793 C C . ALA A 1 347 ? -1.461 1.723 4.716 1.00 97.38 347 ALA A C 1
ATOM 2795 O O . ALA A 1 347 ? -2.046 1.212 5.670 1.00 97.38 347 ALA A O 1
ATOM 2796 N N . ARG A 1 348 ? -1.677 2.994 4.338 1.00 98.00 348 ARG A N 1
ATOM 2797 C CA . ARG A 1 348 ? -2.636 3.884 5.022 1.00 98.00 348 ARG A CA 1
ATOM 2798 C C . ARG A 1 348 ? -4.055 3.318 5.012 1.00 98.00 348 ARG A C 1
ATOM 2800 O O . ARG A 1 348 ? -4.672 3.239 6.066 1.00 98.00 348 ARG A O 1
ATOM 2807 N N . ASN A 1 349 ? -4.542 2.842 3.865 1.00 94.06 349 ASN A N 1
ATOM 2808 C CA . ASN A 1 349 ? -5.868 2.225 3.772 1.00 94.06 349 ASN A CA 1
ATOM 2809 C C . ASN A 1 349 ? -5.994 0.988 4.675 1.00 94.06 349 ASN A C 1
ATOM 2811 O O . ASN A 1 349 ? -7.029 0.806 5.304 1.00 94.06 349 ASN A O 1
ATOM 2815 N N . LYS A 1 350 ? -4.947 0.160 4.801 1.00 98.25 350 LYS A N 1
ATOM 2816 C CA . LYS A 1 350 ? -4.950 -0.993 5.717 1.00 98.25 350 LYS A CA 1
ATOM 2817 C C . LYS A 1 350 ? -5.064 -0.568 7.187 1.00 98.25 350 LYS A C 1
ATOM 2819 O O . LYS A 1 350 ? -5.783 -1.223 7.935 1.00 98.25 350 LYS A O 1
ATOM 2824 N N . ILE A 1 351 ? -4.380 0.507 7.585 1.00 98.12 351 ILE A N 1
ATOM 2825 C CA . ILE A 1 351 ? -4.460 1.069 8.942 1.00 98.12 351 ILE A CA 1
ATOM 2826 C C . ILE A 1 351 ? -5.869 1.627 9.195 1.00 98.12 351 ILE A C 1
ATOM 2828 O O . ILE A 1 351 ? -6.533 1.168 10.119 1.00 98.12 351 ILE A O 1
ATOM 2832 N N . LEU A 1 352 ? -6.382 2.481 8.302 1.00 97.38 352 LEU A N 1
ATOM 2833 C CA . LEU A 1 352 ? -7.742 3.035 8.381 1.00 97.38 352 LEU A CA 1
ATOM 2834 C C . LEU A 1 352 ? -8.821 1.936 8.427 1.00 97.38 352 LEU A C 1
ATOM 2836 O O . LEU A 1 352 ? -9.774 2.023 9.195 1.00 97.38 352 LEU A O 1
ATOM 2840 N N . CYS A 1 353 ? -8.673 0.854 7.654 1.00 97.00 353 CYS A N 1
ATOM 2841 C CA . CYS A 1 353 ? -9.585 -0.291 7.722 1.00 97.00 353 CYS A CA 1
ATOM 2842 C C . CYS A 1 353 ? -9.547 -1.020 9.074 1.00 97.00 353 CYS A C 1
ATOM 2844 O O . CYS A 1 353 ? -10.558 -1.604 9.462 1.00 97.00 353 CYS A O 1
ATOM 2846 N N . ASN A 1 354 ? -8.410 -1.025 9.774 1.00 98.00 354 ASN A N 1
ATOM 2847 C CA . ASN A 1 354 ? -8.305 -1.602 11.114 1.00 98.00 354 ASN A CA 1
ATOM 2848 C C . ASN A 1 354 ? -8.901 -0.659 12.169 1.00 98.00 354 ASN A C 1
ATOM 2850 O O . ASN A 1 354 ? -9.658 -1.121 13.015 1.00 98.00 354 ASN A O 1
ATOM 2854 N N . GLU A 1 355 ? -8.651 0.648 12.074 1.00 98.19 355 GLU A N 1
ATOM 2855 C CA . GLU A 1 355 ? -9.282 1.663 12.932 1.00 98.19 355 GLU A CA 1
ATOM 2856 C C . GLU A 1 355 ? -10.813 1.610 12.820 1.00 98.19 355 GLU A C 1
ATOM 2858 O O . GLU A 1 355 ? -11.505 1.521 13.829 1.00 98.19 355 GLU A O 1
ATOM 2863 N N . VAL A 1 356 ? -11.357 1.532 11.600 1.00 98.06 356 VAL A N 1
ATOM 2864 C CA . VAL A 1 356 ? -12.804 1.374 11.365 1.00 98.06 356 VAL A CA 1
ATOM 2865 C C . VAL A 1 356 ? -13.360 0.066 11.946 1.00 98.06 356 VAL A C 1
ATOM 2867 O O . VAL A 1 356 ? -14.522 0.036 12.346 1.00 98.06 356 VAL A O 1
ATOM 2870 N N . LYS A 1 357 ? -12.574 -1.018 12.018 1.00 98.50 357 LYS A N 1
ATOM 2871 C CA . LYS A 1 357 ? -13.002 -2.253 12.704 1.00 98.50 357 LYS A CA 1
ATOM 2872 C C . LYS A 1 357 ? -13.060 -2.058 14.215 1.00 98.50 357 LYS A C 1
ATOM 2874 O O . LYS A 1 357 ? -14.098 -2.344 14.797 1.00 98.50 357 LYS A O 1
ATOM 2879 N N . ILE A 1 358 ? -12.013 -1.487 14.808 1.00 98.31 358 ILE A N 1
ATOM 2880 C CA . ILE A 1 358 ? -11.947 -1.199 16.249 1.00 98.31 358 ILE A CA 1
ATOM 2881 C C . ILE A 1 358 ? -13.091 -0.260 16.663 1.00 98.31 358 ILE A C 1
ATOM 2883 O O . ILE A 1 358 ? -13.778 -0.524 17.643 1.00 98.31 358 ILE A O 1
ATOM 2887 N N . LEU A 1 359 ? -13.366 0.792 15.884 1.00 98.25 359 LEU A N 1
ATOM 2888 C CA . LEU A 1 359 ? -14.494 1.698 16.131 1.00 98.25 359 LEU A CA 1
ATOM 2889 C C . LEU A 1 359 ? -15.852 0.982 16.022 1.00 98.25 359 LEU A C 1
ATOM 2891 O O . LEU A 1 359 ? -16.749 1.249 16.816 1.00 98.25 359 LEU A O 1
ATOM 2895 N N . LYS A 1 360 ? -16.016 0.043 15.080 1.00 98.44 360 LYS A N 1
ATOM 2896 C CA . LYS A 1 360 ? -17.236 -0.781 14.986 1.00 98.44 360 LYS A CA 1
ATOM 2897 C C . LYS A 1 360 ? -17.389 -1.728 16.173 1.00 98.44 360 LYS A C 1
ATOM 2899 O O . LYS A 1 360 ? -18.494 -1.853 16.685 1.00 98.44 360 LYS A O 1
ATOM 2904 N N . GLU A 1 361 ? -16.308 -2.360 16.619 1.00 98.38 361 GLU A N 1
ATOM 2905 C CA . GLU A 1 361 ? -16.288 -3.205 17.819 1.00 98.38 361 GLU A CA 1
ATOM 2906 C C . GLU A 1 361 ? -16.662 -2.380 19.064 1.00 98.38 361 GLU A C 1
ATOM 2908 O O . GLU A 1 361 ? -17.546 -2.778 19.819 1.00 98.38 361 GLU A O 1
ATOM 2913 N N . GLN A 1 362 ? -16.106 -1.174 19.218 1.00 98.38 362 GLN A N 1
ATOM 2914 C CA . GLN A 1 362 ? -16.488 -0.239 20.284 1.00 98.38 362 GLN A CA 1
ATOM 2915 C C . GLN A 1 362 ? -17.978 0.133 20.226 1.00 98.38 362 GLN A C 1
ATOM 2917 O O . GLN A 1 362 ? -18.662 0.032 21.244 1.00 98.38 362 GLN A O 1
ATOM 2922 N N . ILE A 1 363 ? -18.507 0.488 19.048 1.00 98.31 363 ILE A N 1
ATOM 2923 C CA . ILE A 1 363 ? -19.941 0.773 18.862 1.00 98.31 363 ILE A CA 1
ATOM 2924 C C . ILE A 1 363 ? -20.801 -0.439 19.248 1.00 98.31 363 ILE A C 1
ATOM 2926 O O . ILE A 1 363 ? -21.800 -0.262 19.937 1.00 98.31 363 ILE A O 1
ATOM 2930 N N . ILE A 1 364 ? -20.410 -1.663 18.872 1.00 98.50 364 ILE A N 1
ATOM 2931 C CA . ILE A 1 364 ? -21.125 -2.888 19.269 1.00 98.50 364 ILE A CA 1
ATOM 2932 C C . ILE A 1 364 ? -21.163 -3.018 20.797 1.00 98.50 364 ILE A C 1
ATOM 2934 O O . ILE A 1 364 ? -22.246 -3.193 21.346 1.00 98.50 364 ILE A O 1
ATOM 2938 N N . THR A 1 365 ? -20.039 -2.827 21.498 1.00 97.75 365 THR A N 1
ATOM 2939 C CA . THR A 1 365 ? -20.028 -2.903 22.975 1.00 97.75 365 THR A CA 1
ATOM 2940 C C . THR A 1 365 ? -20.849 -1.798 23.652 1.00 97.75 365 THR A C 1
ATOM 2942 O O . THR A 1 365 ? -21.389 -2.008 24.735 1.00 97.75 365 THR A O 1
ATOM 2945 N N . LEU A 1 366 ? -20.979 -0.618 23.031 1.00 97.88 366 LEU A N 1
ATOM 2946 C CA . LEU A 1 366 ? -21.853 0.454 23.526 1.00 97.88 366 LEU A CA 1
ATOM 2947 C C . LEU A 1 366 ? -23.335 0.135 23.289 1.00 97.88 366 LEU A C 1
ATOM 2949 O O . LEU A 1 366 ? -24.151 0.373 24.174 1.00 97.88 366 LEU A O 1
ATOM 2953 N N . LEU A 1 367 ? -23.679 -0.453 22.139 1.00 98.00 367 LEU A N 1
ATOM 2954 C CA . LEU A 1 367 ? -25.033 -0.943 21.857 1.00 98.00 367 LEU A CA 1
ATOM 2955 C C . LEU A 1 367 ? -25.421 -2.112 22.771 1.00 98.00 367 LEU A C 1
ATOM 2957 O O . LEU A 1 367 ? -26.577 -2.222 23.160 1.00 98.00 367 LEU A O 1
ATOM 2961 N N . GLU A 1 368 ? -24.472 -2.977 23.130 1.00 98.00 368 GLU A N 1
ATOM 2962 C CA . GLU A 1 368 ? -24.686 -4.014 24.140 1.00 98.00 368 GLU A CA 1
ATOM 2963 C C . GLU A 1 368 ? -24.967 -3.396 25.508 1.00 98.00 368 GLU A C 1
ATOM 2965 O O . GLU A 1 368 ? -25.951 -3.779 26.128 1.00 98.00 368 GLU A O 1
ATOM 2970 N N . LYS A 1 369 ? -24.184 -2.407 25.963 1.00 97.50 369 LYS A N 1
ATOM 2971 C CA . LYS A 1 369 ? -24.470 -1.691 27.222 1.00 97.50 369 LYS A CA 1
ATOM 2972 C C . LYS A 1 369 ? -25.860 -1.058 27.224 1.00 97.50 369 LYS A C 1
ATOM 2974 O O . LYS A 1 369 ? -26.612 -1.327 28.149 1.00 97.50 369 LYS A O 1
ATOM 2979 N N . GLY A 1 370 ? -26.232 -0.358 26.148 1.00 97.50 370 GLY A N 1
ATOM 2980 C CA . GLY A 1 370 ? -27.570 0.222 26.004 1.00 97.50 370 GLY A CA 1
ATOM 2981 C C . GLY A 1 370 ? -28.697 -0.802 26.184 1.00 97.50 370 GLY A C 1
ATOM 2982 O O . GLY A 1 370 ? -29.658 -0.513 26.878 1.00 97.50 370 GLY A O 1
ATOM 2983 N N . LYS A 1 371 ? -28.541 -2.035 25.678 1.00 97.62 371 LYS A N 1
ATOM 2984 C CA . LYS A 1 371 ? -29.519 -3.113 25.927 1.00 97.62 371 LYS A CA 1
ATOM 2985 C C . LYS A 1 371 ? -29.588 -3.548 27.392 1.00 97.62 371 LYS A C 1
ATOM 2987 O O . LYS A 1 371 ? -30.674 -3.843 27.868 1.00 97.62 371 LYS A O 1
ATOM 2992 N N . HIS A 1 372 ? -28.460 -3.601 28.103 1.00 97.81 372 HIS A N 1
ATOM 2993 C CA . HIS A 1 372 ? -28.468 -3.907 29.540 1.00 97.81 372 HIS A CA 1
ATOM 2994 C C . HIS A 1 372 ? -29.118 -2.766 30.343 1.00 97.81 372 HIS A C 1
ATOM 2996 O O . HIS A 1 372 ? -29.792 -3.027 31.337 1.00 97.81 372 HIS A O 1
ATOM 3002 N N . ASP A 1 373 ? -28.938 -1.515 29.906 1.00 97.69 373 ASP A N 1
ATOM 3003 C CA . ASP A 1 373 ? -29.613 -0.352 30.485 1.00 97.69 373 ASP A CA 1
ATOM 3004 C C . ASP A 1 373 ? -31.131 -0.399 30.204 1.00 97.69 373 ASP A C 1
ATOM 3006 O O . ASP A 1 373 ? -31.920 -0.176 31.121 1.00 97.69 373 ASP A O 1
ATOM 3010 N N . ASP A 1 374 ? -31.554 -0.776 28.989 1.00 97.94 374 ASP A N 1
ATOM 3011 C CA . ASP A 1 374 ? -32.964 -1.010 28.632 1.00 97.94 374 ASP A CA 1
ATOM 3012 C C . ASP A 1 374 ? -33.584 -2.143 29.482 1.00 97.94 374 ASP A C 1
ATOM 3014 O O . ASP A 1 374 ? -34.651 -1.965 30.070 1.00 97.94 374 ASP A O 1
ATOM 3018 N N . GLU A 1 375 ? -32.895 -3.284 29.628 1.00 98.00 375 GLU A N 1
ATOM 3019 C CA . GLU A 1 375 ? -33.315 -4.406 30.489 1.00 98.00 375 GLU A CA 1
ATOM 3020 C C . GLU A 1 375 ? -33.451 -3.988 31.967 1.00 98.00 375 GLU A C 1
ATOM 3022 O O . GLU A 1 375 ? -34.380 -4.414 32.662 1.00 98.00 375 GLU A O 1
ATOM 3027 N N . LEU A 1 376 ? -32.551 -3.125 32.456 1.00 98.31 376 LEU A N 1
ATOM 3028 C CA . LEU A 1 376 ? -32.619 -2.556 33.803 1.00 98.31 376 LEU A CA 1
ATOM 3029 C C . LEU A 1 376 ? -33.808 -1.595 33.958 1.00 98.31 376 LEU A C 1
ATOM 3031 O O . LEU A 1 376 ? -34.494 -1.637 34.982 1.00 98.31 376 LEU A O 1
ATOM 3035 N N . ILE A 1 377 ? -34.072 -0.751 32.957 1.00 98.25 377 ILE A N 1
ATOM 3036 C CA . ILE A 1 377 ? -35.231 0.151 32.934 1.00 98.25 377 ILE A CA 1
ATOM 3037 C C . ILE A 1 377 ? -36.530 -0.661 32.960 1.00 98.25 377 ILE A C 1
ATOM 3039 O O . ILE A 1 377 ? -37.386 -0.390 33.802 1.00 98.25 377 ILE A O 1
ATOM 3043 N N . ASP A 1 378 ? -36.659 -1.696 32.127 1.00 98.31 378 ASP A N 1
ATOM 3044 C CA . ASP A 1 378 ? -37.828 -2.582 32.115 1.00 98.31 378 ASP A CA 1
ATOM 3045 C C . ASP A 1 378 ? -38.027 -3.284 33.469 1.00 98.31 378 ASP A C 1
ATOM 3047 O O . ASP A 1 378 ? -39.143 -3.311 34.001 1.00 98.31 378 ASP A O 1
ATOM 3051 N N . ALA A 1 379 ? -36.955 -3.788 34.090 1.00 98.12 379 ALA A N 1
ATOM 3052 C CA . ALA A 1 379 ? -37.022 -4.391 35.421 1.00 98.12 379 ALA A CA 1
ATOM 3053 C C . ALA A 1 379 ? -37.498 -3.394 36.497 1.00 98.12 379 ALA A C 1
ATOM 3055 O O . ALA A 1 379 ? -38.348 -3.736 37.327 1.00 98.12 379 ALA A O 1
ATOM 3056 N N . LEU A 1 380 ? -37.001 -2.152 36.469 1.00 97.56 380 LEU A N 1
ATOM 3057 C CA . LEU A 1 380 ? -37.422 -1.087 37.385 1.00 97.56 380 LEU A CA 1
ATOM 3058 C C . LEU A 1 380 ? -38.872 -0.644 37.135 1.00 97.56 380 LEU A C 1
ATOM 3060 O O . LEU A 1 380 ? -39.618 -0.442 38.094 1.00 97.56 380 LEU A O 1
ATOM 3064 N N . LEU A 1 381 ? -39.312 -0.562 35.875 1.00 97.88 381 LEU A N 1
ATOM 3065 C CA . LEU A 1 381 ? -40.703 -0.266 35.512 1.00 97.88 381 LEU A CA 1
ATOM 3066 C C . LEU A 1 381 ? -41.661 -1.372 35.980 1.00 97.88 381 LEU A C 1
ATOM 3068 O O . LEU A 1 381 ? -42.743 -1.073 36.494 1.00 97.88 381 LEU A O 1
ATOM 3072 N N . ILE A 1 382 ? -41.261 -2.644 35.875 1.00 97.94 382 ILE A N 1
ATOM 3073 C CA . ILE A 1 382 ? -42.023 -3.781 36.416 1.00 97.94 382 ILE A CA 1
ATOM 3074 C C . ILE A 1 382 ? -42.144 -3.670 37.944 1.00 97.94 382 ILE A C 1
ATOM 3076 O O . ILE A 1 382 ? -43.252 -3.795 38.471 1.00 97.94 382 ILE A O 1
ATOM 3080 N N . GLN A 1 383 ? -41.051 -3.376 38.658 1.00 97.31 383 GLN A N 1
ATOM 3081 C CA . GLN A 1 383 ? -41.078 -3.174 40.114 1.00 97.31 383 GLN A CA 1
ATOM 3082 C C . GLN A 1 383 ? -41.950 -1.975 40.521 1.00 97.31 383 GLN A C 1
ATOM 3084 O O . GLN A 1 383 ? -42.759 -2.080 41.445 1.00 97.31 383 GLN A O 1
ATOM 3089 N N . GLN A 1 384 ? -41.846 -0.849 39.809 1.00 97.06 384 GLN A N 1
ATOM 3090 C CA . GLN A 1 384 ? -42.667 0.339 40.054 1.00 97.06 384 GLN A CA 1
ATOM 3091 C C . GLN A 1 384 ? -44.159 0.039 39.848 1.00 97.06 384 GLN A C 1
ATOM 3093 O O . GLN A 1 384 ? -44.988 0.441 40.667 1.00 97.06 384 GLN A O 1
ATOM 3098 N N . LYS A 1 385 ? -44.504 -0.712 38.795 1.00 97.88 385 LYS A N 1
ATOM 3099 C CA . LYS A 1 385 ? -45.877 -1.148 38.520 1.00 97.88 385 LYS A CA 1
ATOM 3100 C C . LYS A 1 385 ? -46.412 -2.072 39.618 1.00 97.88 385 LYS A C 1
ATOM 3102 O O . LYS A 1 385 ? -47.520 -1.846 40.097 1.00 97.88 385 LYS A O 1
ATOM 3107 N N . GLN A 1 386 ? -45.623 -3.053 40.064 1.00 97.75 386 GLN A N 1
ATOM 3108 C CA . GLN A 1 386 ? -45.985 -3.927 41.189 1.00 97.75 386 GLN A CA 1
ATOM 3109 C C . GLN A 1 386 ? -46.230 -3.122 42.475 1.00 97.75 386 GLN A C 1
ATOM 3111 O O . GLN A 1 386 ? -47.222 -3.350 43.165 1.00 97.75 386 GLN A O 1
ATOM 3116 N N . MET A 1 387 ? -45.381 -2.133 42.772 1.00 97.06 387 MET A N 1
ATOM 3117 C CA . MET A 1 387 ? -45.551 -1.251 43.931 1.00 97.06 387 MET A CA 1
ATOM 3118 C C . MET A 1 387 ? -46.846 -0.426 43.845 1.00 97.06 387 MET A C 1
ATOM 3120 O O . MET A 1 387 ? -47.594 -0.343 44.818 1.00 97.06 387 MET A O 1
ATOM 3124 N N . GLN A 1 388 ? -47.153 0.147 42.675 1.00 97.25 388 GLN A N 1
ATOM 3125 C CA . GLN A 1 388 ? -48.410 0.871 42.439 1.00 97.25 388 GLN A CA 1
ATOM 3126 C C . GLN A 1 388 ? -49.642 -0.032 42.590 1.00 97.25 388 GLN A C 1
ATOM 3128 O O . GLN A 1 388 ? -50.660 0.398 43.132 1.00 97.25 388 GLN A O 1
ATOM 3133 N N . GLU A 1 389 ? -49.558 -1.284 42.140 1.00 96.94 389 GLU A N 1
ATOM 3134 C CA . GLU A 1 389 ? -50.637 -2.267 42.252 1.00 96.94 389 GLU A CA 1
ATOM 3135 C C . GLU A 1 389 ? -50.876 -2.681 43.716 1.00 96.94 389 GLU A C 1
ATOM 3137 O O . GLU A 1 389 ? -52.021 -2.690 44.170 1.00 96.94 389 GLU A O 1
ATOM 3142 N N . ILE A 1 390 ? -49.809 -2.883 44.502 1.00 96.69 390 ILE A N 1
ATOM 3143 C CA . ILE A 1 390 ? -49.890 -3.100 45.958 1.00 96.69 390 ILE A CA 1
ATOM 3144 C C . ILE A 1 390 ? -50.530 -1.893 46.661 1.00 96.69 390 ILE A C 1
ATOM 3146 O O . ILE A 1 390 ? -51.465 -2.075 47.441 1.00 96.69 390 ILE A O 1
ATOM 3150 N N . LEU A 1 391 ? -50.091 -0.664 46.365 1.00 96.00 391 LEU A N 1
ATOM 3151 C CA . LEU A 1 391 ? -50.672 0.556 46.946 1.00 96.00 391 LEU A CA 1
ATOM 3152 C C . LEU A 1 391 ? -52.160 0.708 46.598 1.00 96.00 391 LEU A C 1
ATOM 3154 O O . LEU A 1 391 ? -52.966 1.061 47.460 1.00 96.00 391 LEU A O 1
ATOM 3158 N N . LYS A 1 392 ? -52.549 0.380 45.361 1.00 96.88 392 LYS A N 1
ATOM 3159 C CA . LYS A 1 392 ? -53.951 0.375 44.923 1.00 96.88 392 LYS A CA 1
ATOM 3160 C C . LYS A 1 392 ? -54.780 -0.672 45.673 1.00 96.88 392 LYS A C 1
ATOM 3162 O O . LYS A 1 392 ? -55.903 -0.376 46.074 1.00 96.88 392 LYS A O 1
ATOM 3167 N N . HIS A 1 393 ? -54.238 -1.869 45.900 1.00 96.06 393 HIS A N 1
ATOM 3168 C CA . HIS A 1 393 ? -54.901 -2.906 46.695 1.00 96.06 393 HIS A CA 1
ATOM 3169 C C . HIS A 1 393 ? -55.023 -2.539 48.180 1.00 96.06 393 HIS A C 1
ATOM 3171 O O . HIS A 1 393 ? -56.059 -2.826 48.779 1.00 96.06 393 HIS A O 1
ATOM 3177 N N . LEU A 1 394 ? -54.012 -1.886 48.765 1.00 94.44 394 LEU A N 1
ATOM 3178 C CA . LEU A 1 394 ? -54.073 -1.369 50.136 1.00 94.44 394 LEU A CA 1
ATOM 3179 C C . LEU A 1 394 ? -55.148 -0.282 50.262 1.00 94.44 394 LEU A C 1
ATOM 3181 O O . LEU A 1 394 ? -56.054 -0.437 51.071 1.00 94.44 394 LEU A O 1
ATOM 3185 N N . SER A 1 395 ? -55.147 0.721 49.380 1.00 95.06 395 SER A N 1
ATOM 3186 C CA . SER A 1 395 ? -56.184 1.764 49.345 1.00 95.06 395 SER A CA 1
ATOM 3187 C C . SER A 1 395 ? -57.601 1.185 49.191 1.00 95.06 395 SER A C 1
ATOM 3189 O O . SER A 1 395 ? -58.503 1.560 49.936 1.00 95.06 395 SER A O 1
ATOM 3191 N N . GLN A 1 396 ? -57.805 0.206 48.300 1.00 95.19 396 GLN A N 1
ATOM 3192 C CA . GLN A 1 396 ? -59.097 -0.486 48.165 1.00 95.19 396 GLN A CA 1
ATOM 3193 C C . GLN A 1 396 ? -59.497 -1.293 49.408 1.00 95.19 396 GLN A C 1
ATOM 3195 O O . GLN A 1 396 ? -60.687 -1.505 49.645 1.00 95.19 396 GLN A O 1
ATOM 3200 N N . LYS A 1 397 ? -58.526 -1.799 50.175 1.00 93.19 397 LYS A N 1
ATOM 3201 C CA . LYS A 1 397 ? -58.778 -2.516 51.427 1.00 93.19 397 LYS A CA 1
ATOM 3202 C C . LYS A 1 397 ? -59.117 -1.547 52.558 1.00 93.19 397 LYS A C 1
ATOM 3204 O O . LYS A 1 397 ? -60.019 -1.847 53.334 1.00 93.19 397 LYS A O 1
ATOM 3209 N N . ASP A 1 398 ? -58.449 -0.402 52.619 1.00 91.44 398 ASP A N 1
ATOM 3210 C CA . ASP A 1 398 ? -58.700 0.628 53.626 1.00 91.44 398 ASP A CA 1
ATOM 3211 C C . ASP A 1 398 ? -60.076 1.276 53.440 1.00 91.44 398 ASP A C 1
ATOM 3213 O O . ASP A 1 398 ? -60.809 1.390 54.420 1.00 91.44 398 ASP A O 1
ATOM 3217 N N . GLU A 1 399 ? -60.499 1.571 52.204 1.00 91.69 399 GLU A N 1
ATOM 3218 C CA . GLU A 1 399 ? -61.876 2.027 51.941 1.00 91.69 399 GLU A CA 1
ATOM 3219 C C . GLU A 1 399 ? -62.913 0.968 52.353 1.00 91.69 399 GLU A C 1
ATOM 3221 O O . GLU A 1 399 ? -63.842 1.283 53.088 1.00 91.69 399 GLU A O 1
ATOM 3226 N N . LYS A 1 400 ? -62.723 -0.318 52.017 1.00 91.31 400 LYS A N 1
ATOM 3227 C CA . LYS A 1 400 ? -63.630 -1.396 52.472 1.00 91.31 400 LYS A CA 1
ATOM 3228 C C . LYS A 1 400 ? -63.669 -1.561 53.992 1.00 91.31 400 LYS A C 1
ATOM 3230 O O . LYS A 1 400 ? -64.726 -1.855 54.556 1.00 91.31 400 LYS A O 1
ATOM 3235 N N . ASN A 1 401 ? -62.528 -1.409 54.664 1.00 89.44 401 ASN A N 1
ATOM 3236 C CA . ASN A 1 401 ? -62.460 -1.433 56.124 1.00 89.44 401 ASN A CA 1
ATOM 3237 C C . ASN A 1 401 ? -63.239 -0.250 56.710 1.00 89.44 401 ASN A C 1
ATOM 3239 O O . ASN A 1 401 ? -64.003 -0.436 57.655 1.00 89.44 401 ASN A O 1
ATOM 3243 N N . LYS A 1 402 ? -63.085 0.939 56.121 1.00 91.44 402 LYS A N 1
ATOM 3244 C CA . LYS A 1 402 ? -63.771 2.164 56.526 1.00 91.44 402 LYS A CA 1
ATOM 3245 C C . LYS A 1 402 ? -65.279 2.079 56.288 1.00 91.44 402 LYS A C 1
ATOM 3247 O O . LYS A 1 402 ? -66.022 2.318 57.228 1.00 91.44 402 LYS A O 1
ATOM 3252 N N . GLU A 1 403 ? -65.732 1.623 55.119 1.00 90.31 403 GLU A N 1
ATOM 3253 C CA . GLU A 1 403 ? -67.141 1.300 54.838 1.00 90.31 403 GLU A CA 1
ATOM 3254 C C . GLU A 1 403 ? -67.703 0.321 55.882 1.00 90.31 403 GLU A C 1
ATOM 3256 O O . GLU A 1 403 ? -68.765 0.551 56.458 1.00 90.31 403 GLU A O 1
ATOM 3261 N N . SER A 1 404 ? -66.968 -0.755 56.190 1.00 86.88 404 SER A N 1
ATOM 3262 C CA . SER A 1 404 ? -67.379 -1.748 57.195 1.00 86.88 404 SER A CA 1
ATOM 3263 C C . SER A 1 404 ? -67.472 -1.149 58.605 1.00 86.88 404 SER A C 1
ATOM 3265 O O . SER A 1 404 ? -68.385 -1.474 59.367 1.00 86.88 404 SER A O 1
ATOM 3267 N N . GLN A 1 405 ? -66.541 -0.260 58.957 1.00 86.25 405 GLN A N 1
ATOM 3268 C CA . GLN A 1 405 ? -66.484 0.414 60.251 1.00 86.25 405 GLN A CA 1
ATOM 3269 C C . GLN A 1 405 ? -67.553 1.513 60.375 1.00 86.25 405 GLN A C 1
ATOM 3271 O O . GLN A 1 405 ? -68.150 1.660 61.441 1.00 86.25 405 GLN A O 1
ATOM 3276 N N . GLU A 1 406 ? -67.862 2.225 59.289 1.00 86.12 406 GLU A N 1
ATOM 3277 C CA . GLU A 1 406 ? -68.974 3.173 59.195 1.00 86.12 406 GLU A CA 1
ATOM 3278 C C . GLU A 1 406 ? -70.324 2.453 59.282 1.00 86.12 406 GLU A C 1
ATOM 3280 O O . GLU A 1 406 ? -71.178 2.880 60.055 1.00 86.12 406 GLU A O 1
ATOM 3285 N N . MET A 1 407 ? -70.507 1.320 58.595 1.00 87.62 407 MET A N 1
ATOM 3286 C CA . MET A 1 407 ? -71.710 0.482 58.715 1.00 87.62 407 MET A CA 1
ATOM 3287 C C . MET A 1 407 ? -71.908 -0.039 60.147 1.00 87.62 407 MET A C 1
ATOM 3289 O O . MET A 1 407 ? -73.020 0.013 60.681 1.00 87.62 407 MET A O 1
ATOM 3293 N N . LEU A 1 408 ? -70.835 -0.486 60.811 1.00 85.19 408 LEU A N 1
ATOM 3294 C CA . LEU A 1 408 ? -70.881 -0.884 62.222 1.00 85.19 408 LEU A CA 1
ATOM 3295 C C . LEU A 1 408 ? -71.189 0.310 63.143 1.00 85.19 408 LEU A C 1
ATOM 3297 O O . LEU A 1 408 ? -71.988 0.184 64.072 1.00 85.19 408 LEU A O 1
ATOM 3301 N N . GLY A 1 409 ? -70.606 1.479 62.867 1.00 84.12 409 GLY A N 1
ATOM 3302 C CA . GLY A 1 409 ? -70.878 2.726 63.582 1.00 84.12 409 GLY A CA 1
ATOM 3303 C C . GLY A 1 409 ? -72.330 3.187 63.436 1.00 84.12 409 GLY A C 1
ATOM 3304 O O . GLY A 1 409 ? -72.962 3.537 64.428 1.00 84.12 409 GLY A O 1
ATOM 3305 N N . GLN A 1 410 ? -72.900 3.112 62.231 1.00 85.75 410 GLN A N 1
ATOM 3306 C CA . GLN A 1 410 ? -74.317 3.381 61.966 1.00 85.75 410 GLN A CA 1
ATOM 3307 C C . GLN A 1 410 ? -75.225 2.397 62.716 1.00 85.75 410 GLN A C 1
ATOM 3309 O O . GLN A 1 410 ? -76.199 2.819 63.344 1.00 85.75 410 GLN A O 1
ATOM 3314 N N . HIS A 1 411 ? -74.884 1.102 62.725 1.00 86.12 411 HIS A N 1
ATOM 3315 C CA . HIS A 1 411 ? -75.618 0.095 63.491 1.00 86.12 411 HIS A CA 1
ATOM 3316 C C . HIS A 1 411 ? -75.621 0.419 64.993 1.00 86.12 411 HIS A C 1
ATOM 3318 O O . HIS A 1 41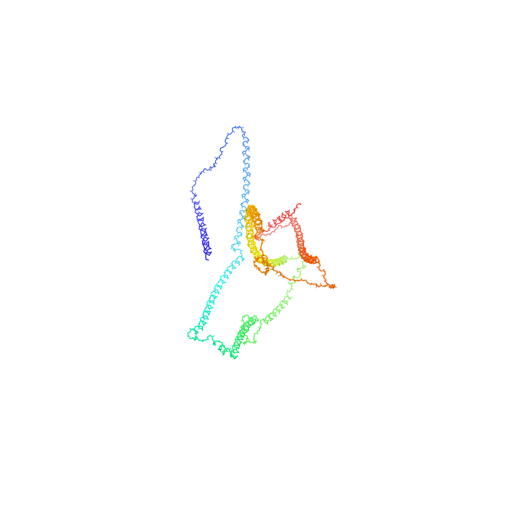1 ? -76.692 0.515 65.598 1.00 86.12 411 HIS A O 1
ATOM 3324 N N . LEU A 1 412 ? -74.447 0.674 65.582 1.00 83.12 412 LEU A N 1
ATOM 3325 C CA . LEU A 1 412 ? -74.310 1.061 66.991 1.00 83.12 412 LEU A CA 1
ATOM 3326 C C . LEU A 1 412 ? -75.056 2.368 67.301 1.00 83.12 412 LEU A C 1
ATOM 3328 O O . LEU A 1 412 ? -75.805 2.417 68.275 1.00 83.12 412 LEU A O 1
ATOM 3332 N N . ASN A 1 413 ? -74.956 3.383 66.439 1.00 82.06 413 ASN A N 1
ATOM 3333 C CA . ASN A 1 413 ? -75.710 4.635 66.558 1.00 82.06 413 ASN A CA 1
ATOM 3334 C C . ASN A 1 413 ? -77.233 4.438 66.469 1.00 82.06 413 ASN A C 1
ATOM 3336 O O . ASN A 1 413 ? -77.973 5.253 67.011 1.00 82.06 413 ASN A O 1
ATOM 3340 N N . SER A 1 414 ? -77.720 3.358 65.847 1.00 83.56 414 SER A N 1
ATOM 3341 C CA . SER A 1 414 ? -79.145 2.987 65.852 1.00 83.56 414 SER A CA 1
ATOM 3342 C C . SER A 1 414 ? -79.573 2.209 67.110 1.00 83.56 414 SER A C 1
ATOM 3344 O O . SER A 1 414 ? -80.752 2.219 67.476 1.00 83.56 414 SER A O 1
ATOM 3346 N N . GLU A 1 415 ? -78.637 1.538 67.791 1.00 84.75 415 GLU A N 1
ATOM 3347 C CA . GLU A 1 415 ? -78.882 0.837 69.057 1.00 84.75 415 GLU A CA 1
ATOM 3348 C C . GLU A 1 415 ? -78.773 1.750 70.280 1.00 84.75 415 GLU A C 1
ATOM 3350 O O . GLU A 1 415 ? -79.564 1.603 71.211 1.00 84.75 415 GLU A O 1
ATOM 3355 N N . ILE A 1 416 ? -77.822 2.689 70.291 1.00 82.69 416 ILE A N 1
ATOM 3356 C CA . ILE A 1 416 ? -77.602 3.646 71.385 1.00 82.69 416 ILE A CA 1
ATOM 3357 C C . ILE A 1 416 ? -78.900 4.359 71.815 1.00 82.69 416 ILE A C 1
ATOM 3359 O O . ILE A 1 416 ? -79.216 4.284 73.000 1.00 82.69 416 ILE A O 1
ATOM 3363 N N . PRO A 1 417 ? -79.719 4.973 70.935 1.00 83.12 417 PRO A N 1
ATOM 3364 C CA . PRO A 1 417 ? -80.961 5.626 71.357 1.00 83.12 417 PRO A CA 1
ATOM 3365 C C . PRO A 1 417 ? -82.003 4.638 71.902 1.00 83.12 417 PRO A C 1
ATOM 3367 O O . PRO A 1 417 ? -82.746 4.991 72.814 1.00 83.12 417 PRO A O 1
ATOM 3370 N N . LYS A 1 418 ? -82.033 3.386 71.418 1.00 87.06 418 LYS A N 1
ATOM 3371 C CA . LYS A 1 418 ? -82.919 2.335 71.956 1.00 87.06 418 LYS A CA 1
ATOM 3372 C C . LYS A 1 418 ? -82.495 1.937 73.373 1.00 87.06 418 LYS A C 1
ATOM 3374 O O . LYS A 1 418 ? -83.335 1.858 74.265 1.00 87.06 418 LYS A O 1
ATOM 3379 N N . LYS A 1 419 ? -81.189 1.743 73.592 1.00 86.19 419 LYS A N 1
ATOM 3380 C CA . LYS A 1 419 ? -80.603 1.452 74.911 1.00 86.19 419 LYS A CA 1
ATOM 3381 C C . LYS A 1 419 ? -80.785 2.630 75.868 1.00 86.19 419 LYS A C 1
ATOM 3383 O O . LYS A 1 419 ? -81.195 2.410 76.998 1.00 86.19 419 LYS A O 1
ATOM 3388 N N . ASN A 1 420 ? -80.585 3.865 75.410 1.00 89.81 420 ASN A N 1
ATOM 3389 C CA . ASN A 1 420 ? -80.817 5.072 76.205 1.00 89.81 420 ASN A CA 1
ATOM 3390 C C . ASN A 1 420 ? -82.296 5.229 76.589 1.00 89.81 420 ASN A C 1
ATOM 3392 O O . ASN A 1 420 ? -82.583 5.535 77.739 1.00 89.81 420 ASN A O 1
ATOM 3396 N N . CYS A 1 421 ? -83.235 4.953 75.677 1.00 88.75 421 CYS A N 1
ATOM 3397 C CA . CYS A 1 421 ? -84.668 4.951 75.989 1.00 88.75 421 CYS A CA 1
ATOM 3398 C C . CYS A 1 421 ? -85.021 3.903 77.061 1.00 88.75 421 CYS A C 1
ATOM 3400 O O . CYS A 1 421 ? -85.742 4.216 78.005 1.00 88.75 421 CYS A O 1
ATOM 3402 N N . LEU A 1 422 ? -84.459 2.692 76.969 1.00 92.12 422 LEU A N 1
ATOM 3403 C CA . LEU A 1 422 ? -84.627 1.654 77.991 1.00 92.12 422 LEU A CA 1
ATOM 3404 C C . LEU A 1 422 ? -83.991 2.048 79.337 1.00 92.12 422 LEU A C 1
ATOM 3406 O O . LEU A 1 422 ? -84.586 1.818 80.385 1.00 92.12 422 LEU A O 1
ATOM 3410 N N . ILE A 1 423 ? -82.805 2.665 79.324 1.00 91.25 423 ILE A N 1
ATOM 3411 C CA . ILE A 1 423 ? -82.150 3.192 80.531 1.00 91.25 423 ILE A CA 1
ATOM 3412 C C . ILE A 1 423 ? -83.020 4.271 81.181 1.00 91.25 423 ILE A C 1
ATOM 3414 O O . ILE A 1 423 ? -83.168 4.263 82.399 1.00 91.25 423 ILE A O 1
ATOM 3418 N N . GLU A 1 424 ? -83.635 5.156 80.398 1.00 89.75 424 GLU A N 1
ATOM 3419 C CA . GLU A 1 424 ? -84.507 6.209 80.923 1.00 89.75 424 GLU A CA 1
ATOM 3420 C C . GLU A 1 424 ? -85.808 5.637 81.513 1.00 89.75 424 GLU A C 1
ATOM 3422 O O . GLU A 1 424 ? -86.217 6.038 82.599 1.00 89.75 424 GLU A O 1
ATOM 3427 N N . GLN A 1 425 ? -86.399 4.614 80.883 1.00 91.69 425 GLN A N 1
ATOM 3428 C CA . GLN A 1 425 ? -87.523 3.857 81.458 1.00 91.69 425 GLN A CA 1
ATOM 3429 C C . GLN A 1 425 ? -87.149 3.176 82.786 1.00 91.69 425 GLN A C 1
ATOM 3431 O O . GLN A 1 425 ? -87.928 3.201 83.739 1.00 91.69 425 GLN A O 1
ATOM 3436 N N . LEU A 1 426 ? -85.953 2.584 82.872 1.00 91.06 426 LEU A N 1
ATOM 3437 C CA . LEU A 1 426 ? -85.457 1.971 84.106 1.00 91.06 426 LEU A CA 1
ATOM 3438 C C . LEU A 1 426 ? -85.176 3.020 85.191 1.00 91.06 426 LEU A C 1
ATOM 3440 O O . LEU A 1 426 ? -85.519 2.788 86.346 1.00 91.06 426 LEU A O 1
ATOM 3444 N N . ARG A 1 427 ? -84.615 4.182 84.835 1.00 92.06 427 ARG A N 1
ATOM 3445 C CA . ARG A 1 427 ? -84.407 5.313 85.756 1.00 92.06 427 ARG A CA 1
ATOM 3446 C C . ARG A 1 427 ? -85.723 5.846 86.305 1.00 92.06 427 ARG A C 1
ATOM 3448 O O . ARG A 1 427 ? -85.834 6.008 87.513 1.00 92.06 427 ARG A O 1
ATOM 3455 N N . GLN A 1 428 ? -86.721 6.041 85.447 1.00 91.81 428 GLN A N 1
ATOM 3456 C CA . GLN A 1 428 ? -88.064 6.447 85.856 1.00 91.81 428 GLN A CA 1
ATOM 3457 C C . GLN A 1 428 ? -88.670 5.439 86.849 1.00 91.81 428 GLN A C 1
ATOM 3459 O O . GLN A 1 428 ? -89.141 5.831 87.914 1.00 91.81 428 GLN A O 1
ATOM 3464 N N . MET A 1 429 ? -88.559 4.134 86.566 1.00 90.00 429 MET A N 1
ATOM 3465 C CA . MET A 1 429 ? -89.012 3.084 87.487 1.00 90.00 429 MET A CA 1
ATOM 3466 C C . MET A 1 429 ? -88.229 3.073 88.812 1.00 90.00 429 MET A C 1
ATOM 3468 O O . MET A 1 429 ? -88.808 2.774 89.854 1.00 90.00 429 MET A O 1
ATOM 3472 N N . VAL A 1 430 ? -86.929 3.390 88.804 1.00 92.06 430 VAL A N 1
ATOM 3473 C CA . VAL A 1 430 ? -86.132 3.538 90.034 1.00 92.06 430 VAL A CA 1
ATOM 3474 C C . VAL A 1 430 ? -86.615 4.738 90.845 1.00 92.06 430 VAL A C 1
ATOM 3476 O O . VAL A 1 430 ? -86.875 4.564 92.027 1.00 92.06 430 VAL A O 1
ATOM 3479 N N . VAL A 1 431 ? -86.846 5.902 90.231 1.00 93.00 431 VAL A N 1
ATOM 3480 C CA . VAL A 1 431 ? -87.386 7.089 90.924 1.00 93.00 431 VAL A CA 1
ATOM 3481 C C . VAL A 1 431 ? -88.770 6.812 91.523 1.00 93.00 431 VAL A C 1
ATOM 3483 O O . VAL A 1 431 ? -89.027 7.176 92.666 1.00 93.00 431 VAL A O 1
ATOM 3486 N N . GLU A 1 432 ? -89.649 6.107 90.805 1.00 90.56 432 GLU A N 1
ATOM 3487 C CA . GLU A 1 432 ? -90.957 5.673 91.323 1.00 90.56 432 GLU A CA 1
ATOM 3488 C C . GLU A 1 432 ? -90.829 4.704 92.510 1.00 90.56 432 GLU A C 1
ATOM 3490 O O . GLU A 1 432 ? -91.604 4.774 93.466 1.00 90.56 432 GLU A O 1
ATOM 3495 N N . ARG A 1 433 ? -89.838 3.803 92.479 1.00 91.38 433 ARG A N 1
ATOM 3496 C CA . ARG A 1 433 ? -89.547 2.877 93.585 1.00 91.38 433 ARG A CA 1
ATOM 3497 C C . ARG A 1 433 ? -88.930 3.596 94.778 1.00 91.38 433 ARG A C 1
ATOM 3499 O O . ARG A 1 433 ? -89.335 3.307 95.894 1.00 91.38 433 ARG A O 1
ATOM 3506 N N . GLU A 1 434 ? -88.008 4.528 94.561 1.00 90.06 434 GLU A N 1
ATOM 3507 C CA . GLU A 1 434 ? -87.384 5.350 95.605 1.00 90.06 434 GLU A CA 1
ATOM 3508 C C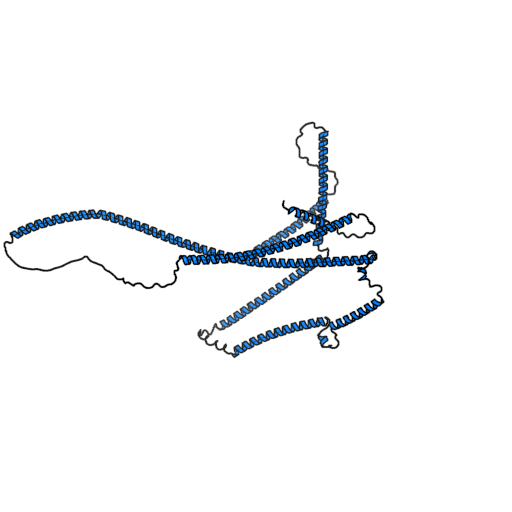 . GLU A 1 434 ? -88.399 6.281 96.275 1.00 90.06 434 GLU A C 1
ATOM 3510 O O . GLU A 1 434 ? -88.401 6.394 97.497 1.00 90.06 434 GLU A O 1
ATOM 3515 N N . ALA A 1 435 ? -89.305 6.896 95.508 1.00 89.94 435 ALA A N 1
ATOM 3516 C CA . ALA A 1 435 ? -90.419 7.666 96.058 1.00 89.94 435 ALA A CA 1
ATOM 3517 C C . ALA A 1 435 ? -91.308 6.786 96.950 1.00 89.94 435 ALA A C 1
ATOM 3519 O O . ALA A 1 435 ? -91.615 7.163 98.075 1.00 89.94 435 ALA A O 1
ATOM 3520 N N . LYS A 1 436 ? -91.632 5.571 96.495 1.00 91.69 436 LYS A N 1
ATOM 3521 C CA . LYS A 1 436 ? -92.429 4.619 97.275 1.00 91.69 436 LYS A CA 1
ATOM 3522 C C . LYS A 1 436 ? -91.696 4.044 98.492 1.00 91.69 436 LYS A C 1
ATOM 3524 O O . LYS A 1 436 ? -92.333 3.718 99.487 1.00 91.69 436 LYS A O 1
ATOM 3529 N N . VAL A 1 437 ? -90.370 3.918 98.430 1.00 90.44 437 VAL A N 1
ATOM 3530 C CA . VAL A 1 437 ? -89.544 3.597 99.602 1.00 90.44 437 VAL A CA 1
ATOM 3531 C C . VAL A 1 437 ? -89.606 4.745 100.603 1.00 90.44 437 VAL A C 1
ATOM 3533 O O . VAL A 1 437 ? -89.862 4.467 101.762 1.00 90.44 437 VAL A O 1
ATOM 3536 N N . LYS A 1 438 ? -89.500 6.008 100.170 1.00 89.88 438 LYS A N 1
ATOM 3537 C CA . LYS A 1 438 ? -89.657 7.170 101.061 1.00 89.88 438 LYS A CA 1
ATOM 3538 C C . LYS A 1 438 ? -91.041 7.255 101.697 1.00 89.88 438 LYS A C 1
ATOM 3540 O O . LYS A 1 438 ? -91.118 7.487 102.892 1.00 89.88 438 LYS A O 1
ATOM 3545 N N . GLU A 1 439 ? -92.116 7.007 100.946 1.00 88.12 439 GLU A N 1
ATOM 3546 C CA . GLU A 1 439 ? -93.477 6.911 101.506 1.00 88.12 439 GLU A CA 1
ATOM 3547 C C . GLU A 1 439 ? -93.541 5.856 102.628 1.00 88.12 439 GLU A C 1
ATOM 3549 O O . GLU A 1 439 ? -94.043 6.130 103.715 1.00 88.12 439 GLU A O 1
ATOM 3554 N N . LEU A 1 440 ? -92.970 4.667 102.399 1.00 86.88 440 LEU A N 1
ATOM 3555 C CA . LEU A 1 440 ? -92.914 3.594 103.398 1.00 86.88 440 LEU A CA 1
ATOM 3556 C C . LEU A 1 440 ? -91.954 3.902 104.563 1.00 86.88 440 LEU A C 1
ATOM 3558 O O . LEU A 1 440 ? -92.213 3.481 105.686 1.00 86.88 440 LEU A O 1
ATOM 3562 N N . GLU A 1 441 ? -90.857 4.622 104.327 1.00 86.25 441 GLU A N 1
ATOM 3563 C CA . GLU A 1 441 ? -89.936 5.097 105.366 1.00 86.25 441 GLU A CA 1
ATOM 3564 C C . GLU A 1 441 ? -90.598 6.172 106.238 1.00 86.25 441 GLU A C 1
ATOM 3566 O O . GLU A 1 441 ? -90.468 6.106 107.455 1.00 86.25 441 GLU A O 1
ATOM 3571 N N . GLU A 1 442 ? -91.378 7.089 105.657 1.00 85.44 442 GLU A N 1
ATOM 3572 C CA . GLU A 1 442 ? -92.194 8.070 106.383 1.00 85.44 442 GLU A CA 1
ATOM 3573 C C . GLU A 1 442 ? -93.323 7.391 107.180 1.00 85.44 442 GLU A C 1
ATOM 3575 O O . GLU A 1 442 ? -93.576 7.776 108.323 1.00 85.44 442 GLU A O 1
ATOM 3580 N N . GLU A 1 443 ? -93.973 6.351 106.639 1.00 84.25 443 GLU A N 1
ATOM 3581 C CA . GLU A 1 443 ? -94.922 5.511 107.390 1.00 84.25 443 GLU A CA 1
ATOM 3582 C C . GLU A 1 443 ? -94.232 4.785 108.561 1.00 84.25 443 GLU A C 1
ATOM 3584 O O . GLU A 1 443 ? -94.752 4.773 109.680 1.00 84.25 443 GLU A O 1
ATOM 3589 N N . ILE A 1 444 ? -93.039 4.215 108.344 1.00 81.00 444 ILE A N 1
ATOM 3590 C CA . ILE A 1 444 ? -92.243 3.563 109.396 1.00 81.00 444 ILE A CA 1
ATOM 3591 C C . ILE A 1 444 ? -91.771 4.580 110.443 1.00 81.00 444 ILE A C 1
ATOM 3593 O O . ILE A 1 444 ? -91.822 4.276 111.634 1.00 81.00 444 ILE A O 1
ATOM 3597 N N . GLU A 1 445 ? -91.347 5.782 110.053 1.00 80.25 445 GLU A N 1
ATOM 3598 C CA . GLU A 1 445 ? -90.930 6.837 110.981 1.00 80.25 445 GLU A CA 1
ATOM 3599 C C . GLU A 1 445 ? -92.121 7.329 111.814 1.00 80.25 445 GLU A C 1
ATOM 3601 O O . GLU A 1 445 ? -92.007 7.427 113.036 1.00 80.25 445 GLU A O 1
ATOM 3606 N N . GLN A 1 446 ? -93.300 7.511 111.207 1.00 75.75 446 GLN A N 1
ATOM 3607 C CA . GLN A 1 446 ? -94.545 7.811 111.928 1.00 75.75 446 GLN A CA 1
ATOM 3608 C C . GLN A 1 446 ? -94.921 6.703 112.926 1.00 75.75 446 GLN A C 1
ATOM 3610 O O . GLN A 1 446 ? -95.268 7.004 114.071 1.00 75.75 446 GLN A O 1
ATOM 3615 N N . LEU A 1 447 ? -94.800 5.427 112.540 1.00 69.56 447 LEU A N 1
ATOM 3616 C CA . LEU A 1 447 ? -95.020 4.285 113.438 1.00 69.56 447 LEU A CA 1
ATOM 3617 C C . LEU A 1 447 ? -93.964 4.206 114.556 1.00 69.56 447 LEU A C 1
ATOM 3619 O O . LEU A 1 447 ? -94.295 3.868 115.691 1.00 69.56 447 LEU A O 1
ATOM 3623 N N . THR A 1 448 ? -92.710 4.564 114.275 1.00 61.84 448 THR A N 1
ATOM 3624 C CA . THR A 1 448 ? -91.606 4.549 115.253 1.00 61.84 448 THR A CA 1
ATOM 3625 C C . THR A 1 448 ? -91.752 5.688 116.269 1.00 61.84 448 THR A C 1
ATOM 3627 O O . THR A 1 448 ? -91.644 5.463 117.476 1.00 61.84 448 THR A O 1
ATOM 3630 N N . LEU A 1 449 ? -92.136 6.885 115.812 1.00 57.34 449 LEU A N 1
ATOM 3631 C CA . LEU A 1 449 ? -92.512 8.023 116.662 1.00 57.34 449 LEU A CA 1
ATOM 3632 C C . LEU A 1 449 ? -93.741 7.729 117.545 1.00 57.34 449 LEU A C 1
ATOM 3634 O O . LEU A 1 449 ? -93.916 8.367 118.584 1.00 57.34 449 LEU A O 1
ATOM 3638 N N . GLN A 1 450 ? -94.565 6.741 117.178 1.00 55.12 450 GLN A N 1
ATOM 3639 C CA . GLN A 1 450 ? -95.684 6.262 117.993 1.00 55.12 450 GLN A CA 1
ATOM 3640 C C . GLN A 1 450 ? -95.273 5.227 119.064 1.00 55.12 450 GLN A C 1
ATOM 3642 O O . GLN A 1 450 ? -96.047 4.970 119.988 1.00 55.12 450 GLN A O 1
ATOM 3647 N N . VAL A 1 451 ? -94.064 4.655 118.977 1.00 48.88 451 VAL A N 1
ATOM 3648 C CA . VAL A 1 451 ? -93.561 3.595 119.875 1.00 48.88 451 VAL A CA 1
ATOM 3649 C C . VAL A 1 451 ? -92.526 4.111 120.888 1.00 48.88 451 VAL A C 1
ATOM 3651 O O . VAL A 1 451 ? -92.511 3.639 122.027 1.00 48.88 451 VAL A O 1
ATOM 3654 N N . ASP A 1 452 ? -91.737 5.139 120.558 1.00 40.22 452 ASP A N 1
ATOM 3655 C CA . ASP A 1 452 ? -90.620 5.619 121.398 1.00 40.22 452 ASP A CA 1
ATOM 3656 C C . ASP A 1 452 ? -90.999 6.562 122.564 1.00 40.22 452 ASP A C 1
ATOM 3658 O O . ASP A 1 452 ? -90.279 7.488 122.946 1.00 40.22 452 ASP A O 1
ATOM 3662 N N . SER A 1 453 ? -92.086 6.234 123.266 1.00 39.12 453 SER A N 1
ATOM 3663 C CA . SER A 1 453 ? -92.328 6.708 124.640 1.00 39.12 453 SER A CA 1
ATOM 3664 C C . SER A 1 453 ? -91.625 5.840 125.703 1.00 39.12 453 SER A C 1
ATOM 3666 O O . SER A 1 453 ? -92.184 5.615 126.780 1.00 39.12 453 SER A O 1
ATOM 3668 N N . GLN A 1 454 ? -90.398 5.343 125.449 1.00 34.75 454 GLN A N 1
ATOM 3669 C CA . GLN A 1 454 ? -89.562 4.690 126.476 1.00 34.75 454 GLN A CA 1
ATOM 3670 C C . GLN A 1 454 ? -88.046 4.564 126.143 1.00 34.75 454 GLN A C 1
ATOM 3672 O O . GLN A 1 454 ? -87.650 3.838 125.247 1.00 34.75 454 GLN A O 1
ATOM 3677 N N . LYS A 1 455 ? -87.197 5.136 127.022 1.00 31.66 455 LYS A N 1
ATOM 3678 C CA . LYS A 1 455 ? -85.768 4.795 127.309 1.00 31.66 455 LYS A CA 1
ATOM 3679 C C . LYS A 1 455 ? -84.626 5.114 126.302 1.00 31.66 455 LYS A C 1
ATOM 3681 O O . LYS A 1 455 ? -84.092 4.255 125.618 1.00 31.66 455 LYS A O 1
ATOM 3686 N N . LYS A 1 456 ? -84.055 6.312 126.486 1.00 27.69 456 LYS A N 1
ATOM 3687 C CA . LYS A 1 456 ? -82.624 6.621 126.779 1.00 27.69 456 LYS A CA 1
ATOM 3688 C C . LYS A 1 456 ? -81.490 5.570 126.523 1.00 27.69 456 LYS A C 1
ATOM 3690 O O . LYS A 1 456 ? -81.349 4.631 127.300 1.00 27.69 456 LYS A O 1
ATOM 3695 N N . LEU A 1 457 ? -80.503 6.021 125.719 1.00 26.53 457 LEU A N 1
ATOM 3696 C CA . LEU A 1 457 ? -79.038 6.158 125.998 1.00 26.53 457 LEU A CA 1
ATOM 3697 C C . LEU A 1 457 ? -77.990 5.211 125.331 1.00 26.53 457 LEU A C 1
ATOM 3699 O O . LEU A 1 457 ? -77.961 4.017 125.588 1.00 26.53 457 LEU A O 1
ATOM 3703 N N . ALA A 1 458 ? -76.987 5.864 124.705 1.00 27.05 458 ALA A N 1
ATOM 3704 C CA . ALA A 1 458 ? -75.534 5.550 124.660 1.00 27.05 458 ALA A CA 1
ATOM 3705 C C . ALA A 1 458 ? -74.862 4.906 123.407 1.00 27.05 458 ALA A C 1
ATOM 3707 O O . ALA A 1 458 ? -74.755 3.695 123.287 1.00 27.05 458 ALA A O 1
ATOM 3708 N N . ARG A 1 459 ? -74.171 5.780 122.644 1.00 26.41 459 ARG A N 1
ATOM 3709 C CA . ARG A 1 459 ? -72.725 5.732 122.273 1.00 26.41 459 ARG A CA 1
ATOM 3710 C C . ARG A 1 459 ? -72.167 4.562 121.423 1.00 26.41 459 ARG A C 1
ATOM 3712 O O . ARG A 1 459 ? -71.911 3.487 121.948 1.00 26.41 459 ARG A O 1
ATOM 3719 N N . GLY A 1 460 ? -71.699 4.872 120.203 1.00 25.09 460 GLY A N 1
ATOM 3720 C CA . GLY A 1 460 ? -70.696 4.054 119.492 1.00 25.09 460 GLY A CA 1
ATOM 3721 C C . GLY A 1 460 ? -70.441 4.423 118.019 1.00 25.09 460 GLY A C 1
ATOM 3722 O O . GLY A 1 460 ? -71.315 4.258 117.184 1.00 25.09 460 GLY A O 1
ATOM 3723 N N . ALA A 1 461 ? -69.220 4.862 117.705 1.00 36.53 461 ALA A N 1
ATOM 3724 C CA . ALA A 1 461 ? -68.562 4.744 116.387 1.00 36.53 461 ALA A CA 1
ATOM 3725 C C . ALA A 1 461 ? -67.392 3.729 116.557 1.00 36.53 461 ALA A C 1
ATOM 3727 O O . ALA A 1 461 ? -67.095 3.447 117.727 1.00 36.53 461 ALA A O 1
ATOM 3728 N N . PRO A 1 462 ? -66.671 3.213 115.525 1.00 44.31 462 PRO A N 1
ATOM 3729 C CA . PRO A 1 462 ? -66.511 3.712 114.141 1.00 44.31 462 PRO A CA 1
ATOM 3730 C C . PRO A 1 462 ? -66.424 2.590 113.052 1.00 44.31 462 PRO A C 1
ATOM 3732 O O . PRO A 1 462 ? -66.786 1.455 113.330 1.00 44.31 462 PRO A O 1
ATOM 3735 N N . PHE A 1 463 ? -65.805 2.892 111.887 1.00 26.86 463 PHE A N 1
ATOM 3736 C CA . PHE A 1 463 ? -65.121 1.939 110.963 1.00 26.86 463 PHE A CA 1
ATOM 3737 C C . PHE A 1 463 ? -66.030 0.992 110.094 1.00 26.86 463 PHE A C 1
ATOM 3739 O O . PHE A 1 463 ? -67.067 0.560 110.568 1.00 26.86 463 PHE A O 1
ATOM 3746 N N . VAL A 1 464 ? -65.722 0.575 108.839 1.00 27.45 464 VAL A N 1
ATOM 3747 C CA . VAL A 1 464 ? -64.706 1.009 107.836 1.00 27.45 464 VAL A CA 1
ATOM 3748 C C . VAL A 1 464 ? -64.845 0.332 106.436 1.00 27.45 464 VAL A C 1
ATOM 3750 O O . VAL A 1 464 ? -65.344 -0.781 106.382 1.00 27.45 464 VAL A O 1
ATOM 3753 N N . ILE A 1 465 ? -64.316 0.997 105.378 1.00 30.92 465 ILE A N 1
ATOM 3754 C CA . ILE A 1 465 ? -63.744 0.573 104.045 1.00 30.92 465 ILE A CA 1
ATOM 3755 C C . ILE A 1 465 ? -64.422 -0.544 103.195 1.00 30.92 465 ILE A C 1
ATOM 3757 O O . ILE A 1 465 ? -64.870 -1.550 103.724 1.00 30.92 465 ILE A O 1
ATOM 3761 N N . ILE A 1 466 ? -64.284 -0.394 101.855 1.00 29.70 466 ILE A N 1
ATOM 3762 C CA . ILE A 1 466 ? -64.017 -1.392 100.764 1.00 29.70 466 ILE A CA 1
ATOM 3763 C C . ILE A 1 466 ? -65.085 -1.301 99.645 1.00 29.70 466 ILE A C 1
ATOM 3765 O O . ILE A 1 466 ? -66.267 -1.332 99.956 1.00 29.70 466 ILE A O 1
ATOM 3769 N N . LEU A 1 467 ? -64.792 -1.174 98.337 1.00 30.88 467 LEU A N 1
ATOM 3770 C CA . LEU A 1 467 ? -63.543 -1.162 97.543 1.00 30.88 467 LEU A CA 1
ATOM 3771 C C . LEU A 1 467 ? -63.750 -0.266 96.289 1.00 30.88 467 LEU A C 1
ATOM 3773 O O . LEU A 1 467 ? -64.869 -0.188 95.793 1.00 30.88 467 LEU A O 1
ATOM 3777 N N . ASP A 1 468 ? -62.686 0.406 95.837 1.00 30.80 468 ASP A N 1
ATOM 3778 C CA . ASP A 1 468 ? -62.084 0.493 94.483 1.00 30.80 468 ASP A CA 1
ATOM 3779 C C . ASP A 1 468 ? -62.900 0.149 93.191 1.00 30.80 468 ASP A C 1
ATOM 3781 O O . ASP A 1 468 ? -63.959 -0.458 93.221 1.00 30.80 468 ASP A O 1
ATOM 3785 N N . LEU A 1 469 ? -62.461 0.436 91.952 1.00 29.83 469 LEU A N 1
ATOM 3786 C CA . LEU A 1 469 ? -61.147 0.840 91.419 1.00 29.83 469 LEU A CA 1
ATOM 3787 C C . LEU A 1 469 ? -61.336 1.507 90.037 1.00 29.83 469 LEU A C 1
ATOM 3789 O O . LEU A 1 469 ? -62.053 0.953 89.209 1.00 29.83 469 LEU A O 1
ATOM 3793 N N . PHE A 1 470 ? -60.641 2.610 89.728 1.00 27.61 470 PHE A N 1
ATOM 3794 C CA . PHE A 1 470 ? -60.318 2.962 88.331 1.00 27.61 470 PHE A CA 1
ATOM 3795 C C . PHE A 1 470 ? -59.043 3.821 88.231 1.00 27.61 470 PHE A C 1
ATOM 3797 O O . PHE A 1 470 ? -59.047 5.026 88.461 1.00 27.61 470 PHE A O 1
ATOM 3804 N N . LEU A 1 471 ? -57.948 3.144 87.889 1.00 35.72 471 LEU A N 1
ATOM 3805 C CA . LEU A 1 471 ? -56.605 3.589 87.480 1.00 35.72 471 LEU A CA 1
ATOM 3806 C C . LEU A 1 471 ? -56.008 2.372 86.721 1.00 35.72 471 LEU A C 1
ATOM 3808 O O . LEU A 1 471 ? -56.506 1.264 86.951 1.00 35.72 471 LEU A O 1
ATOM 3812 N N . PRO A 1 472 ? -54.974 2.486 85.856 1.00 41.97 472 PRO A N 1
ATOM 3813 C CA . PRO A 1 472 ? -53.980 3.564 85.735 1.00 41.97 472 PRO A CA 1
ATOM 3814 C C . PRO A 1 472 ? -53.831 4.043 84.251 1.00 41.97 472 PRO A C 1
ATOM 3816 O O . PRO A 1 472 ? -54.774 3.867 83.490 1.00 41.97 472 PRO A O 1
ATOM 3819 N N . LEU A 1 473 ? -52.764 4.666 83.714 1.00 26.55 473 LEU A N 1
ATOM 3820 C CA . LEU A 1 473 ? -51.415 5.043 84.184 1.00 26.55 473 LEU A CA 1
ATOM 3821 C C . LEU A 1 473 ? -50.850 6.211 83.333 1.00 26.55 473 LEU A C 1
ATOM 3823 O O . LEU A 1 473 ? -51.321 6.474 82.230 1.00 26.55 473 LEU A O 1
ATOM 3827 N N . SER A 1 474 ? -49.783 6.843 83.821 1.00 29.58 474 SER A N 1
ATOM 3828 C CA . SER A 1 474 ? -48.877 7.766 83.109 1.00 29.58 474 SER A CA 1
ATOM 3829 C C . SER A 1 474 ? -47.561 7.027 82.692 1.00 29.58 474 SER A C 1
ATOM 3831 O O . SER A 1 474 ? -47.630 5.828 82.450 1.00 29.58 474 SER A O 1
ATOM 3833 N N . THR A 1 475 ? -46.335 7.557 82.520 1.00 31.67 475 THR A N 1
ATOM 3834 C CA . THR A 1 475 ? -45.716 8.887 82.728 1.00 31.67 475 THR A CA 1
ATOM 3835 C C . THR A 1 475 ? -44.362 8.959 81.978 1.00 31.67 475 THR A C 1
ATOM 3837 O O . THR A 1 475 ? -43.574 8.036 82.126 1.00 31.67 475 THR A O 1
ATOM 3840 N N . VAL A 1 476 ? -44.055 10.106 81.344 1.00 30.95 476 VAL A N 1
ATOM 3841 C CA . VAL A 1 476 ? -42.743 10.824 81.390 1.00 30.95 476 VAL A CA 1
ATOM 3842 C C . VAL A 1 476 ? -41.492 10.265 80.671 1.00 30.95 476 VAL A C 1
ATOM 3844 O O . VAL A 1 476 ? -41.184 9.085 80.756 1.00 30.95 476 VAL A O 1
ATOM 3847 N N . SER A 1 477 ? -40.718 11.178 80.045 1.00 33.12 477 SER A N 1
ATOM 3848 C CA . SER A 1 477 ? -39.270 11.455 80.287 1.00 33.12 477 SER A CA 1
ATOM 3849 C C . SER A 1 477 ? -38.586 12.084 79.042 1.00 33.12 477 SER A C 1
ATOM 3851 O O . SER A 1 477 ? -38.942 11.706 77.932 1.00 33.12 477 SER A O 1
ATOM 3853 N N . GLU A 1 478 ? -37.596 12.995 79.081 1.00 44.41 478 GLU A N 1
ATOM 3854 C CA . GLU A 1 478 ? -37.180 14.051 80.035 1.00 44.41 478 GLU A CA 1
ATOM 3855 C C . GLU A 1 478 ? -36.056 14.916 79.392 1.00 44.41 478 GLU A C 1
ATOM 3857 O O . GLU A 1 478 ? -35.232 14.382 78.662 1.00 44.41 478 GLU A O 1
ATOM 3862 N N . MET A 1 479 ? -36.031 16.229 79.688 1.00 39.31 479 MET A N 1
ATOM 3863 C CA . MET A 1 479 ? -34.927 17.224 79.573 1.00 39.31 479 MET A CA 1
ATOM 3864 C C . MET A 1 479 ? -34.056 17.387 78.300 1.00 39.31 479 MET A C 1
ATOM 3866 O O . MET A 1 479 ? -33.498 16.452 77.740 1.00 39.31 479 MET A O 1
ATOM 3870 N N . GLY A 1 480 ? -33.770 18.659 77.964 1.00 32.66 480 GLY A N 1
ATOM 3871 C CA . GLY A 1 480 ? -32.657 19.020 77.070 1.00 32.66 480 GLY A CA 1
ATOM 3872 C C . GLY A 1 480 ? -32.640 20.464 76.542 1.00 32.66 480 GLY A C 1
ATOM 3873 O O . GLY A 1 480 ? -32.797 20.668 75.343 1.00 32.66 480 GLY A O 1
ATOM 3874 N N . HIS A 1 481 ? -32.401 21.469 77.395 1.00 43.25 481 HIS A N 1
ATOM 3875 C CA . HIS A 1 481 ? -32.059 22.837 76.958 1.00 43.25 481 HIS A CA 1
ATOM 3876 C C . HIS A 1 481 ? -30.794 23.341 77.663 1.00 43.25 481 HIS A C 1
ATOM 3878 O O . HIS A 1 481 ? -30.766 23.363 78.892 1.00 43.25 481 HIS A O 1
ATOM 3884 N N . THR A 1 482 ? -29.826 23.868 76.903 1.00 33.53 482 THR A N 1
ATOM 3885 C CA . THR A 1 482 ? -28.837 24.849 77.394 1.00 33.53 482 THR A CA 1
ATOM 3886 C C . THR A 1 482 ? -28.237 25.681 76.251 1.00 33.53 482 THR A C 1
ATOM 3888 O O . THR A 1 482 ? -28.123 25.214 75.120 1.00 33.53 482 THR A O 1
ATOM 3891 N N . LEU A 1 483 ? -27.890 26.935 76.562 1.00 37.31 483 LEU A N 1
ATOM 3892 C CA . LEU A 1 483 ? -27.325 27.954 75.661 1.00 37.31 483 LEU A CA 1
ATOM 3893 C C . LEU A 1 483 ? -25.809 27.809 75.438 1.00 37.31 483 LEU A C 1
ATOM 3895 O O . LEU A 1 483 ? -25.115 27.352 76.342 1.00 37.31 483 LEU A O 1
ATOM 3899 N N . VAL A 1 484 ? -25.301 28.371 74.327 1.00 30.73 484 VAL A N 1
ATOM 3900 C CA . VAL A 1 484 ? -23.971 29.023 74.233 1.00 30.73 484 VAL A CA 1
ATOM 3901 C C . VAL A 1 484 ? -24.074 30.289 73.355 1.00 30.73 484 VAL A C 1
ATOM 3903 O O . VAL A 1 484 ? -24.952 30.392 72.499 1.00 30.73 484 VAL A O 1
ATOM 3906 N N . GLU A 1 485 ? -23.200 31.258 73.628 1.00 29.14 485 GLU A N 1
ATOM 3907 C CA . GLU A 1 485 ? -23.203 32.660 73.185 1.00 29.14 485 GLU A CA 1
ATOM 3908 C C . GLU A 1 485 ? -22.140 32.970 72.093 1.00 29.14 485 GLU A C 1
ATOM 3910 O O . GLU A 1 485 ? -21.294 32.142 71.761 1.00 29.14 485 GLU A O 1
ATOM 3915 N N . SER A 1 486 ? -22.216 34.171 71.511 1.00 41.41 486 SER A N 1
ATOM 3916 C CA . SER A 1 486 ? -21.464 34.688 70.350 1.00 41.41 486 SER A CA 1
ATOM 3917 C C . SER A 1 486 ? -19.939 34.842 70.512 1.00 41.41 486 SER A C 1
ATOM 3919 O O . SER A 1 486 ? -19.487 35.296 71.559 1.00 41.41 486 SER A O 1
ATOM 3921 N N . ALA A 1 487 ? -19.167 34.693 69.417 1.00 32.88 487 ALA A N 1
ATOM 3922 C CA . ALA A 1 487 ? -17.907 35.437 69.203 1.00 32.88 487 ALA A CA 1
ATOM 3923 C C . ALA A 1 487 ? -17.388 35.449 67.739 1.00 32.88 487 ALA A C 1
ATOM 3925 O O . ALA A 1 487 ? -17.497 34.463 67.020 1.00 32.88 487 ALA A O 1
ATOM 3926 N N . ALA A 1 488 ? -16.724 36.560 67.387 1.00 29.86 488 ALA A N 1
ATOM 3927 C CA . ALA A 1 488 ? -15.658 36.726 66.380 1.00 29.86 488 ALA A CA 1
ATOM 3928 C C . ALA A 1 488 ? -15.925 36.447 64.878 1.00 29.86 488 ALA A C 1
ATOM 3930 O O . ALA A 1 488 ? -15.677 35.371 64.339 1.00 29.86 488 ALA A O 1
ATOM 3931 N N . THR A 1 489 ? -16.217 37.530 64.154 1.00 38.06 489 THR A N 1
ATOM 3932 C CA . THR A 1 489 ? -15.694 37.763 62.796 1.00 38.06 489 THR A CA 1
ATOM 3933 C C . THR A 1 489 ? -14.161 37.756 62.768 1.00 38.06 489 THR A C 1
ATOM 3935 O O . THR A 1 489 ? -13.571 38.595 63.440 1.00 38.06 489 THR A O 1
ATOM 3938 N N . GLU A 1 490 ? -13.541 36.955 61.890 1.00 33.00 490 GLU A N 1
ATOM 3939 C CA . GLU A 1 490 ? -12.434 37.419 61.028 1.00 33.00 490 GLU A CA 1
ATOM 3940 C C . GLU A 1 490 ? -12.195 36.500 59.800 1.00 33.00 490 GLU A C 1
ATOM 3942 O O . GLU A 1 490 ? -11.759 35.360 59.904 1.00 33.00 490 GLU A O 1
ATOM 3947 N N . LEU A 1 491 ? -12.523 37.042 58.620 1.00 45.84 491 LEU A N 1
ATOM 3948 C CA . LEU A 1 491 ? -11.897 36.843 57.299 1.00 45.84 491 LEU A CA 1
ATOM 3949 C C . LEU A 1 491 ? -11.379 35.447 56.860 1.00 45.84 491 LEU A C 1
ATOM 3951 O O . LEU A 1 491 ? -10.192 35.161 56.984 1.00 45.84 491 LEU A O 1
ATOM 3955 N N . ALA A 1 492 ? -12.193 34.716 56.078 1.00 38.72 492 ALA A N 1
ATOM 3956 C CA . ALA A 1 492 ? -11.757 34.135 54.789 1.00 38.72 492 ALA A CA 1
ATOM 3957 C C . ALA A 1 492 ? -12.931 33.644 53.903 1.00 38.72 492 ALA A C 1
ATOM 3959 O O . ALA A 1 492 ? -13.704 32.783 54.306 1.00 38.72 492 ALA A O 1
ATOM 3960 N N . GLY A 1 493 ? -12.990 34.102 52.644 1.00 41.03 493 GLY A N 1
ATOM 3961 C CA . GLY A 1 493 ? -13.580 33.328 51.536 1.00 41.03 493 GLY A CA 1
ATOM 3962 C C . GLY A 1 493 ? -15.104 33.356 51.332 1.00 41.03 493 GLY A C 1
ATOM 3963 O O . GLY A 1 493 ? -15.754 32.315 51.397 1.00 41.03 493 GLY A O 1
ATOM 3964 N N . THR A 1 494 ? -15.670 34.501 50.936 1.00 43.84 494 THR A N 1
ATOM 3965 C CA . THR A 1 494 ? -17.031 34.608 50.364 1.00 43.84 494 THR A CA 1
ATOM 3966 C C . THR A 1 494 ? -17.148 33.919 48.994 1.00 43.84 494 THR A C 1
ATOM 3968 O O . THR A 1 494 ? -17.184 34.549 47.939 1.00 43.84 494 THR A O 1
ATOM 3971 N N . GLY A 1 495 ? -17.243 32.590 48.999 1.00 42.28 495 GLY A N 1
ATOM 3972 C CA . GLY A 1 495 ? -17.560 31.792 47.816 1.00 42.28 495 GLY A CA 1
ATOM 3973 C C . GLY A 1 495 ? -19.065 31.704 47.566 1.00 42.28 495 GLY A C 1
ATOM 3974 O O . GLY A 1 495 ? -19.649 30.659 47.846 1.00 42.28 495 GLY A O 1
ATOM 3975 N N . SER A 1 496 ? -19.680 32.765 47.025 1.00 52.22 496 SER A N 1
ATOM 3976 C CA . SER A 1 496 ? -21.059 32.683 46.507 1.00 52.22 496 SER A CA 1
ATOM 3977 C C . SER A 1 496 ? -21.169 31.531 45.490 1.00 52.22 496 SER A C 1
ATOM 3979 O O . SER A 1 496 ? -20.256 31.395 44.666 1.00 52.22 496 SER A O 1
ATOM 3981 N N . PRO A 1 497 ? -22.240 30.709 45.502 1.00 64.69 497 PRO A N 1
ATOM 3982 C CA . PRO A 1 497 ? -22.432 29.643 44.516 1.00 64.69 497 PRO A CA 1
ATOM 3983 C C . PRO A 1 497 ? -22.302 30.145 43.071 1.00 64.69 497 PRO A C 1
ATOM 3985 O O . PRO A 1 497 ? -21.582 29.539 42.276 1.00 64.69 497 PRO A O 1
ATOM 3988 N N . ASP A 1 498 ? -22.879 31.312 42.774 1.00 67.44 498 ASP A N 1
ATOM 3989 C CA . ASP A 1 498 ? -22.836 31.940 41.447 1.00 67.44 498 ASP A CA 1
ATOM 3990 C C . ASP A 1 498 ? -21.413 32.297 41.002 1.00 67.44 498 ASP A C 1
ATOM 3992 O O . ASP A 1 498 ? -21.087 32.194 39.822 1.00 67.44 498 ASP A O 1
ATOM 3996 N N . LEU A 1 499 ? -20.525 32.661 41.937 1.00 74.56 499 LEU A N 1
ATOM 3997 C CA . LEU A 1 499 ? -19.132 32.978 41.613 1.00 74.56 499 LEU A CA 1
ATOM 3998 C C . LEU A 1 499 ? -18.383 31.730 41.126 1.00 74.56 499 LEU A C 1
ATOM 4000 O O . LEU A 1 499 ? -17.582 31.821 40.199 1.00 74.56 499 LEU A O 1
ATOM 4004 N N . LYS A 1 500 ? -18.673 30.558 41.709 1.00 82.50 500 LYS A N 1
ATOM 4005 C CA . LYS A 1 500 ? -18.091 29.282 41.266 1.00 82.50 500 LYS A CA 1
ATOM 4006 C C . LYS A 1 500 ? -18.645 28.854 39.907 1.00 82.50 500 LYS A C 1
ATOM 4008 O O . LYS A 1 500 ? -17.862 28.410 39.076 1.00 82.50 500 LYS A O 1
ATOM 4013 N N . VAL A 1 501 ? -19.946 29.048 39.663 1.00 85.19 501 VAL A N 1
ATOM 4014 C CA . VAL A 1 501 ? -20.584 28.765 38.363 1.00 85.19 501 VAL A CA 1
ATOM 4015 C C . VAL A 1 501 ? -20.004 29.654 37.257 1.00 85.19 501 VAL A C 1
ATOM 4017 O O . VAL A 1 501 ? -19.590 29.147 36.212 1.00 85.19 501 VAL A O 1
ATOM 4020 N N . LEU A 1 502 ? -19.881 30.962 37.505 1.00 85.94 502 LEU A N 1
ATOM 4021 C CA . LEU A 1 502 ? -19.239 31.900 36.578 1.00 85.94 502 LEU A CA 1
ATOM 4022 C C . LEU A 1 502 ? -17.761 31.557 36.348 1.00 85.94 502 LEU A C 1
ATOM 4024 O O . LEU A 1 502 ? -17.278 3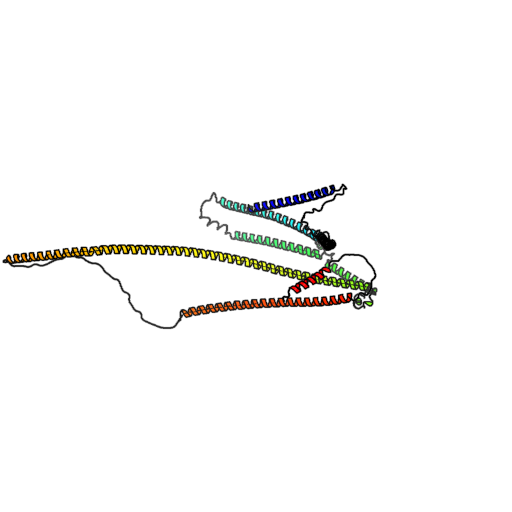1.640 35.221 1.00 85.94 502 LEU A O 1
ATOM 4028 N N . GLN A 1 503 ? -17.040 31.122 37.387 1.00 87.06 503 GLN A N 1
ATOM 4029 C CA . GLN A 1 503 ? -15.644 30.706 37.258 1.00 87.06 503 GLN A CA 1
ATOM 4030 C C . GLN A 1 503 ? -15.495 29.430 36.411 1.00 87.06 503 GLN A C 1
ATOM 4032 O O . GLN A 1 503 ? -14.592 29.378 35.574 1.00 87.06 503 GLN A O 1
ATOM 4037 N N . THR A 1 504 ? -16.389 28.442 36.555 1.00 87.06 504 THR A N 1
ATOM 4038 C CA . THR A 1 504 ? -16.400 27.245 35.695 1.00 87.06 504 THR A CA 1
ATOM 4039 C C . THR A 1 504 ? -16.744 27.584 34.244 1.00 87.06 504 THR A C 1
ATOM 4041 O O . THR A 1 504 ? -15.987 27.209 33.348 1.00 87.06 504 THR A O 1
ATOM 4044 N N . GLN A 1 505 ? -17.780 28.396 34.002 1.00 88.81 505 GLN A N 1
ATOM 4045 C CA . GLN A 1 505 ? -18.135 28.863 32.653 1.00 88.81 505 GLN A CA 1
ATOM 4046 C C . GLN A 1 505 ? -16.981 29.635 31.994 1.00 88.81 505 GLN A C 1
ATOM 4048 O O . GLN A 1 505 ? -16.687 29.444 30.816 1.00 88.81 505 GLN A O 1
ATOM 4053 N N . LEU A 1 506 ? -16.264 30.469 32.754 1.00 90.56 506 LEU A N 1
ATOM 4054 C CA . LEU A 1 506 ? -15.106 31.208 32.248 1.00 90.56 506 LEU A CA 1
ATOM 4055 C C . LEU A 1 506 ? -13.934 30.273 31.896 1.00 90.56 506 LEU A C 1
ATOM 4057 O O . LEU A 1 506 ? -13.244 30.513 30.903 1.00 90.56 506 LEU A O 1
ATOM 4061 N N . THR A 1 507 ? -13.724 29.180 32.643 1.00 90.38 507 THR A N 1
ATOM 4062 C CA . THR A 1 507 ? -12.740 28.149 32.260 1.00 90.38 507 THR A CA 1
ATOM 4063 C C . THR A 1 507 ? -13.164 27.335 31.037 1.00 90.38 507 THR A C 1
ATOM 4065 O O . THR A 1 507 ? -12.318 27.057 30.188 1.00 90.38 507 THR A O 1
ATOM 4068 N N . GLU A 1 508 ? -14.453 27.018 30.890 1.00 92.06 508 GLU A N 1
ATOM 4069 C CA . GLU A 1 508 ? -14.998 26.313 29.721 1.00 92.06 508 GLU A CA 1
ATOM 4070 C C . GLU A 1 508 ? -14.881 27.163 28.452 1.00 92.06 508 GLU A C 1
ATOM 4072 O O . GLU A 1 508 ? -14.324 26.708 27.453 1.00 92.06 508 GLU A O 1
ATOM 4077 N N . HIS A 1 509 ? -15.296 28.433 28.502 1.00 90.50 509 HIS A N 1
ATOM 4078 C CA . HIS A 1 509 ? -15.113 29.368 27.390 1.00 90.50 509 HIS A CA 1
ATOM 4079 C C . HIS A 1 509 ? -13.635 29.553 27.028 1.00 90.50 509 HIS A C 1
ATOM 4081 O O . HIS A 1 509 ? -13.300 29.597 25.846 1.00 90.50 509 HIS A O 1
ATOM 4087 N N . LYS A 1 510 ? -12.728 29.594 28.014 1.00 94.31 510 LYS A N 1
ATOM 4088 C CA . LYS A 1 510 ? -11.284 29.667 27.750 1.00 94.31 510 LYS A CA 1
ATOM 4089 C C . LYS A 1 510 ? -10.759 28.414 27.038 1.00 94.31 510 LYS A C 1
ATOM 4091 O O . LYS A 1 510 ? -9.978 28.550 26.099 1.00 94.31 510 LYS A O 1
ATOM 4096 N N . ALA A 1 511 ? -11.202 27.222 27.441 1.00 91.56 511 ALA A N 1
ATOM 4097 C CA . ALA A 1 511 ? -10.840 25.969 26.778 1.00 91.56 511 ALA A CA 1
ATOM 4098 C C . ALA A 1 511 ? -11.400 25.890 25.344 1.00 91.56 511 ALA A C 1
ATOM 4100 O O . ALA A 1 511 ? -10.687 25.481 24.428 1.00 91.56 511 ALA A O 1
ATOM 4101 N N . LEU A 1 512 ? -12.639 26.348 25.125 1.00 92.75 512 LEU A N 1
ATOM 4102 C CA . LEU A 1 512 ? -13.248 26.440 23.794 1.00 92.75 512 LEU A CA 1
ATOM 4103 C C . LEU A 1 512 ? -12.495 27.418 22.880 1.00 92.75 512 LEU A C 1
ATOM 4105 O O . LEU A 1 512 ? -12.234 27.081 21.727 1.00 92.75 512 LEU A O 1
ATOM 4109 N N . CYS A 1 513 ? -12.087 28.586 23.387 1.00 92.56 513 CYS A N 1
ATOM 4110 C CA . CYS A 1 513 ? -11.254 29.524 22.629 1.00 92.56 513 CYS A CA 1
ATOM 4111 C C . CYS A 1 513 ? -9.906 28.901 22.241 1.00 92.56 513 CYS A C 1
ATOM 4113 O O . CYS A 1 513 ? -9.516 28.995 21.083 1.00 92.56 513 CYS A O 1
ATOM 4115 N N . GLN A 1 514 ? -9.233 28.200 23.160 1.00 94.81 514 GLN A N 1
ATOM 4116 C CA . GLN A 1 514 ? -7.967 27.515 22.865 1.00 94.81 514 GLN A CA 1
ATOM 4117 C C . GLN A 1 514 ? -8.131 26.402 21.817 1.00 94.81 514 GLN A C 1
ATOM 4119 O O . GLN A 1 514 ? -7.306 26.277 20.914 1.00 94.81 514 GLN A O 1
ATOM 4124 N N . ALA A 1 515 ? -9.214 25.621 21.882 1.00 91.12 515 ALA A N 1
ATOM 4125 C CA . ALA A 1 515 ? -9.523 24.620 20.860 1.00 91.12 515 ALA A CA 1
ATOM 4126 C C . ALA A 1 515 ? -9.801 25.262 19.485 1.00 91.12 515 ALA A C 1
ATOM 4128 O O . ALA A 1 515 ? -9.330 24.764 18.462 1.00 91.12 515 ALA A O 1
ATOM 4129 N N . ALA A 1 516 ? -10.514 26.393 19.460 1.00 91.56 516 ALA A N 1
ATOM 4130 C CA . ALA A 1 516 ? -10.776 27.154 18.241 1.00 91.56 516 ALA A CA 1
ATOM 4131 C C . ALA A 1 516 ? -9.505 27.797 17.652 1.00 91.56 516 ALA A C 1
ATOM 4133 O O . ALA A 1 516 ? -9.369 27.852 16.432 1.00 91.56 516 ALA A O 1
ATOM 4134 N N . GLU A 1 517 ? -8.559 28.242 18.486 1.00 93.12 517 GLU A N 1
ATOM 4135 C CA . GLU A 1 517 ? -7.242 28.720 18.042 1.00 93.12 517 GLU A CA 1
ATOM 4136 C C . GLU A 1 517 ? -6.429 27.599 17.384 1.00 93.12 517 GLU A C 1
ATOM 4138 O O . GLU A 1 517 ? -5.920 27.791 16.283 1.00 93.12 517 GLU A O 1
ATOM 4143 N N . VAL A 1 518 ? -6.385 26.405 17.987 1.00 97.31 518 VAL A N 1
ATOM 4144 C CA . VAL A 1 518 ? -5.681 25.243 17.413 1.00 97.31 518 VAL A CA 1
ATOM 4145 C C . VAL A 1 518 ? -6.288 24.811 16.073 1.00 97.31 518 VAL A C 1
ATOM 4147 O O . VAL A 1 518 ? -5.550 24.565 15.118 1.00 97.31 518 VAL A O 1
ATOM 4150 N N . GLU A 1 519 ? -7.618 24.750 15.954 1.00 94.06 519 GLU A N 1
ATOM 4151 C CA . GLU A 1 519 ? -8.262 24.417 14.674 1.00 94.06 519 GLU A CA 1
ATOM 4152 C C . GLU A 1 519 ? -8.129 25.545 13.635 1.00 94.06 519 GLU A C 1
ATOM 4154 O O . GLU A 1 519 ? -7.940 25.259 12.453 1.00 94.06 519 GLU A O 1
ATOM 4159 N N . ARG A 1 520 ? -8.121 26.825 14.039 1.00 95.62 520 ARG A N 1
ATOM 4160 C CA . ARG A 1 520 ? -7.778 27.946 13.142 1.00 95.62 520 ARG A CA 1
ATOM 4161 C C . ARG A 1 520 ? -6.363 27.786 12.589 1.00 95.62 520 ARG A C 1
ATOM 4163 O O . ARG A 1 520 ? -6.170 27.926 11.384 1.00 95.62 520 ARG A O 1
ATOM 4170 N N . ASP A 1 521 ? -5.391 27.480 13.439 1.00 96.06 521 ASP A N 1
ATOM 4171 C CA . ASP A 1 521 ? -3.988 27.370 13.036 1.00 96.06 521 ASP A CA 1
ATOM 4172 C C . ASP A 1 521 ? -3.776 26.145 12.123 1.00 96.06 521 ASP A C 1
ATOM 4174 O O . ASP A 1 521 ? -3.132 26.247 11.078 1.00 96.06 521 ASP A O 1
ATOM 4178 N N . ARG A 1 522 ? -4.455 25.026 12.408 1.00 96.88 522 ARG A N 1
ATOM 4179 C CA . ARG A 1 522 ? -4.530 23.847 11.526 1.00 96.88 522 ARG A CA 1
ATOM 4180 C C . ARG A 1 522 ? -5.185 24.147 10.170 1.00 96.88 522 ARG A C 1
ATOM 4182 O O . ARG A 1 522 ? -4.751 23.627 9.139 1.00 96.88 522 ARG A O 1
ATOM 4189 N N . LEU A 1 523 ? -6.231 24.976 10.143 1.00 94.88 523 LEU A N 1
ATOM 4190 C CA . LEU A 1 523 ? -6.863 25.428 8.900 1.00 94.88 523 LEU A CA 1
ATOM 4191 C C . LEU A 1 523 ? -5.941 26.363 8.108 1.00 94.88 523 LEU A C 1
ATOM 4193 O O . LEU A 1 523 ? -5.881 26.240 6.885 1.00 94.88 523 LEU A O 1
ATOM 4197 N N . LEU A 1 524 ? -5.179 27.237 8.773 1.00 95.50 524 LEU A N 1
ATOM 4198 C CA . LEU A 1 524 ? -4.151 28.060 8.131 1.00 95.50 524 LEU A CA 1
ATOM 4199 C C . LEU A 1 524 ? -3.053 27.187 7.506 1.00 95.50 524 LEU A C 1
ATOM 4201 O O . LEU A 1 524 ? -2.722 27.386 6.336 1.00 95.50 524 LEU A O 1
ATOM 4205 N N . GLU A 1 525 ? -2.555 26.164 8.208 1.00 97.25 525 GLU A N 1
ATOM 4206 C CA . GLU A 1 525 ? -1.634 25.179 7.623 1.00 97.25 525 GLU A CA 1
ATOM 4207 C C . GLU A 1 525 ? -2.236 24.514 6.375 1.00 97.25 525 GLU A C 1
ATOM 4209 O O . GLU A 1 525 ? -1.599 24.494 5.318 1.00 97.25 525 GLU A O 1
ATOM 4214 N N . LEU A 1 526 ? -3.485 24.036 6.445 1.00 96.81 526 LEU A N 1
ATOM 4215 C CA . LEU A 1 526 ? -4.162 23.434 5.293 1.00 96.81 526 LEU A CA 1
ATOM 4216 C C . LEU A 1 526 ? -4.278 24.413 4.113 1.00 96.81 526 LEU A C 1
ATOM 4218 O O . LEU A 1 526 ? -4.013 24.016 2.975 1.00 96.81 526 LEU A O 1
ATOM 4222 N N . VAL A 1 527 ? -4.615 25.680 4.373 1.00 96.62 527 VAL A N 1
ATOM 4223 C CA . VAL A 1 527 ? -4.653 26.743 3.359 1.00 96.62 527 VAL A CA 1
ATOM 4224 C C . VAL A 1 527 ? -3.273 26.939 2.732 1.00 96.62 527 VAL A C 1
ATOM 4226 O O . VAL A 1 527 ? -3.187 26.916 1.508 1.00 96.62 527 VAL A O 1
ATOM 4229 N N . THR A 1 528 ? -2.181 27.021 3.503 1.00 95.50 528 THR A N 1
ATOM 4230 C CA . THR A 1 528 ? -0.826 27.157 2.921 1.00 95.50 528 THR A CA 1
ATOM 4231 C C . THR A 1 528 ? -0.423 25.950 2.061 1.00 95.50 528 THR A C 1
ATOM 4233 O O . THR A 1 528 ? 0.168 26.112 0.992 1.00 95.50 528 THR A O 1
ATOM 4236 N N . VAL A 1 529 ? -0.799 24.729 2.461 1.00 97.62 529 VAL A N 1
ATOM 4237 C CA . VAL A 1 529 ? -0.526 23.498 1.697 1.00 97.62 529 VAL A CA 1
ATOM 4238 C C . VAL A 1 529 ? -1.393 23.396 0.433 1.00 97.62 529 VAL A C 1
ATOM 4240 O O . VAL A 1 529 ? -0.991 22.758 -0.546 1.00 97.62 529 VAL A O 1
ATOM 4243 N N . LEU A 1 530 ? -2.589 23.990 0.426 1.00 93.12 530 LEU A N 1
ATOM 4244 C CA . LEU A 1 530 ? -3.421 24.117 -0.773 1.00 93.12 530 LEU A CA 1
ATOM 4245 C C . LEU A 1 530 ? -2.886 25.213 -1.700 1.00 93.12 530 LEU A C 1
ATOM 4247 O O . LEU A 1 530 ? -2.678 24.932 -2.876 1.00 93.12 530 LEU A O 1
ATOM 4251 N N . GLN A 1 531 ? -2.566 26.392 -1.165 1.00 96.12 531 GLN A N 1
ATOM 4252 C CA . GLN A 1 531 ? -1.953 27.519 -1.870 1.00 96.12 531 GLN A CA 1
ATOM 4253 C C . GLN A 1 531 ? -0.696 27.072 -2.632 1.00 96.12 531 GLN A C 1
ATOM 4255 O O . GLN A 1 531 ? -0.632 27.194 -3.854 1.00 96.12 531 GLN A O 1
ATOM 4260 N N . LYS A 1 532 ? 0.238 26.400 -1.944 1.00 96.75 532 LYS A N 1
ATOM 4261 C CA . LYS A 1 532 ? 1.445 25.836 -2.562 1.00 96.75 532 LYS A CA 1
ATOM 4262 C C . LYS A 1 532 ? 1.137 24.803 -3.653 1.00 96.75 532 LYS A C 1
ATOM 4264 O O . LYS A 1 532 ? 1.821 24.760 -4.671 1.00 96.75 532 LYS A O 1
ATOM 4269 N N . ARG A 1 533 ? 0.108 23.963 -3.478 1.00 95.25 533 ARG A N 1
ATOM 4270 C CA . ARG A 1 533 ? -0.312 22.995 -4.511 1.00 95.25 533 ARG A CA 1
ATOM 4271 C C . ARG A 1 533 ? -0.944 23.666 -5.732 1.00 95.25 533 ARG A C 1
ATOM 4273 O O . ARG A 1 533 ? -0.782 23.139 -6.831 1.00 95.25 533 ARG A O 1
ATOM 4280 N N . VAL A 1 534 ? -1.630 24.795 -5.552 1.00 94.62 534 VAL A N 1
ATOM 4281 C CA . VAL A 1 534 ? -2.138 25.627 -6.653 1.00 94.62 534 VAL A CA 1
ATOM 4282 C C . VAL A 1 534 ? -0.972 26.280 -7.389 1.00 94.62 534 VAL A C 1
ATOM 4284 O O . VAL A 1 534 ? -0.885 26.130 -8.602 1.00 94.62 534 VAL A O 1
ATOM 4287 N N . GLU A 1 535 ? -0.027 26.896 -6.676 1.00 96.12 535 GLU A N 1
ATOM 4288 C CA . GLU A 1 535 ? 1.189 27.491 -7.253 1.00 96.12 535 GLU A CA 1
ATOM 4289 C C . GLU A 1 535 ? 2.003 26.460 -8.048 1.00 96.12 535 GLU A C 1
ATOM 4291 O O . GLU A 1 535 ? 2.254 26.657 -9.234 1.00 96.12 535 GLU A O 1
ATOM 4296 N N . GLU A 1 536 ? 2.307 25.296 -7.459 1.00 95.88 536 GLU A N 1
ATOM 4297 C CA . GLU A 1 536 ? 2.957 24.172 -8.149 1.00 95.88 536 GLU A CA 1
ATOM 4298 C C . GLU A 1 536 ? 2.146 23.611 -9.333 1.00 95.88 536 GLU A C 1
ATOM 4300 O O . GLU A 1 536 ? 2.701 22.886 -10.166 1.00 95.88 536 GLU A O 1
ATOM 4305 N N . GLY A 1 537 ? 0.832 23.843 -9.372 1.00 91.75 537 GLY A N 1
ATOM 4306 C CA . GLY A 1 537 ? -0.050 23.501 -10.486 1.00 91.75 537 GLY A CA 1
ATOM 4307 C C . GLY A 1 537 ? 0.091 24.510 -11.623 1.00 91.75 537 GLY A C 1
ATOM 4308 O O . GLY A 1 537 ? 0.438 24.123 -12.741 1.00 91.75 537 GLY A O 1
ATOM 4309 N N . SER A 1 538 ? -0.082 25.795 -11.314 1.00 91.81 538 SER A N 1
ATOM 4310 C CA . SER A 1 538 ? 0.104 26.926 -12.230 1.00 91.81 538 SER A CA 1
ATOM 4311 C C . SER A 1 538 ? 1.486 26.907 -12.884 1.00 91.81 538 SER A C 1
ATOM 4313 O O . SER A 1 538 ? 1.596 27.034 -14.100 1.00 91.81 538 SER A O 1
ATOM 4315 N N . ASP A 1 539 ? 2.536 26.618 -12.112 1.00 95.38 539 ASP A N 1
ATOM 4316 C CA . ASP A 1 539 ? 3.914 26.478 -12.594 1.00 95.38 539 ASP A CA 1
ATOM 4317 C C . ASP A 1 539 ? 4.081 25.380 -13.658 1.00 95.38 539 ASP A C 1
ATOM 4319 O O . ASP A 1 539 ? 4.898 25.497 -14.575 1.00 95.38 539 ASP A O 1
ATOM 4323 N N . LYS A 1 540 ? 3.339 24.273 -13.521 1.00 93.81 540 LYS A N 1
ATOM 4324 C CA . LYS A 1 540 ? 3.362 23.151 -14.473 1.00 93.81 540 LYS A CA 1
ATOM 4325 C C . LYS A 1 540 ? 2.560 23.485 -15.726 1.00 93.81 540 LYS A C 1
ATOM 4327 O O . LYS A 1 540 ? 3.029 23.171 -16.817 1.00 93.81 540 LYS A O 1
ATOM 4332 N N . VAL A 1 541 ? 1.409 24.146 -15.571 1.00 90.81 541 VAL A N 1
ATOM 4333 C CA . VAL A 1 541 ? 0.592 24.644 -16.689 1.00 90.81 541 VAL A CA 1
ATOM 4334 C C . VAL A 1 541 ? 1.394 25.646 -17.517 1.00 90.81 541 VAL A C 1
ATOM 4336 O O . VAL A 1 541 ? 1.579 25.418 -18.706 1.00 90.81 541 VAL A O 1
ATOM 4339 N N . TRP A 1 542 ? 1.999 26.656 -16.887 1.00 96.06 542 TRP A N 1
ATOM 4340 C CA . TRP A 1 542 ? 2.824 27.664 -17.563 1.00 96.06 542 TRP A CA 1
ATOM 4341 C C . TRP A 1 542 ? 4.013 27.048 -18.326 1.00 96.06 542 TRP A C 1
ATOM 4343 O O . TRP A 1 542 ? 4.292 27.406 -19.471 1.00 96.06 542 TRP A O 1
ATOM 4353 N N . LYS A 1 543 ? 4.694 26.049 -17.739 1.00 94.50 543 LYS A N 1
ATOM 4354 C CA . LYS A 1 543 ? 5.777 25.306 -18.420 1.00 94.50 543 LYS A CA 1
ATOM 4355 C C . LYS A 1 543 ? 5.270 24.459 -19.594 1.00 94.50 543 LYS A C 1
ATOM 4357 O O . LYS A 1 543 ? 6.017 24.268 -20.553 1.00 94.50 543 LYS A O 1
ATOM 4362 N N . ALA A 1 544 ? 4.049 23.930 -19.527 1.00 89.06 544 ALA A N 1
ATOM 4363 C CA . ALA A 1 544 ? 3.434 23.181 -20.622 1.00 89.06 544 ALA A CA 1
ATOM 4364 C C . ALA A 1 544 ? 2.969 24.110 -21.756 1.00 89.06 544 ALA A C 1
ATOM 4366 O O . ALA A 1 544 ? 3.242 23.827 -22.918 1.00 89.06 544 ALA A O 1
ATOM 4367 N N . GLU A 1 545 ? 2.357 25.243 -21.417 1.00 92.94 545 GLU A N 1
ATOM 4368 C CA . GLU A 1 545 ? 1.919 26.281 -22.353 1.00 92.94 545 GLU A CA 1
ATOM 4369 C C . GLU A 1 545 ? 3.102 26.885 -23.119 1.00 92.94 545 GLU A C 1
ATOM 4371 O O . GLU A 1 545 ? 3.077 26.942 -24.348 1.00 92.94 545 GLU A O 1
ATOM 4376 N N . LYS A 1 546 ? 4.206 27.202 -22.429 1.00 96.25 546 LYS A N 1
ATOM 4377 C CA . LYS A 1 546 ? 5.441 27.648 -23.088 1.00 96.25 546 LYS A CA 1
ATOM 4378 C C . LYS A 1 546 ? 5.985 26.613 -24.084 1.00 96.25 546 LYS A C 1
ATOM 4380 O O . LYS A 1 546 ? 6.394 26.979 -25.181 1.00 96.25 546 LYS A O 1
ATOM 4385 N N . ARG A 1 547 ? 5.965 25.319 -23.739 1.00 94.12 547 ARG A N 1
ATOM 4386 C CA . ARG A 1 547 ? 6.373 24.246 -24.669 1.00 94.12 547 ARG A CA 1
ATOM 4387 C C . ARG A 1 547 ? 5.430 24.138 -25.862 1.00 94.12 547 ARG A C 1
ATOM 4389 O O . ARG A 1 547 ? 5.904 23.966 -26.977 1.00 94.12 547 ARG A O 1
ATOM 4396 N N . LEU A 1 548 ? 4.120 24.260 -25.646 1.00 91.50 548 LEU A N 1
ATOM 4397 C CA . LEU A 1 548 ? 3.137 24.278 -26.728 1.00 91.50 548 LEU A CA 1
ATOM 4398 C C . LEU A 1 548 ? 3.405 25.443 -27.691 1.00 91.50 548 LEU A C 1
ATOM 4400 O O . LEU A 1 548 ? 3.409 25.234 -28.900 1.00 91.50 548 LEU A O 1
ATOM 4404 N N . GLN A 1 549 ? 3.712 26.631 -27.165 1.00 93.50 549 GLN A N 1
ATOM 4405 C CA . GLN A 1 549 ? 4.088 27.799 -27.963 1.00 93.50 549 GLN A CA 1
ATOM 4406 C C . GLN A 1 549 ? 5.396 27.575 -28.749 1.00 93.50 549 GLN A C 1
ATOM 4408 O O . GLN A 1 549 ? 5.479 27.941 -29.921 1.00 93.50 549 GLN A O 1
ATOM 4413 N N . GLU A 1 550 ? 6.404 26.938 -28.143 1.00 94.69 550 GLU A N 1
ATOM 4414 C CA . GLU A 1 550 ? 7.654 26.561 -28.823 1.00 94.69 550 GLU A CA 1
ATOM 4415 C C . GLU A 1 550 ? 7.419 25.543 -29.957 1.00 94.69 550 GLU A C 1
ATOM 4417 O O . GLU A 1 550 ? 7.982 25.703 -31.041 1.00 94.69 550 GLU A O 1
ATOM 4422 N N . GLU A 1 551 ? 6.571 24.525 -29.761 1.00 88.81 551 GLU A N 1
ATOM 4423 C CA . GLU A 1 551 ? 6.223 23.581 -30.836 1.00 88.81 551 GLU A CA 1
ATOM 4424 C C . GLU A 1 551 ? 5.357 24.239 -31.925 1.00 88.81 551 GLU A C 1
ATOM 4426 O O . GLU A 1 551 ? 5.599 24.004 -33.105 1.00 88.81 551 GLU A O 1
ATOM 4431 N N . GLN A 1 552 ? 4.418 25.129 -31.577 1.00 90.88 552 GLN A N 1
ATOM 4432 C CA . GLN A 1 552 ? 3.652 25.916 -32.557 1.00 90.88 552 GLN A CA 1
ATOM 4433 C C . GLN A 1 552 ? 4.573 26.767 -33.444 1.00 90.88 552 GLN A C 1
ATOM 4435 O O . GLN A 1 552 ? 4.422 26.769 -34.665 1.00 90.88 552 GLN A O 1
ATOM 4440 N N . GLN A 1 553 ? 5.574 27.436 -32.859 1.00 93.19 553 GLN A N 1
ATOM 4441 C CA . GLN A 1 553 ? 6.583 28.179 -33.623 1.00 93.19 553 GLN A CA 1
ATOM 4442 C C . GLN A 1 553 ? 7.385 27.263 -34.561 1.00 93.19 553 GLN A C 1
ATOM 4444 O O . GLN A 1 553 ? 7.655 27.641 -35.702 1.00 93.19 553 GLN A O 1
ATOM 4449 N N . ARG A 1 554 ? 7.736 26.045 -34.124 1.00 93.25 554 ARG A N 1
ATOM 4450 C CA . ARG A 1 554 ? 8.411 25.057 -34.984 1.00 93.25 554 ARG A CA 1
ATOM 4451 C C . ARG A 1 554 ? 7.516 24.570 -36.119 1.00 93.25 554 ARG A C 1
ATOM 4453 O O . ARG A 1 554 ? 8.010 24.478 -37.238 1.00 93.25 554 ARG A O 1
ATOM 4460 N N . CYS A 1 555 ? 6.232 24.312 -35.866 1.00 87.00 555 CYS A N 1
ATOM 4461 C CA . CYS A 1 555 ? 5.268 23.953 -36.908 1.00 87.00 555 CYS A CA 1
ATOM 4462 C C . CYS A 1 555 ? 5.193 25.038 -37.986 1.00 87.00 555 CYS A C 1
ATOM 4464 O O . CYS A 1 555 ? 5.408 24.723 -39.151 1.00 87.00 555 CYS A O 1
ATOM 4466 N N . VAL A 1 556 ? 5.038 26.312 -37.607 1.00 94.56 556 VAL A N 1
ATOM 4467 C CA . VAL A 1 556 ? 5.014 27.438 -38.563 1.00 94.56 556 VAL A CA 1
ATOM 4468 C C . VAL A 1 556 ? 6.309 27.520 -39.387 1.00 94.56 556 VAL A C 1
ATOM 4470 O O . VAL A 1 556 ? 6.266 27.757 -40.593 1.00 94.56 556 VAL A O 1
ATOM 4473 N N . VAL A 1 557 ? 7.478 27.289 -38.777 1.00 93.25 557 VAL A N 1
ATOM 4474 C CA . VAL A 1 557 ? 8.759 27.260 -39.510 1.00 93.25 557 VAL A CA 1
ATOM 4475 C C . VAL A 1 557 ? 8.839 26.073 -40.479 1.00 93.25 557 VAL A C 1
ATOM 4477 O O . VAL A 1 557 ? 9.346 26.234 -41.589 1.00 93.25 557 VAL A O 1
ATOM 4480 N N . LEU A 1 558 ? 8.340 24.896 -40.093 1.00 87.81 558 LEU A N 1
ATOM 4481 C CA . LEU A 1 558 ? 8.296 23.712 -40.958 1.00 87.81 558 LEU A CA 1
ATOM 4482 C C . LEU A 1 558 ? 7.293 23.880 -42.107 1.00 87.81 558 LEU A C 1
ATOM 4484 O O . LEU A 1 558 ? 7.612 23.522 -43.236 1.00 87.81 558 LEU A O 1
ATOM 4488 N N . GLU A 1 559 ? 6.133 24.487 -41.860 1.00 89.12 559 GLU A N 1
ATOM 4489 C CA . GLU A 1 559 ? 5.145 24.841 -42.886 1.00 89.12 559 GLU A CA 1
ATOM 4490 C C . GLU A 1 559 ? 5.741 25.820 -43.906 1.00 89.12 559 GLU A C 1
ATOM 4492 O O . GLU A 1 559 ? 5.704 25.546 -45.103 1.00 89.12 559 GLU A O 1
ATOM 4497 N N . GLN A 1 560 ? 6.424 26.880 -43.455 1.00 91.69 560 GLN A N 1
ATOM 4498 C CA . GLN A 1 560 ? 7.149 27.801 -44.344 1.00 91.69 560 GLN A CA 1
ATOM 4499 C C . GLN A 1 560 ? 8.280 27.123 -45.138 1.00 91.69 560 GLN A C 1
ATOM 4501 O O . GLN A 1 560 ? 8.627 27.577 -46.230 1.00 91.69 560 GLN A O 1
ATOM 4506 N N . GLN A 1 561 ? 8.907 26.071 -44.602 1.00 88.50 561 GLN A N 1
ATOM 4507 C CA . GLN A 1 561 ? 9.906 25.282 -45.335 1.00 88.50 561 GLN A CA 1
ATOM 4508 C C . GLN A 1 561 ? 9.251 24.365 -46.373 1.00 88.50 561 GLN A C 1
ATOM 4510 O O . GLN A 1 561 ? 9.753 24.269 -47.492 1.00 88.50 561 GLN A O 1
ATOM 4515 N N . LEU A 1 562 ? 8.124 23.732 -46.037 1.00 81.31 562 LEU A N 1
ATOM 4516 C CA . LEU A 1 562 ? 7.346 22.908 -46.962 1.00 81.31 562 LEU A CA 1
ATOM 4517 C C . LEU A 1 562 ? 6.770 23.742 -48.110 1.00 81.31 562 LEU A C 1
ATOM 4519 O O . LEU A 1 562 ? 6.885 23.328 -49.259 1.00 81.31 562 LEU A O 1
ATOM 4523 N N . GLU A 1 563 ? 6.237 24.931 -47.828 1.00 84.81 563 GLU A N 1
ATOM 4524 C CA . GLU A 1 563 ? 5.744 25.864 -48.845 1.00 84.81 563 GLU A CA 1
ATOM 4525 C C . GLU A 1 563 ? 6.874 26.293 -49.795 1.00 84.81 563 GLU A C 1
ATOM 4527 O O . GLU A 1 563 ? 6.731 26.192 -51.012 1.00 84.81 563 GLU A O 1
ATOM 4532 N N . LYS A 1 564 ? 8.055 26.654 -49.267 1.00 83.69 564 LYS A N 1
ATOM 4533 C CA . LYS A 1 564 ? 9.240 26.961 -50.094 1.00 83.69 564 LYS A CA 1
ATOM 4534 C C . LYS A 1 564 ? 9.675 25.792 -50.980 1.00 83.69 564 LYS A C 1
ATOM 4536 O O . LYS A 1 564 ? 10.086 26.030 -52.108 1.00 83.69 564 LYS A O 1
ATOM 4541 N N . LEU A 1 565 ? 9.577 24.552 -50.495 1.00 75.88 565 LEU A N 1
ATOM 4542 C CA . LEU A 1 565 ? 9.897 23.352 -51.277 1.00 75.88 565 LEU A CA 1
ATOM 4543 C C . LEU A 1 565 ? 8.811 23.005 -52.312 1.00 75.88 565 LEU A C 1
ATOM 4545 O O . LEU A 1 565 ? 9.134 22.462 -53.365 1.00 75.88 565 LEU A O 1
ATOM 4549 N N . GLN A 1 566 ? 7.540 23.322 -52.049 1.00 74.38 566 GLN A N 1
ATOM 4550 C CA . GLN A 1 566 ? 6.447 23.159 -53.018 1.00 74.38 566 GLN A CA 1
ATOM 4551 C C . GLN A 1 566 ? 6.480 24.226 -54.121 1.00 74.38 566 GLN A C 1
ATOM 4553 O O . GLN A 1 566 ? 6.151 23.929 -55.268 1.00 74.38 566 GLN A O 1
ATOM 4558 N N . MET A 1 567 ? 6.931 25.441 -53.797 1.00 63.22 567 MET A N 1
ATOM 4559 C CA . MET A 1 567 ? 7.096 26.548 -54.746 1.00 63.22 567 MET A CA 1
ATOM 4560 C C . MET A 1 567 ? 8.350 26.432 -55.635 1.00 63.22 567 MET A C 1
ATOM 4562 O O . MET A 1 567 ? 8.585 27.315 -56.458 1.00 63.22 567 MET A O 1
ATOM 4566 N N . ASP A 1 568 ? 9.113 25.336 -55.532 1.00 53.50 568 ASP A N 1
ATOM 4567 C CA . ASP A 1 568 ? 10.318 25.064 -56.331 1.00 53.50 568 ASP A CA 1
ATOM 4568 C C . ASP A 1 568 ? 10.148 23.833 -57.273 1.00 53.50 568 ASP A C 1
ATOM 4570 O O . ASP A 1 568 ? 10.942 22.888 -57.228 1.00 53.50 568 ASP A O 1
ATOM 4574 N N . PRO A 1 569 ? 9.116 23.777 -58.153 1.00 53.03 569 PRO A N 1
ATOM 4575 C CA . PRO A 1 569 ? 8.769 22.592 -58.960 1.00 53.03 569 PRO A CA 1
ATOM 4576 C C . PRO A 1 569 ? 9.717 22.350 -60.158 1.00 53.03 569 PRO A C 1
ATOM 4578 O O . PRO A 1 569 ? 9.309 21.820 -61.193 1.00 53.03 569 PRO A O 1
ATOM 4581 N N . GLY A 1 570 ? 10.973 22.798 -60.066 1.00 52.34 570 GLY A N 1
ATOM 4582 C CA . GLY A 1 570 ? 11.713 23.295 -61.223 1.00 52.34 570 GLY A CA 1
ATOM 4583 C C . GLY A 1 570 ? 13.168 22.866 -61.392 1.00 52.34 570 GLY A C 1
ATOM 4584 O O . GLY A 1 570 ? 13.865 23.557 -62.134 1.00 52.34 570 GLY A O 1
ATOM 4585 N N . ARG A 1 571 ? 13.668 21.763 -60.798 1.00 46.25 571 ARG A N 1
ATOM 4586 C CA . ARG A 1 571 ? 14.957 21.184 -61.253 1.00 46.25 571 ARG A CA 1
ATOM 4587 C C . ARG A 1 571 ? 15.175 19.679 -61.018 1.00 46.25 571 ARG A C 1
ATOM 4589 O O . ARG A 1 571 ? 15.221 19.197 -59.895 1.00 46.25 571 ARG A O 1
ATOM 4596 N N . ASN A 1 572 ? 15.525 19.015 -62.125 1.00 39.47 572 ASN A N 1
ATOM 4597 C CA . ASN A 1 572 ? 16.348 17.800 -62.235 1.00 39.47 572 ASN A CA 1
ATOM 4598 C C . ASN A 1 572 ? 15.712 16.427 -61.951 1.00 39.47 572 ASN A C 1
ATOM 4600 O O . ASN A 1 572 ? 16.065 15.715 -61.015 1.00 39.47 572 ASN A O 1
ATOM 4604 N N . THR A 1 573 ? 14.941 15.954 -62.929 1.00 50.66 573 THR A N 1
ATOM 4605 C CA . THR A 1 573 ? 14.863 14.525 -63.263 1.00 50.66 573 THR A CA 1
ATOM 4606 C C . THR A 1 573 ? 16.195 14.009 -63.837 1.00 50.66 573 THR A C 1
ATOM 4608 O O . THR A 1 573 ? 16.574 14.425 -64.931 1.00 50.66 573 THR A O 1
ATOM 4611 N N . SER A 1 574 ? 16.878 13.065 -63.178 1.00 41.59 574 SER A N 1
ATOM 4612 C CA . SER A 1 574 ? 17.600 11.955 -63.849 1.00 41.59 574 SER A CA 1
ATOM 4613 C C . SER A 1 574 ? 18.219 10.939 -62.869 1.00 41.59 574 SER A C 1
ATOM 4615 O O . SER A 1 574 ? 18.610 11.285 -61.763 1.00 41.59 574 SER A O 1
ATOM 4617 N N . ALA A 1 575 ? 18.350 9.696 -63.359 1.00 41.97 575 ALA A N 1
ATOM 4618 C CA . ALA A 1 575 ? 19.166 8.576 -62.857 1.00 41.97 575 ALA A CA 1
ATOM 4619 C C . ALA A 1 575 ? 18.685 7.707 -61.654 1.00 41.97 575 ALA A C 1
ATOM 4621 O O . ALA A 1 575 ? 18.781 8.073 -60.492 1.00 41.97 575 ALA A O 1
ATOM 4622 N N . GLN A 1 576 ? 18.355 6.451 -62.010 1.00 36.97 576 GLN A N 1
ATOM 4623 C CA . GLN A 1 576 ? 18.575 5.174 -61.287 1.00 36.97 576 GLN A CA 1
ATOM 4624 C C . GLN A 1 576 ? 17.652 4.712 -60.121 1.00 36.97 576 GLN A C 1
ATOM 4626 O O . GLN A 1 576 ? 17.731 5.149 -58.980 1.00 36.97 576 GLN A O 1
ATOM 4631 N N . LYS A 1 577 ? 16.865 3.660 -60.424 1.00 35.16 577 LYS A N 1
ATOM 4632 C CA . LYS A 1 577 ? 16.496 2.516 -59.541 1.00 35.16 577 LYS A CA 1
ATOM 4633 C C . LYS A 1 577 ? 17.671 1.505 -59.495 1.00 35.16 577 LYS A C 1
ATOM 4635 O O . LYS A 1 577 ? 18.488 1.597 -60.413 1.00 35.16 577 LYS A O 1
ATOM 4640 N N . PRO A 1 578 ? 17.736 0.483 -58.596 1.00 41.41 578 PRO A N 1
ATOM 4641 C CA . PRO A 1 578 ? 16.738 -0.063 -57.638 1.00 41.41 578 PRO A CA 1
ATOM 4642 C C . PRO A 1 578 ? 17.308 -0.161 -56.177 1.00 41.41 578 PRO A C 1
ATOM 4644 O O . PRO A 1 578 ? 18.355 0.436 -55.942 1.00 41.41 578 PRO A O 1
ATOM 4647 N N . PRO A 1 579 ? 16.732 -0.895 -55.181 1.00 43.28 579 PRO A N 1
ATOM 4648 C CA . PRO A 1 579 ? 15.480 -1.663 -55.128 1.00 43.28 579 PRO A CA 1
ATOM 4649 C C . PRO A 1 579 ? 14.467 -1.214 -54.050 1.00 43.28 579 PRO A C 1
ATOM 4651 O O . PRO A 1 579 ? 14.756 -0.442 -53.140 1.00 43.28 579 PRO A O 1
ATOM 4654 N N . LEU A 1 580 ? 13.244 -1.742 -54.155 1.00 46.34 580 LEU A N 1
ATOM 4655 C CA . LEU A 1 580 ? 12.127 -1.455 -53.252 1.00 46.34 580 LEU A CA 1
ATOM 4656 C C . LEU A 1 580 ? 12.283 -2.146 -51.887 1.00 46.34 580 LEU A C 1
ATOM 4658 O O . LEU A 1 580 ? 12.362 -3.371 -51.815 1.00 46.34 580 LEU A O 1
ATOM 4662 N N . ARG A 1 581 ? 12.184 -1.369 -50.803 1.00 33.91 581 ARG A N 1
ATOM 4663 C CA . ARG A 1 581 ? 11.834 -1.867 -49.465 1.00 33.91 581 ARG A CA 1
ATOM 4664 C C . ARG A 1 581 ? 10.664 -1.040 -48.936 1.00 33.91 581 ARG A C 1
ATOM 4666 O O . ARG A 1 581 ? 10.795 0.159 -48.721 1.00 33.91 581 ARG A O 1
ATOM 4673 N N . SER A 1 582 ? 9.508 -1.674 -48.781 1.00 42.69 582 SER A N 1
ATOM 4674 C CA . SER A 1 582 ? 8.252 -1.013 -48.425 1.00 42.69 582 SER A CA 1
ATOM 4675 C C . SER A 1 582 ? 8.253 -0.491 -46.984 1.00 42.69 582 SER A C 1
ATOM 4677 O O . SER A 1 582 ? 8.286 -1.280 -46.039 1.00 42.69 582 SER A O 1
ATOM 4679 N N . LYS A 1 583 ? 8.135 0.830 -46.831 1.00 39.41 583 LYS A N 1
ATOM 4680 C CA . LYS A 1 583 ? 7.668 1.506 -45.613 1.00 39.41 583 LYS A CA 1
ATOM 4681 C C . LYS A 1 583 ? 6.701 2.632 -45.996 1.00 39.41 583 LYS A C 1
ATOM 4683 O O . LYS A 1 583 ? 7.074 3.796 -46.070 1.00 39.41 583 LYS A O 1
ATOM 4688 N N . THR A 1 584 ? 5.451 2.263 -46.251 1.00 44.66 584 THR A N 1
ATOM 4689 C CA . THR A 1 584 ? 4.304 3.179 -46.310 1.00 44.66 584 THR A CA 1
ATOM 4690 C C . THR A 1 584 ? 3.415 2.861 -45.115 1.00 44.66 584 THR A C 1
ATOM 4692 O O . THR A 1 584 ? 2.732 1.840 -45.104 1.00 44.66 584 THR A O 1
ATOM 4695 N N . GLY A 1 585 ? 3.502 3.691 -44.074 1.00 42.75 585 GLY A N 1
ATOM 4696 C CA . GLY A 1 585 ? 2.837 3.444 -42.792 1.00 42.75 585 GLY A CA 1
ATOM 4697 C C . GLY A 1 585 ? 3.390 4.320 -41.672 1.00 42.75 585 GLY A C 1
ATOM 4698 O O . GLY A 1 585 ? 3.889 3.793 -40.690 1.00 42.75 585 GLY A O 1
ATOM 4699 N N . GLU A 1 586 ? 3.355 5.644 -41.857 1.00 42.84 586 GLU A N 1
ATOM 4700 C CA . GLU A 1 586 ? 3.706 6.628 -40.810 1.00 42.84 586 GLU A CA 1
ATOM 4701 C C . GLU A 1 586 ? 3.135 8.036 -41.106 1.00 42.84 586 GLU A C 1
ATOM 4703 O O . GLU A 1 586 ? 2.848 8.786 -40.179 1.00 42.84 586 GLU A O 1
ATOM 4708 N N . VAL A 1 587 ? 2.869 8.379 -42.378 1.00 43.53 587 VAL A N 1
ATOM 4709 C CA . VAL A 1 587 ? 2.363 9.714 -42.777 1.00 43.53 587 VAL A CA 1
ATOM 4710 C C . VAL A 1 587 ? 0.876 9.938 -42.443 1.00 43.53 587 VAL A C 1
ATOM 4712 O O . VAL A 1 587 ? 0.508 11.026 -42.010 1.00 43.53 587 VAL A O 1
ATOM 4715 N N . GLU A 1 588 ? 0.010 8.927 -42.584 1.00 39.81 588 GLU A N 1
ATOM 4716 C CA . GLU A 1 588 ? -1.436 9.087 -42.324 1.00 39.81 588 GLU A CA 1
ATOM 4717 C C . GLU A 1 588 ? -1.752 9.293 -40.832 1.00 39.81 588 GLU A C 1
ATOM 4719 O O . GLU A 1 588 ? -2.621 10.093 -40.487 1.00 39.81 588 GLU A O 1
ATOM 4724 N N . HIS A 1 589 ? -0.999 8.645 -39.935 1.00 43.41 589 HIS A N 1
ATOM 4725 C CA . HIS A 1 589 ? -1.242 8.722 -38.491 1.00 43.41 589 HIS A CA 1
ATOM 4726 C C . HIS A 1 589 ? -0.982 10.121 -37.908 1.00 43.41 589 HIS A C 1
ATOM 4728 O O . HIS A 1 589 ? -1.673 10.528 -36.968 1.00 43.41 589 HIS A O 1
ATOM 4734 N N . ALA A 1 590 ? -0.031 10.874 -38.475 1.00 46.16 590 ALA A N 1
ATOM 4735 C CA . ALA A 1 590 ? 0.252 12.250 -38.070 1.00 46.16 590 ALA A CA 1
ATOM 4736 C C . ALA A 1 590 ? -0.934 13.183 -38.378 1.00 46.16 590 ALA A C 1
ATOM 4738 O O . ALA A 1 590 ? -1.394 13.905 -37.493 1.00 46.16 590 ALA A O 1
ATOM 4739 N N . LEU A 1 591 ? -1.492 13.094 -39.591 1.00 45.78 591 LEU A N 1
ATOM 4740 C CA . LEU A 1 591 ? -2.632 13.909 -40.025 1.00 45.78 591 LEU A CA 1
ATOM 4741 C C . LEU A 1 591 ? -3.897 13.633 -39.198 1.00 45.78 591 LEU A C 1
ATOM 4743 O O . LEU A 1 591 ? -4.525 14.581 -38.727 1.00 45.78 591 LEU A O 1
ATOM 4747 N N . THR A 1 592 ? -4.236 12.367 -38.919 1.00 50.84 592 THR A N 1
ATOM 4748 C CA . THR A 1 592 ? -5.375 12.055 -38.028 1.00 50.84 592 THR A CA 1
ATOM 4749 C C . THR A 1 592 ? -5.174 12.553 -36.599 1.00 50.84 592 THR A C 1
ATOM 4751 O O . THR A 1 592 ? -6.136 12.992 -35.973 1.00 50.84 592 THR A O 1
ATOM 4754 N N . THR A 1 593 ? -3.946 12.521 -36.070 1.00 51.47 593 THR A N 1
ATOM 4755 C CA . THR A 1 593 ? -3.684 12.937 -34.680 1.00 51.47 593 THR A CA 1
ATOM 4756 C C . THR A 1 593 ? -3.827 14.452 -34.514 1.00 51.47 593 THR A C 1
ATOM 4758 O O . THR A 1 593 ? -4.430 14.903 -33.540 1.00 51.47 593 THR A O 1
ATOM 4761 N N . VAL A 1 594 ? -3.360 15.242 -35.490 1.00 56.22 594 VAL A N 1
ATOM 4762 C CA . VAL A 1 594 ? -3.558 16.703 -35.505 1.00 56.22 594 VAL A CA 1
ATOM 4763 C C . VAL A 1 594 ? -5.045 17.055 -35.637 1.00 56.22 594 VAL A C 1
ATOM 4765 O O . VAL A 1 594 ? -5.534 17.912 -34.901 1.00 56.22 594 VAL A O 1
ATOM 4768 N N . HIS A 1 595 ? -5.792 16.350 -36.495 1.00 49.41 595 HIS A N 1
ATOM 4769 C CA . HIS A 1 595 ? -7.225 16.604 -36.687 1.00 49.41 595 HIS A CA 1
ATOM 4770 C C . HIS A 1 595 ? -8.071 16.258 -35.445 1.00 49.41 595 HIS A C 1
ATOM 4772 O O . HIS A 1 595 ? -8.988 17.004 -35.101 1.00 49.41 595 HIS A O 1
ATOM 4778 N N . LEU A 1 596 ? -7.750 15.168 -34.732 1.00 52.44 596 LEU A N 1
ATOM 4779 C CA . LEU A 1 596 ? -8.414 14.820 -33.466 1.00 52.44 596 LEU A CA 1
ATOM 4780 C C . LEU A 1 596 ? -8.085 15.806 -32.335 1.00 52.44 596 LEU A C 1
ATOM 4782 O O . LEU A 1 596 ? -8.974 16.136 -31.551 1.00 52.44 596 LEU A O 1
ATOM 4786 N N . LEU A 1 597 ? -6.846 16.305 -32.257 1.00 57.06 597 LEU A N 1
ATOM 4787 C CA . LEU A 1 597 ? -6.463 17.318 -31.266 1.00 57.06 597 LEU A CA 1
ATOM 4788 C C . LEU A 1 597 ? -7.173 18.657 -31.508 1.00 57.06 597 LEU A C 1
ATOM 4790 O O . LEU A 1 597 ? -7.678 19.246 -30.554 1.00 57.06 597 LEU A O 1
ATOM 4794 N N . PHE A 1 598 ? -7.299 19.097 -32.765 1.00 54.50 598 PHE A N 1
ATOM 4795 C CA . PHE A 1 598 ? -8.096 20.281 -33.108 1.00 54.50 598 PHE A CA 1
ATOM 4796 C C . PHE A 1 598 ? -9.571 20.116 -32.713 1.00 54.50 598 PHE A C 1
ATOM 4798 O O . PHE A 1 598 ? -10.158 21.022 -32.119 1.00 54.50 598 PHE A O 1
ATOM 4805 N N . HIS A 1 599 ? -10.160 18.945 -32.977 1.00 50.41 599 HIS A N 1
ATOM 4806 C CA . HIS A 1 599 ? -11.571 18.705 -32.677 1.00 50.41 599 HIS A CA 1
ATOM 4807 C C . HIS A 1 599 ? -11.860 18.616 -31.168 1.00 50.41 599 HIS A C 1
ATOM 4809 O O . HIS A 1 599 ? -12.892 19.111 -30.715 1.00 50.41 599 HIS A O 1
ATOM 4815 N N . LEU A 1 600 ? -10.941 18.039 -30.383 1.00 51.88 600 LEU A N 1
ATOM 4816 C CA . LEU A 1 600 ? -11.031 17.990 -28.918 1.00 51.88 600 LEU A CA 1
ATOM 4817 C C . LEU A 1 600 ? -10.834 19.366 -28.269 1.00 51.88 600 LEU A C 1
ATOM 4819 O O . LEU A 1 600 ? -11.482 19.655 -27.265 1.00 51.88 600 LEU A O 1
ATOM 4823 N N . CYS A 1 601 ? -9.990 20.227 -28.845 1.00 50.69 601 CYS A N 1
ATOM 4824 C CA . CYS A 1 601 ? -9.782 21.580 -28.330 1.00 50.69 601 CYS A CA 1
ATOM 4825 C C . CYS A 1 601 ? -11.009 22.482 -28.561 1.00 50.69 601 CYS A C 1
ATOM 4827 O O . CYS A 1 601 ? -11.340 23.294 -27.700 1.00 50.69 601 CYS A O 1
ATOM 4829 N N . TRP A 1 602 ? -11.728 22.301 -29.677 1.00 44.78 602 TRP A N 1
ATOM 4830 C CA . TRP A 1 602 ? -12.953 23.058 -29.979 1.00 44.78 602 TRP A CA 1
ATOM 4831 C C . TRP A 1 602 ? -14.136 22.677 -29.069 1.00 44.78 602 TRP A C 1
ATOM 4833 O O . TRP A 1 602 ? -14.977 23.516 -28.762 1.00 44.78 602 TRP A O 1
ATOM 4843 N N . CYS A 1 603 ? -14.204 21.429 -28.592 1.00 47.66 603 CYS A N 1
ATOM 4844 C CA . CYS A 1 603 ? -15.296 20.948 -27.733 1.00 47.66 603 CYS A CA 1
ATOM 4845 C C . CYS A 1 603 ? -15.134 21.268 -26.232 1.00 47.66 603 CYS A C 1
ATOM 4847 O O . CYS A 1 603 ? -16.004 20.896 -25.446 1.00 47.66 603 CYS A O 1
ATOM 4849 N N . LEU A 1 604 ? -14.040 21.922 -25.821 1.00 44.97 604 LEU A N 1
ATOM 4850 C CA . LEU A 1 604 ? -13.748 22.265 -24.418 1.00 44.97 604 LEU A CA 1
ATOM 4851 C C . LEU A 1 604 ? -13.872 23.764 -24.096 1.00 44.97 604 LEU A C 1
ATOM 4853 O O . LEU A 1 604 ? -13.656 24.159 -22.951 1.00 44.97 604 LEU A O 1
ATOM 4857 N N . VAL A 1 605 ? -14.256 24.584 -25.075 1.00 43.75 605 VAL A N 1
ATOM 4858 C CA . VAL A 1 605 ? -14.603 25.997 -24.877 1.00 43.75 605 VAL A CA 1
ATOM 4859 C C . VAL A 1 605 ? -16.131 26.105 -24.758 1.00 43.75 605 VAL A C 1
ATOM 4861 O O . VAL A 1 605 ? -16.818 25.841 -25.747 1.00 43.75 605 VAL A O 1
ATOM 4864 N N . PRO A 1 606 ? -16.695 26.441 -23.582 1.00 48.88 606 PRO A N 1
ATOM 4865 C CA . PRO A 1 606 ? -18.107 26.803 -23.484 1.00 48.88 606 PRO A CA 1
ATOM 4866 C C . PRO A 1 606 ? -18.351 28.182 -24.135 1.00 48.88 606 PRO A C 1
ATOM 4868 O O . PRO A 1 606 ? -17.407 28.971 -24.225 1.00 48.88 606 PRO A O 1
ATOM 4871 N N . PRO A 1 607 ? -19.585 28.473 -24.589 1.00 52.66 607 PRO A N 1
ATOM 4872 C CA . PRO A 1 607 ? -19.968 29.805 -25.063 1.00 52.66 607 PRO A CA 1
ATOM 4873 C C . PRO A 1 607 ? -19.968 30.857 -23.941 1.00 52.66 607 PRO A C 1
ATOM 4875 O O . PRO A 1 607 ? -20.231 30.478 -22.774 1.00 52.66 607 PRO A O 1
#

Radius of gyration: 65.29 Å; chains: 1; bounding box: 158×88×200 Å

Secondary structure (DSSP, 8-state):
-HHHHHHHHHHHHHHHHHHHHHHHHHHHHHHHHHHHHHHTTS-------------------------HHHHHHHHHHHHHHHHHHHHHHHHHHHHHHHHHHHHHHHHHHHHHHHT--SSHHHHHHHHHHHHHHHHHHHHHHHHHHHHHHHHHHHHHHHHHHHHHHHHHHHHHHTTSSS----TTTTTSSTTTTS--HHHHHHHHHHHHHHHHHHHHHHHHHHHHHHHHHHHHHHHHHH-TT--HHHHHHSTTT---HHHHHHHHHHHHHHHHHHHHHHHHTT-SS---TTGGGTS-TTT--HHHHHHHHHHHHHHHHHHHHHHHHHHHHHHHHHHHHHHHHHHHHHHHHHHHHHHHHHHHHHHHHHHHHHHHHHHHHHHHHHHHHHHHHHHHHHHHHHHHHHHHHHHHHHHHHHHHHHHHHHHHHHHHHHHHHHHHHHHHHHHHHHHHHTT--S------------------------------------------HHHHHHHHHHHHHHHHHHHHHHHHHHHHHHHHHHHHHHHHHHHHHHHHHHHHHHHHHHHHHHHHHHHHHHT---S--------------SHHHHHHHHHHHHHHHHTT---

Sequence (607 aa):
MESDIKVNEHFKSQFKAYQEQQQRRLQNLMERKKEKQNSQKGDNGNSKETFRIPNDLNLFETRQPVNEDDGKRLLEDQLREVRDENCRLYKLVTEKDFEIKQLQKKIQEDRLALSGTSGLAGDVAAMKIVELAKKNREITAETESEKTKVKQLNNKVKELERELQIAVEKIHSLDGSDAGIKKSTLKMIEGNLAESPKVKALQEKLTTANFKVVEYRNQLQSAKQELKMTQKLLANEVGEDVNIQSLVTNSGSWRGRAQQILVLQSKVRELENQLCQNKTRTSLSEADEELLALTDPRKLSAQEKNLLKIRSLEKEKKETLEKLTGQYDALQKSHEEVKKKLDASKARNKILCNEVKILKEQIITLLEKGKHDDELIDALLIQQKQMQEILKHLSQKDEKNKESQEMLGQHLNSEIPKKNCLIEQLRQMVVEREAKVKELEEEIEQLTLQVDSQKKLARGAPFVIILDLFLPLSTVSEMGHTLVESAATELAGTGSPDLKVLQTQLTEHKALCQAAEVERDRLLELVTVLQKRVEEGSDKVWKAEKRLQEEQQRCVVLEQQLEKLQMDPGRNTSAQKPPLRSKTGEVEHALTTVHLLFHLCWCLVPP

Foldseek 3Di:
DVVVVVVVVVVVVVVVVVVVVVVVVVVVVVVVVVVVVVVVVPDDDDDDDDDDDDDPDDDDDDDDDDDPVVVVVVVVVVVVVVVVVVVVVVVVVVVVVVVVVVVVVVVVVVCVVVVLVPDPVSVVVVVVVVVVVVVVVVVVVVVVVVVVVVVVVVVVVVVVVVVVVVVVVVVVVVPVPDDPDDPPPVVPPVCPPVPPVVVVVVVVVVVVVVVVVVVVVVVVVVVVVVVVVVVVVVCVFADVPDDPVVCVVVVPPGDTPVRVVVVVVVVVVVVVVVVVVVCVVVPPPPPPPVVVVVDDPVPDDPVSVVVVVVVVVVVVVVVVVVVVVVVVVVVVVVVVVVVVVVVVVVVVVVVVVVVVVVVVVVVVVVVVVVVVVVVVVVVVVVVVVVVVVVVVVVVVVVVVVVVVVVVVVVVVVVVVVVVVVVVVVVVVVVVVVVVVVVVVVVVVVVVVVVVPPDDDDDDDDDDDDDDDDDDDDDDDDDDDDDDDDDDDDDDDDPPDVVVVVVVVVVVVVVVVVVVVVVVVVVVVVVVVVVVVVVVVVVVVVVVVVVVVVVVVVVVVVVVVVVVVVVVPPDDDDDDDDDDDDDDDPDVVVVVVVVVVVVVVVVVPDDD